Protein AF-0000000079917034 (afdb_homodimer)

Sequence (550 aa):
MQPIRSLGRAATSGIEEVGQVTVFVVKTVALLPKTVRHYRKQTMITMNNMAWGNGSLVVDGGVVSLMFFLGLAVGAVVAIQAFMAFDLLGFGALTGIIGSFGNVRVIAPIITGIGFAAQAGCRMTAEIGSMRISEEIDATESMGLQAIPFVVGTRLIGSMLIVIPGYLMALVVSFITGGLIIKTFHRQPSGTYDHYFSQFLSVPDLVASLLKAVVFCAVVTMIHCYYGYFAGGGPAGVGAASGRAIRASLVAIVVLNFLMTVAIWGLSPELVFKGMQPIRSLGRAATSGIEEVGQVTVFVVKTVALLPKTVRHYRKQTMITMNNMAWGNGSLVVDGGVVSLMFFLGLAVGAVVAIQAFMAFDLLGFGALTGIIGSFGNVRVIAPIITGIGFAAQAGCRMTAEIGSMRISEEIDATESMGLQAIPFVVGTRLIGSMLIVIPGYLMALVVSFITGGLIIKTFHRQPSGTYDHYFSQFLSVPDLVASLLKAVVFCAVVTMIHCYYGYFAGGGPAGVGAASGRAIRASLVAIVVLNFLMTVAIWGLSPELVFKG

Organism: NCBI:txid1990687

Radius of gyration: 23.5 Å; Cα contacts (8 Å, |Δi|>4): 892; chains: 2; bounding box: 60×64×69 Å

InterPro domains:
  IPR030802 ABC transporter permease MalE [PF02405] (62-262)
  IPR030802 ABC transporter permease MalE [PTHR30188] (3-267)

Secondary structure (DSSP, 8-state):
-HHHHHHHHHHHHHHHHHHHHHHHHHHHHHTHHHHHHH-HHHHHHHHHHHHHBSS-SSSSB-HHHHHHHHHHHHHHHHHHHHHHHHHTTT-GGGHHHIIIIIIIIIIHHHHHHHHHIIIIIHHHHHHHHHHHHTTHHHHHHHTT--HIIIIIIHHHHHHHHHHHHHHHHHHHHHHHHHHHIIIIIS---HHHHHHHHHHT--HHHHHHHHHHHHHHHHHHHHHHHHHHHT--SHHHHHHHHHHHHHHHHHHHHHHHHHHHHHHHH-SS-------/-HHHHHHHHHHHHHHHHHHHHHHHHHHHHHTHHHHHHH-HHHHHHHHHHHHHBSS-SSSSB-HHHHHHHHHHHHHHHHHHHHHHHHHTTT-GGGHHHIIIIIIIIIIHHHHHHHHHIIIIIHHHHHHHHHHHHTTHHHHHHHTT--HIIIIIIHHHHHHHHHHHHHHHHHHHHHHHHHHHIIIIIS---HHHHHHHHHHT--HHHHHHHHHHHHHHHHHHHHHHHHHHHT--SHHHHHHHHHHHHHHHHHHHHHHHHHHHHHHHH-SS-------

Structure (mmCIF, N/CA/C/O backbone):
data_AF-0000000079917034-model_v1
#
loop_
_entity.id
_entity.type
_entity.pdbx_description
1 polymer 'ABC transporter permease'
#
loop_
_atom_site.group_PDB
_atom_site.id
_atom_site.type_symbol
_atom_site.label_atom_id
_atom_site.label_alt_id
_atom_site.label_comp_id
_atom_site.label_asym_id
_atom_site.label_entity_id
_atom_site.label_seq_id
_atom_site.pdbx_PDB_ins_code
_atom_site.Cartn_x
_atom_site.Cartn_y
_atom_site.Cartn_z
_atom_site.occupancy
_atom_site.B_iso_or_equiv
_atom_site.auth_seq_id
_atom_site.auth_comp_id
_atom_site.auth_asym_id
_atom_site.auth_atom_id
_atom_site.pdbx_PDB_model_num
ATOM 1 N N . MET A 1 1 ? -1.869 4.371 -40.781 1 38.31 1 MET A N 1
ATOM 2 C CA . MET A 1 1 ? -3.139 3.703 -40.531 1 38.31 1 MET A CA 1
ATOM 3 C C . MET A 1 1 ? -3 2.738 -39.344 1 38.31 1 MET A C 1
ATOM 5 O O . MET A 1 1 ? -3.963 2.064 -38.969 1 38.31 1 MET A O 1
ATOM 9 N N . GLN A 1 2 ? -1.681 2.328 -39.031 1 46.84 2 GLN A N 1
ATOM 10 C CA . GLN A 1 2 ? -1.303 1.325 -38.031 1 46.84 2 GLN A CA 1
ATOM 11 C C . GLN A 1 2 ? -1.406 1.885 -36.625 1 46.84 2 GLN A C 1
ATOM 13 O O . GLN A 1 2 ? -1.811 1.178 -35.688 1 46.84 2 GLN A O 1
ATOM 18 N N . PRO A 1 3 ? -1.049 3.117 -36.531 1 51.06 3 PRO A N 1
ATOM 19 C CA . PRO A 1 3 ? -1.168 3.629 -35.156 1 51.06 3 PRO A CA 1
ATOM 20 C C . PRO A 1 3 ? -2.619 3.768 -34.719 1 51.06 3 PRO A C 1
ATOM 22 O O . PRO A 1 3 ? -2.914 3.623 -33.531 1 51.06 3 PRO A O 1
ATOM 25 N N . ILE A 1 4 ? -3.496 4.078 -35.688 1 46.16 4 ILE A N 1
ATOM 26 C CA . ILE A 1 4 ? -4.914 4.223 -35.375 1 46.16 4 ILE A CA 1
ATOM 27 C C . ILE A 1 4 ? -5.5 2.863 -35 1 46.16 4 ILE A C 1
ATOM 29 O O . ILE A 1 4 ? -6.41 2.777 -34.156 1 46.16 4 ILE A O 1
ATOM 33 N N . ARG A 1 5 ? -5.047 1.803 -35.594 1 48.5 5 ARG A N 1
ATOM 34 C CA . ARG A 1 5 ? -5.57 0.471 -35.281 1 48.5 5 ARG A CA 1
ATOM 35 C C . ARG A 1 5 ? -5.102 -0.018 -33.938 1 48.5 5 ARG A C 1
ATOM 37 O O . ARG A 1 5 ? -5.82 -0.749 -33.25 1 48.5 5 ARG A O 1
ATOM 44 N N . SER A 1 6 ? -3.842 0.526 -33.562 1 53.16 6 SER A N 1
ATOM 45 C CA . SER A 1 6 ? -3.334 0.13 -32.25 1 53.16 6 SER A CA 1
ATOM 46 C C . SER A 1 6 ? -4.066 0.857 -31.141 1 53.16 6 SER A C 1
ATOM 48 O O . SER A 1 6 ? -4.398 0.257 -30.109 1 53.16 6 SER A O 1
ATOM 50 N N . LEU A 1 7 ? -4.402 2.1 -31.422 1 52.06 7 LEU A N 1
ATOM 51 C CA . LEU A 1 7 ? -5.215 2.848 -30.469 1 52.06 7 LEU A CA 1
ATOM 52 C C . LEU A 1 7 ? -6.629 2.285 -30.391 1 52.06 7 LEU A C 1
ATOM 54 O O . LEU A 1 7 ? -7.23 2.238 -29.328 1 52.06 7 LEU A O 1
ATOM 58 N N . GLY A 1 8 ? -7.109 1.938 -31.547 1 43.53 8 GLY A N 1
ATOM 59 C CA . GLY A 1 8 ? -8.414 1.306 -31.594 1 43.53 8 GLY A CA 1
ATOM 60 C C . GLY A 1 8 ? -8.469 -0.021 -30.859 1 43.53 8 GLY A C 1
ATOM 61 O O . GLY A 1 8 ? -9.43 -0.298 -30.141 1 43.53 8 GLY A O 1
ATOM 62 N N . ARG A 1 9 ? -7.566 -0.879 -31.141 1 51.44 9 ARG A N 1
ATOM 63 C CA . ARG A 1 9 ? -7.508 -2.17 -30.453 1 51.44 9 ARG A CA 1
ATOM 64 C C . ARG A 1 9 ? -7.293 -1.989 -28.953 1 51.44 9 ARG A C 1
ATOM 66 O O . ARG A 1 9 ? -7.891 -2.705 -28.156 1 51.44 9 ARG A O 1
ATOM 73 N N . ALA A 1 10 ? -6.414 -1.035 -28.672 1 53.19 10 ALA A N 1
ATOM 74 C CA . ALA A 1 10 ? -6.211 -0.721 -27.266 1 53.19 10 ALA A CA 1
ATOM 75 C C . ALA A 1 10 ? -7.5 -0.209 -26.625 1 53.19 10 ALA A C 1
ATOM 77 O O . ALA A 1 10 ? -7.824 -0.565 -25.484 1 53.19 10 ALA A O 1
ATOM 78 N N . ALA A 1 11 ? -8.219 0.664 -27.391 1 50.84 11 ALA A N 1
ATOM 79 C CA . ALA A 1 11 ? -9.5 1.181 -26.906 1 50.84 11 ALA A CA 1
ATOM 80 C C . ALA A 1 11 ? -10.539 0.067 -26.812 1 50.84 11 ALA A C 1
ATOM 82 O O . ALA A 1 11 ? -11.297 0.004 -25.844 1 50.84 11 ALA A O 1
ATOM 83 N N . THR A 1 12 ? -10.508 -0.812 -27.828 1 47.78 12 THR A N 1
ATOM 84 C CA . THR A 1 12 ? -11.469 -1.908 -27.812 1 47.78 12 THR A CA 1
ATOM 85 C C . THR A 1 12 ? -11.117 -2.916 -26.719 1 47.78 12 THR A C 1
ATOM 87 O O . THR A 1 12 ? -12.008 -3.471 -26.062 1 47.78 12 THR A O 1
ATOM 90 N N . SER A 1 13 ? -9.844 -3.148 -26.594 1 57.06 13 SER A N 1
ATOM 91 C CA . SER A 1 13 ? -9.414 -4.035 -25.531 1 57.06 13 SER A CA 1
ATOM 92 C C . SER A 1 13 ? -9.703 -3.422 -24.156 1 57.06 13 SER A C 1
ATOM 94 O O . SER A 1 13 ? -10.141 -4.121 -23.234 1 57.06 13 SER A O 1
ATOM 96 N N . GLY A 1 14 ? -9.547 -2.127 -24.172 1 60.34 14 GLY A N 1
ATOM 97 C CA . GLY A 1 14 ? -9.914 -1.416 -22.969 1 60.34 14 GLY A CA 1
ATOM 98 C C . GLY A 1 14 ? -11.406 -1.458 -22.672 1 60.34 14 GLY A C 1
ATOM 99 O O . GLY A 1 14 ? -11.812 -1.68 -21.531 1 60.34 14 GLY A O 1
ATOM 100 N N . ILE A 1 15 ? -12.172 -1.327 -23.688 1 57.34 15 ILE A N 1
ATOM 101 C CA . ILE A 1 15 ? -13.625 -1.36 -23.547 1 57.34 15 ILE A CA 1
ATOM 102 C C . ILE A 1 15 ? -14.078 -2.775 -23.188 1 57.34 15 ILE A C 1
ATOM 104 O O . ILE A 1 15 ? -14.961 -2.957 -22.359 1 57.34 15 ILE A O 1
ATOM 108 N N . GLU A 1 16 ? -13.516 -3.727 -23.844 1 60.69 16 GLU A N 1
ATOM 109 C CA . GLU A 1 16 ? -13.844 -5.117 -23.547 1 60.69 16 GLU A CA 1
ATOM 110 C C . GLU A 1 16 ? -13.469 -5.477 -22.109 1 60.69 16 GLU A C 1
ATOM 112 O O . GLU A 1 16 ? -14.203 -6.203 -21.438 1 60.69 16 GLU A O 1
ATOM 117 N N . GLU A 1 17 ? -12.438 -4.941 -21.781 1 72.06 17 GLU A N 1
ATOM 118 C CA . GLU A 1 17 ? -12.008 -5.203 -20.406 1 72.06 17 GLU A CA 1
ATOM 119 C C . GLU A 1 17 ? -12.945 -4.535 -19.406 1 72.06 17 GLU A C 1
ATOM 121 O O . GLU A 1 17 ? -13.312 -5.141 -18.391 1 72.06 17 GLU A O 1
ATOM 126 N N . VAL A 1 18 ? -13.344 -3.381 -19.828 1 73.69 18 VAL A N 1
ATOM 127 C CA . VAL A 1 18 ? -14.273 -2.664 -18.953 1 73.69 18 VAL A CA 1
ATOM 128 C C . VAL A 1 18 ? -15.617 -3.379 -18.938 1 73.69 18 VAL A C 1
ATOM 130 O O . VAL A 1 18 ? -16.266 -3.467 -17.875 1 73.69 18 VAL A O 1
ATOM 133 N N . GLY A 1 19 ? -15.992 -3.818 -20.062 1 73.62 19 GLY A N 1
ATOM 134 C CA . GLY A 1 19 ? -17.234 -4.566 -20.141 1 73.62 19 GLY A CA 1
ATOM 135 C C . GLY A 1 19 ? -17.219 -5.836 -19.297 1 73.62 19 GLY A C 1
ATOM 136 O O . GLY A 1 19 ? -18.172 -6.121 -18.578 1 73.62 19 GLY A O 1
ATOM 137 N N . GLN A 1 20 ? -16.172 -6.551 -19.375 1 81.94 20 GLN A N 1
ATOM 138 C CA . GLN A 1 20 ? -16.047 -7.797 -18.625 1 81.94 20 GLN A CA 1
ATOM 139 C C . GLN A 1 20 ? -16.047 -7.535 -17.125 1 81.94 20 GLN A C 1
ATOM 141 O O . GLN A 1 20 ? -16.656 -8.281 -16.359 1 81.94 20 GLN A O 1
ATOM 146 N N . VAL A 1 21 ? -15.398 -6.512 -16.797 1 82.94 21 VAL A N 1
ATOM 147 C CA . VAL A 1 21 ? -15.336 -6.152 -15.383 1 82.94 21 VAL A CA 1
ATOM 148 C C . VAL A 1 21 ? -16.734 -5.773 -14.875 1 82.94 21 VAL A C 1
ATOM 150 O O . VAL A 1 21 ? -17.141 -6.188 -13.789 1 82.94 21 VAL A O 1
ATOM 153 N N . THR A 1 22 ? -17.406 -5.039 -15.695 1 81.62 22 THR A N 1
ATOM 154 C CA . THR A 1 22 ? -18.75 -4.586 -15.312 1 81.62 22 THR A CA 1
ATOM 155 C C . THR A 1 22 ? -19.703 -5.77 -15.156 1 81.62 22 THR A C 1
ATOM 157 O O . THR A 1 22 ? -20.453 -5.836 -14.188 1 81.62 22 THR A O 1
ATOM 160 N N . VAL A 1 23 ? -19.625 -6.668 -16.062 1 81.75 23 VAL A N 1
ATOM 161 C CA . VAL A 1 23 ? -20.484 -7.84 -16 1 81.75 23 VAL A CA 1
ATOM 162 C C . VAL A 1 23 ? -20.156 -8.664 -14.758 1 81.75 23 VAL A C 1
ATOM 164 O O . VAL A 1 23 ? -21.047 -9.148 -14.062 1 81.75 23 VAL A O 1
ATOM 167 N N . PHE A 1 24 ? -18.953 -8.789 -14.586 1 86.94 24 PHE A N 1
ATOM 168 C CA . PHE A 1 24 ? -18.5 -9.547 -13.43 1 86.94 24 PHE A CA 1
ATOM 169 C C . PHE A 1 24 ? -19 -8.93 -12.133 1 86.94 24 PHE A C 1
ATOM 171 O O . PHE A 1 24 ? -19.516 -9.633 -11.266 1 86.94 24 PHE A O 1
ATOM 178 N N . VAL A 1 25 ? -18.906 -7.676 -12.047 1 86.19 25 VAL A N 1
ATOM 179 C CA . VAL A 1 25 ? -19.297 -6.953 -10.836 1 86.19 25 VAL A CA 1
ATOM 180 C C . VAL A 1 25 ? -20.812 -7.012 -10.672 1 86.19 25 VAL A C 1
ATOM 182 O O . VAL A 1 25 ? -21.312 -7.305 -9.586 1 86.19 25 VAL A O 1
ATOM 185 N N . VAL A 1 26 ? -21.516 -6.789 -11.719 1 84.75 26 VAL A N 1
ATOM 186 C CA . VAL A 1 26 ? -22.969 -6.766 -11.672 1 84.75 26 VAL A CA 1
ATOM 187 C C . VAL A 1 26 ? -23.5 -8.148 -11.305 1 84.75 26 VAL A C 1
ATOM 189 O O . VAL A 1 26 ? -24.422 -8.273 -10.484 1 84.75 26 VAL A O 1
ATOM 192 N N . LYS A 1 27 ? -22.938 -9.148 -11.883 1 84.56 27 LYS A N 1
ATOM 193 C CA . LYS A 1 27 ? -23.359 -10.508 -11.586 1 84.56 27 LYS A CA 1
ATOM 194 C C . LYS A 1 27 ? -23.094 -10.859 -10.125 1 84.56 27 LYS A C 1
ATOM 196 O O . LYS A 1 27 ? -23.922 -11.516 -9.477 1 84.56 27 LYS A O 1
ATOM 201 N N . THR A 1 28 ? -21.984 -10.43 -9.68 1 86.38 28 THR A N 1
ATOM 202 C CA . THR A 1 28 ? -21.625 -10.719 -8.289 1 86.38 28 THR A CA 1
ATOM 203 C C . THR A 1 28 ? -22.594 -10.031 -7.328 1 86.38 28 THR A C 1
ATOM 205 O O . THR A 1 28 ? -23.109 -10.656 -6.398 1 86.38 28 THR A O 1
ATOM 208 N N . VAL A 1 29 ? -22.875 -8.797 -7.621 1 86.75 29 VAL A N 1
ATOM 209 C CA . VAL A 1 29 ? -23.75 -8.023 -6.742 1 86.75 29 VAL A CA 1
ATOM 210 C C . VAL A 1 29 ? -25.172 -8.539 -6.844 1 86.75 29 VAL A C 1
ATOM 212 O O . VAL A 1 29 ? -25.875 -8.641 -5.836 1 86.75 29 VAL A O 1
ATOM 215 N N . ALA A 1 30 ? -25.594 -8.883 -8.016 1 84.88 30 ALA A N 1
ATOM 216 C CA . ALA A 1 30 ? -26.953 -9.367 -8.25 1 84.88 30 ALA A CA 1
ATOM 217 C C . ALA A 1 30 ? -27.188 -10.711 -7.566 1 84.88 30 ALA A C 1
ATOM 219 O O . ALA A 1 30 ? -28.312 -11.023 -7.164 1 84.88 30 ALA A O 1
ATOM 220 N N . LEU A 1 31 ? -26.188 -11.438 -7.363 1 85.31 31 LEU A N 1
ATOM 221 C CA . LEU A 1 31 ? -26.344 -12.781 -6.832 1 85.31 31 LEU A CA 1
ATOM 222 C C . LEU A 1 31 ? -26 -12.828 -5.348 1 85.31 31 LEU A C 1
ATOM 224 O O . LEU A 1 31 ? -26 -13.898 -4.738 1 85.31 31 LEU A O 1
ATOM 228 N N . LEU A 1 32 ? -25.781 -11.695 -4.824 1 85.94 32 LEU A N 1
ATOM 229 C CA . LEU A 1 32 ? -25.406 -11.609 -3.416 1 85.94 32 LEU A CA 1
ATOM 230 C C . LEU A 1 32 ? -26.5 -12.188 -2.523 1 85.94 32 LEU A C 1
ATOM 232 O O . LEU A 1 32 ? -26.203 -12.875 -1.539 1 85.94 32 LEU A O 1
ATOM 236 N N . PRO A 1 33 ? -27.797 -11.891 -2.863 1 84.69 33 PRO A N 1
ATOM 237 C CA . PRO A 1 33 ? -28.828 -12.477 -2.016 1 84.69 33 PRO A CA 1
ATOM 238 C C . PRO A 1 33 ? -28.781 -14.008 -2.008 1 84.69 33 PRO A C 1
ATOM 240 O O . PRO A 1 33 ? -29.078 -14.633 -0.983 1 84.69 33 PRO A O 1
ATOM 243 N N . LYS A 1 34 ? -28.469 -14.586 -3.055 1 83.19 34 LYS A N 1
ATOM 244 C CA . LYS A 1 34 ? -28.312 -16.031 -3.115 1 83.19 34 LYS A CA 1
ATOM 245 C C . LYS A 1 34 ? -27.156 -16.5 -2.23 1 83.19 34 LYS A C 1
ATOM 247 O O . LYS A 1 34 ? -27.25 -17.531 -1.563 1 83.19 34 LYS A O 1
ATOM 252 N N . THR A 1 35 ? -26.109 -15.766 -2.254 1 83.88 35 THR A N 1
ATOM 253 C CA . THR A 1 35 ? -24.938 -16.078 -1.435 1 83.88 35 THR A CA 1
ATOM 254 C C . THR A 1 35 ? -25.297 -16.062 0.048 1 83.88 35 THR A C 1
ATOM 256 O O . THR A 1 35 ? -24.938 -16.969 0.793 1 83.88 35 THR A O 1
ATOM 259 N N . VAL A 1 36 ? -26.047 -15.102 0.44 1 85.44 36 VAL A N 1
ATOM 260 C CA . VAL A 1 36 ? -26.391 -14.93 1.847 1 85.44 36 VAL A CA 1
ATOM 261 C C . VAL A 1 36 ? -27.328 -16.047 2.291 1 85.44 36 VAL A C 1
ATOM 263 O O . VAL A 1 36 ? -27.203 -16.562 3.404 1 85.44 36 VAL A O 1
ATOM 266 N N . ARG A 1 37 ? -28.172 -16.422 1.37 1 84.12 37 ARG A N 1
ATOM 267 C CA . ARG A 1 37 ? -29.219 -17.391 1.734 1 84.12 37 ARG A CA 1
ATOM 268 C C . ARG A 1 37 ? -28.688 -18.812 1.658 1 84.12 37 ARG A C 1
ATOM 270 O O . ARG A 1 37 ? -29.016 -19.656 2.502 1 84.12 37 ARG A O 1
ATOM 277 N N . HIS A 1 38 ? -27.828 -19.062 0.771 1 83.44 38 HIS A N 1
ATOM 278 C CA . HIS A 1 38 ? -27.531 -20.469 0.484 1 83.44 38 HIS A CA 1
ATOM 279 C C . HIS A 1 38 ? -26.109 -20.828 0.924 1 83.44 38 HIS A C 1
ATOM 281 O O . HIS A 1 38 ? -25.797 -22.016 1.09 1 83.44 38 HIS A O 1
ATOM 287 N N . TYR A 1 39 ? -25.266 -19.859 1.155 1 86 39 TYR A N 1
ATOM 288 C CA . TYR A 1 39 ? -23.875 -20.219 1.416 1 86 39 TYR A CA 1
ATOM 289 C C . TYR A 1 39 ? -23.375 -19.562 2.695 1 86 39 TYR A C 1
ATOM 291 O O . TYR A 1 39 ? -22.25 -19.047 2.736 1 86 39 TYR A O 1
ATOM 299 N N . ARG A 1 40 ? -24.141 -19.531 3.686 1 84.69 40 ARG A N 1
ATOM 300 C CA . ARG A 1 40 ? -23.812 -18.875 4.949 1 84.69 40 ARG A CA 1
ATOM 301 C C . ARG A 1 40 ? -22.656 -19.578 5.641 1 84.69 40 ARG A C 1
ATOM 303 O O . ARG A 1 40 ? -21.766 -18.922 6.199 1 84.69 40 ARG A O 1
ATOM 310 N N . LYS A 1 41 ? -22.672 -20.859 5.59 1 83.56 41 LYS A N 1
ATOM 311 C CA . LYS A 1 41 ? -21.609 -21.609 6.238 1 83.56 41 LYS A CA 1
ATOM 312 C C . LYS A 1 41 ? -20.266 -21.344 5.574 1 83.56 41 LYS A C 1
ATOM 314 O O . LYS A 1 41 ? -19.25 -21.125 6.254 1 83.56 41 LYS A O 1
ATOM 319 N N . GLN A 1 42 ? -20.266 -21.359 4.34 1 79.25 42 GLN A N 1
ATOM 320 C CA . GLN A 1 42 ? -19.031 -21.109 3.592 1 79.25 42 GLN A CA 1
ATOM 321 C C . GLN A 1 42 ? -18.531 -19.688 3.824 1 79.25 42 GLN A C 1
ATOM 323 O O . GLN A 1 42 ? -17.328 -19.469 3.908 1 79.25 42 GLN A O 1
ATOM 328 N N . THR A 1 43 ? -19.453 -18.859 3.955 1 82.62 43 THR A N 1
ATOM 329 C CA . THR A 1 43 ? -19.109 -17.469 4.227 1 82.62 43 THR A CA 1
ATOM 330 C C . THR A 1 43 ? -18.406 -17.344 5.57 1 82.62 43 THR A C 1
ATOM 332 O O . THR A 1 43 ? -17.391 -16.641 5.68 1 82.62 43 THR A O 1
ATOM 335 N N . MET A 1 44 ? -18.828 -18.031 6.492 1 83 44 MET A N 1
ATOM 336 C CA . MET A 1 44 ? -18.25 -17.969 7.828 1 83 44 MET A CA 1
ATOM 337 C C . MET A 1 44 ? -16.859 -18.578 7.84 1 83 44 MET A C 1
ATOM 339 O O . MET A 1 44 ? -15.961 -18.094 8.531 1 83 44 MET A O 1
ATOM 343 N N . ILE A 1 45 ? -16.703 -19.547 7.137 1 79.31 45 ILE A N 1
ATOM 344 C CA . ILE A 1 45 ? -15.406 -20.219 7.066 1 79.31 45 ILE A CA 1
ATOM 345 C C . ILE A 1 45 ? -14.391 -19.312 6.383 1 79.31 45 ILE A C 1
ATOM 347 O O . ILE A 1 45 ? -13.273 -19.141 6.875 1 79.31 45 ILE A O 1
ATOM 351 N N . THR A 1 46 ? -14.898 -18.734 5.336 1 76.62 46 THR A N 1
ATOM 352 C CA . THR A 1 46 ? -14.031 -17.828 4.586 1 76.62 46 THR A CA 1
ATOM 353 C C . THR A 1 46 ? -13.656 -16.609 5.434 1 76.62 46 THR A C 1
ATOM 355 O O . THR A 1 46 ? -12.492 -16.203 5.441 1 76.62 46 THR A O 1
ATOM 358 N N . MET A 1 47 ? -14.594 -16.172 6.148 1 77.25 47 MET A N 1
ATOM 359 C CA . MET A 1 47 ? -14.383 -15.023 7.016 1 77.25 47 MET A CA 1
ATOM 360 C C . MET A 1 47 ? -13.359 -15.336 8.102 1 77.25 47 MET A C 1
ATOM 362 O O . MET A 1 47 ? -12.438 -14.555 8.336 1 77.25 47 MET A O 1
ATOM 366 N N . ASN A 1 48 ? -13.492 -16.391 8.727 1 77.06 48 ASN A N 1
ATOM 367 C CA . ASN A 1 48 ? -12.609 -16.766 9.82 1 77.06 48 ASN A CA 1
ATOM 368 C C . ASN A 1 48 ? -11.18 -17 9.336 1 77.06 48 ASN A C 1
ATOM 370 O O . ASN A 1 48 ? -10.219 -16.625 10.023 1 77.06 48 ASN A O 1
ATOM 374 N N . ASN A 1 49 ? -11.109 -17.531 8.242 1 76.56 49 ASN A N 1
ATOM 375 C CA . ASN A 1 49 ? -9.789 -17.766 7.668 1 76.56 49 ASN A CA 1
ATOM 376 C C . ASN A 1 49 ? -9.094 -16.453 7.32 1 76.56 49 ASN A C 1
ATOM 378 O O . ASN A 1 49 ? -7.883 -16.312 7.508 1 76.56 49 ASN A O 1
ATOM 382 N N . MET A 1 50 ? -9.828 -15.562 6.844 1 78.88 50 MET A N 1
ATOM 383 C CA . MET A 1 50 ? -9.273 -14.266 6.465 1 78.88 50 MET A CA 1
ATOM 384 C C . MET A 1 50 ? -8.93 -13.438 7.695 1 78.88 50 MET A C 1
ATOM 386 O O . MET A 1 50 ? -7.934 -12.711 7.695 1 78.88 50 MET A O 1
ATOM 390 N N . ALA A 1 51 ? -9.703 -13.547 8.703 1 76.62 51 ALA A N 1
ATOM 391 C CA . ALA A 1 51 ? -9.547 -12.742 9.906 1 76.62 51 ALA A CA 1
ATOM 392 C C . ALA A 1 51 ? -8.328 -13.18 10.711 1 76.62 51 ALA A C 1
ATOM 394 O O . ALA A 1 51 ? -7.562 -12.344 11.195 1 76.62 51 ALA A O 1
ATOM 395 N N . TRP A 1 52 ? -8.062 -14.461 10.82 1 76.5 52 TRP A N 1
ATOM 396 C CA . TRP A 1 52 ? -7.062 -14.945 11.766 1 76.5 52 TRP A CA 1
ATOM 397 C C . TRP A 1 52 ? -5.887 -15.586 11.031 1 76.5 52 TRP A C 1
ATOM 399 O O . TRP A 1 52 ? -4.801 -15.727 11.602 1 76.5 52 TRP A O 1
ATOM 409 N N . GLY A 1 53 ? -6.02 -15.852 9.906 1 68.06 53 GLY A N 1
ATOM 410 C CA . GLY A 1 53 ? -4.93 -16.453 9.156 1 68.06 53 GLY A CA 1
ATOM 411 C C . GLY A 1 53 ? -4.508 -17.812 9.711 1 68.06 53 GLY A C 1
ATOM 412 O O . GLY A 1 53 ? -5.207 -18.391 10.539 1 68.06 53 GLY A O 1
ATOM 413 N N . ASN A 1 54 ? -3.494 -18.531 9.188 1 60.38 54 ASN A N 1
ATOM 414 C CA . ASN A 1 54 ? -3.084 -19.891 9.547 1 60.38 54 ASN A CA 1
ATOM 415 C C . ASN A 1 54 ? -1.793 -19.875 10.359 1 60.38 54 ASN A C 1
ATOM 417 O O . ASN A 1 54 ? -1.224 -20.938 10.633 1 60.38 54 ASN A O 1
ATOM 421 N N . GLY A 1 55 ? -1.388 -18.781 10.898 1 52.53 55 GLY A N 1
ATOM 422 C CA . GLY A 1 55 ? -0.114 -19 11.57 1 52.53 55 GLY A CA 1
ATOM 423 C C . GLY A 1 55 ? 0.452 -17.734 12.195 1 52.53 55 GLY A C 1
ATOM 424 O O . GLY A 1 55 ? -0.237 -17.062 12.953 1 52.53 55 GLY A O 1
ATOM 425 N N . SER A 1 56 ? 1.714 -17.297 11.648 1 56.19 56 SER A N 1
ATOM 426 C CA . SER A 1 56 ? 2.535 -16.219 12.203 1 56.19 56 SER A CA 1
ATOM 427 C C . SER A 1 56 ? 1.758 -14.914 12.281 1 56.19 56 SER A C 1
ATOM 429 O O . SER A 1 56 ? 0.865 -14.664 11.469 1 56.19 56 SER A O 1
ATOM 431 N N . LEU A 1 57 ? 1.951 -14.234 13.375 1 55.12 57 LEU A N 1
ATOM 432 C CA . LEU A 1 57 ? 1.184 -13.062 13.797 1 55.12 57 LEU A CA 1
ATOM 433 C C . LEU A 1 57 ? 1.079 -12.047 12.664 1 55.12 57 LEU A C 1
ATOM 435 O O . LEU A 1 57 ? 0.009 -11.484 12.43 1 55.12 57 LEU A O 1
ATOM 439 N N . VAL A 1 58 ? 2.184 -11.75 11.945 1 59.22 58 VAL A N 1
ATOM 440 C CA . VAL A 1 58 ? 2.135 -10.641 10.992 1 59.22 58 VAL A CA 1
ATOM 441 C C . VAL A 1 58 ? 1.984 -11.188 9.57 1 59.22 58 VAL A C 1
ATOM 443 O O . VAL A 1 58 ? 0.972 -10.945 8.914 1 59.22 58 VAL A O 1
ATOM 446 N N . VAL A 1 59 ? 2.844 -12.055 9.109 1 62.22 59 VAL A N 1
ATOM 447 C CA . VAL A 1 59 ? 2.877 -12.492 7.723 1 62.22 59 VAL A CA 1
ATOM 448 C C . VAL A 1 59 ? 1.869 -13.625 7.516 1 62.22 59 VAL A C 1
ATOM 450 O O . VAL A 1 59 ? 1.2 -13.688 6.48 1 62.22 59 VAL A O 1
ATOM 453 N N . ASP A 1 60 ? 1.703 -14.297 8.453 1 64 60 ASP A N 1
ATOM 454 C CA . ASP A 1 60 ? 0.77 -15.406 8.289 1 64 60 ASP A CA 1
ATOM 455 C C . ASP A 1 60 ? -0.481 -15.203 9.141 1 64 60 ASP A C 1
ATOM 457 O O . ASP A 1 60 ? -1.298 -16.125 9.281 1 64 60 ASP A O 1
ATOM 461 N N . GLY A 1 61 ? -0.502 -14.078 9.68 1 72 61 GLY A N 1
ATOM 462 C CA . GLY A 1 61 ? -1.702 -13.75 10.438 1 72 61 GLY A CA 1
ATOM 463 C C . GLY A 1 61 ? -2.846 -13.273 9.562 1 72 61 GLY A C 1
ATOM 464 O O . GLY A 1 61 ? -2.771 -13.352 8.336 1 72 61 GLY A O 1
ATOM 465 N N . GLY A 1 62 ? -3.943 -12.961 10.211 1 80.69 62 GLY A N 1
ATOM 466 C CA . GLY A 1 62 ? -5.125 -12.508 9.492 1 80.69 62 GLY A CA 1
ATOM 467 C C . GLY A 1 62 ? -5.188 -11 9.344 1 80.69 62 GLY A C 1
ATOM 468 O O . GLY A 1 62 ? -4.203 -10.305 9.602 1 80.69 62 GLY A O 1
ATOM 469 N N . VAL A 1 63 ? -6.191 -10.547 8.766 1 85.06 63 VAL A N 1
ATOM 470 C CA . VAL A 1 63 ? -6.43 -9.133 8.5 1 85.06 63 VAL A CA 1
ATOM 471 C C . VAL A 1 63 ? -6.375 -8.344 9.805 1 85.06 63 VAL A C 1
ATOM 473 O O . VAL A 1 63 ? -5.797 -7.258 9.859 1 85.06 63 VAL A O 1
ATOM 476 N N . VAL A 1 64 ? -6.773 -8.93 10.875 1 85.31 64 VAL A N 1
ATOM 477 C CA . VAL A 1 64 ? -6.863 -8.227 12.148 1 85.31 64 VAL A CA 1
ATOM 478 C C . VAL A 1 64 ? -5.461 -7.98 12.703 1 85.31 64 VAL A C 1
ATOM 480 O O . VAL A 1 64 ? -5.164 -6.891 13.203 1 85.31 64 VAL A O 1
ATOM 483 N N . SER A 1 65 ? -4.664 -8.922 12.664 1 86.56 65 SER A N 1
ATOM 484 C CA . SER A 1 65 ? -3.295 -8.781 13.148 1 86.56 65 SER A CA 1
ATOM 485 C C . SER A 1 65 ? -2.525 -7.738 12.352 1 86.56 65 SER A C 1
ATOM 487 O O . SER A 1 65 ? -1.826 -6.902 12.922 1 86.56 65 SER A O 1
ATOM 489 N N . LEU A 1 66 ? -2.65 -7.766 11.07 1 87.94 66 LEU A N 1
ATOM 490 C CA . LEU A 1 66 ? -1.946 -6.809 10.227 1 87.94 66 LEU A CA 1
ATOM 491 C C . LEU A 1 66 ? -2.443 -5.391 10.484 1 87.94 66 LEU A C 1
ATOM 493 O O . LEU A 1 66 ? -1.652 -4.441 10.5 1 87.94 66 LEU A O 1
ATOM 497 N N . MET A 1 67 ? -3.719 -5.293 10.703 1 90.88 67 MET A N 1
ATOM 498 C CA . MET A 1 67 ? -4.297 -3.975 10.945 1 90.88 67 MET A CA 1
ATOM 499 C C . MET A 1 67 ? -3.799 -3.402 12.273 1 90.88 67 MET A C 1
ATOM 501 O O . MET A 1 67 ? -3.645 -2.188 12.406 1 90.88 67 MET A O 1
ATOM 505 N N . PHE A 1 68 ? -3.596 -4.277 13.219 1 90.69 68 PHE A N 1
ATOM 506 C CA . PHE A 1 68 ? -3.053 -3.846 14.5 1 90.69 68 PHE A CA 1
ATOM 507 C C . PHE A 1 68 ? -1.659 -3.252 14.328 1 90.69 68 PHE A C 1
ATOM 509 O O . PHE A 1 68 ? -1.383 -2.15 14.805 1 90.69 68 PHE A O 1
ATOM 516 N N . PHE A 1 69 ? -0.833 -3.861 13.609 1 88.19 69 PHE A N 1
ATOM 517 C CA . PHE A 1 69 ? 0.546 -3.416 13.445 1 88.19 69 PHE A CA 1
ATOM 518 C C . PHE A 1 69 ? 0.616 -2.189 12.547 1 88.19 69 PHE A C 1
ATOM 520 O O . PHE A 1 69 ? 1.431 -1.293 12.773 1 88.19 69 PHE A O 1
ATOM 527 N N . LEU A 1 70 ? -0.218 -2.197 11.555 1 89 70 LEU A N 1
ATOM 528 C CA . LEU A 1 70 ? -0.262 -1.024 10.688 1 89 70 LEU A CA 1
ATOM 529 C C . LEU A 1 70 ? -0.787 0.191 11.445 1 89 70 LEU A C 1
ATOM 531 O O . LEU A 1 70 ? -0.304 1.309 11.242 1 89 70 LEU A O 1
ATOM 535 N N . GLY A 1 71 ? -1.782 -0.09 12.312 1 91.06 71 GLY A N 1
ATOM 536 C CA . GLY A 1 71 ? -2.291 0.992 13.133 1 91.06 71 GLY A CA 1
ATOM 537 C C . GLY A 1 71 ? -1.239 1.585 14.055 1 91.06 71 GLY A C 1
ATOM 538 O O . GLY A 1 71 ? -1.185 2.803 14.242 1 91.06 71 GLY A O 1
ATOM 539 N N . LEU A 1 72 ? -0.445 0.745 14.586 1 91.75 72 LEU A N 1
ATOM 540 C CA . LEU A 1 72 ? 0.624 1.181 15.477 1 91.75 72 LEU A CA 1
ATOM 541 C C . LEU A 1 72 ? 1.648 2.025 14.727 1 91.75 72 LEU A C 1
ATOM 543 O O . LEU A 1 72 ? 1.998 3.121 15.172 1 91.75 72 LEU A O 1
ATOM 547 N N . ALA A 1 73 ? 2.047 1.518 13.625 1 87.56 73 ALA A N 1
ATOM 548 C CA . ALA A 1 73 ? 3.109 2.172 12.867 1 87.56 73 ALA A CA 1
ATOM 549 C C . ALA A 1 73 ? 2.613 3.475 12.242 1 87.56 73 ALA A C 1
ATOM 551 O O . ALA A 1 73 ? 3.311 4.492 12.281 1 87.56 73 ALA A O 1
ATOM 552 N N . VAL A 1 74 ? 1.471 3.43 11.719 1 86.75 74 VAL A N 1
ATOM 553 C CA . VAL A 1 74 ? 0.916 4.605 11.055 1 86.75 74 VAL A CA 1
ATOM 554 C C . VAL A 1 74 ? 0.565 5.668 12.094 1 86.75 74 VAL A C 1
ATOM 556 O O . VAL A 1 74 ? 0.785 6.859 11.875 1 86.75 74 VAL A O 1
ATOM 559 N N . GLY A 1 75 ? 0.009 5.215 13.219 1 87.75 75 GLY A N 1
ATOM 560 C CA . GLY A 1 75 ? -0.251 6.152 14.297 1 87.75 75 GLY A CA 1
ATOM 561 C C . GLY A 1 75 ? 0.991 6.895 14.758 1 87.75 75 GLY A C 1
ATOM 562 O O . GLY A 1 75 ? 0.945 8.102 15 1 87.75 75 GLY A O 1
ATOM 563 N N . ALA A 1 76 ? 2.031 6.207 14.828 1 87.88 76 ALA A N 1
ATOM 564 C CA . ALA A 1 76 ? 3.293 6.801 15.258 1 87.88 76 ALA A CA 1
ATOM 565 C C . ALA A 1 76 ? 3.809 7.801 14.227 1 87.88 76 ALA A C 1
ATOM 567 O O . ALA A 1 76 ? 4.195 8.922 14.578 1 87.88 76 ALA A O 1
ATOM 568 N N . VAL A 1 77 ? 3.75 7.375 13.008 1 82.94 77 VAL A N 1
ATOM 569 C CA . VAL A 1 77 ? 4.293 8.195 11.93 1 82.94 77 VAL A CA 1
ATOM 570 C C . VAL A 1 77 ? 3.453 9.469 11.773 1 82.94 77 VAL A C 1
ATOM 572 O O . VAL A 1 77 ? 3.996 10.555 11.602 1 82.94 77 VAL A O 1
ATOM 575 N N . VAL A 1 78 ? 2.207 9.328 11.82 1 83.88 78 VAL A N 1
ATOM 576 C CA . VAL A 1 78 ? 1.31 10.469 11.656 1 83.88 78 VAL A CA 1
ATOM 577 C C . VAL A 1 78 ? 1.494 11.445 12.812 1 83.88 78 VAL A C 1
ATOM 579 O O . VAL A 1 78 ? 1.519 12.664 12.609 1 83.88 78 VAL A O 1
ATOM 582 N N . ALA A 1 79 ? 1.58 10.898 14 1 85.81 79 ALA A N 1
ATOM 583 C CA . ALA A 1 79 ? 1.756 11.742 15.18 1 85.81 79 ALA A CA 1
ATOM 584 C C . ALA A 1 79 ? 3.064 12.523 15.102 1 85.81 79 ALA A C 1
ATOM 586 O O . ALA A 1 79 ? 3.088 13.734 15.352 1 85.81 79 ALA A O 1
ATOM 587 N N . ILE A 1 80 ? 4.059 11.922 14.758 1 80.44 80 ILE A N 1
ATOM 588 C CA . ILE A 1 80 ? 5.379 12.547 14.719 1 80.44 80 ILE A CA 1
ATOM 589 C C . ILE A 1 80 ? 5.414 13.602 13.609 1 80.44 80 ILE A C 1
ATOM 591 O O . ILE A 1 80 ? 5.902 14.719 13.82 1 80.44 80 ILE A O 1
ATOM 595 N N . GLN A 1 81 ? 4.871 13.289 12.508 1 77.06 81 GLN A N 1
ATOM 596 C CA . GLN A 1 81 ? 4.863 14.219 11.383 1 77.06 81 GLN A CA 1
ATOM 597 C C . GLN A 1 81 ? 3.986 15.43 11.68 1 77.06 81 GLN A C 1
ATOM 599 O O . GLN A 1 81 ? 4.344 16.562 11.336 1 77.06 81 GLN A O 1
ATOM 604 N N . ALA A 1 82 ? 2.887 15.117 12.164 1 78.88 82 ALA A N 1
ATOM 605 C CA . ALA A 1 82 ? 1.983 16.219 12.508 1 78.88 82 ALA A CA 1
ATOM 606 C C . ALA A 1 82 ? 2.607 17.125 13.555 1 78.88 82 ALA A C 1
ATOM 608 O O . ALA A 1 82 ? 2.473 18.359 13.477 1 78.88 82 ALA A O 1
ATOM 609 N N . PHE A 1 83 ? 3.232 16.516 14.492 1 81.5 83 PHE A N 1
ATOM 610 C CA . PHE A 1 83 ? 3.873 17.312 15.531 1 81.5 83 PHE A CA 1
ATOM 611 C C . PHE A 1 83 ? 4.984 18.172 14.945 1 81.5 83 PHE A C 1
ATOM 613 O O . PHE A 1 83 ? 5.125 19.344 15.312 1 81.5 83 PHE A O 1
ATOM 620 N N . MET A 1 84 ? 5.719 17.641 14.133 1 74.31 84 MET A N 1
ATOM 621 C CA . MET A 1 84 ? 6.809 18.391 13.516 1 74.31 84 MET A CA 1
ATOM 622 C C . MET A 1 84 ? 6.273 19.578 12.734 1 74.31 84 MET A C 1
ATOM 624 O O . MET A 1 84 ? 6.863 20.656 12.766 1 74.31 84 MET A O 1
ATOM 628 N N . ALA A 1 85 ? 5.223 19.375 12.07 1 71.94 85 ALA A N 1
ATOM 629 C CA . ALA A 1 85 ? 4.625 20.453 11.273 1 71.94 85 ALA A CA 1
ATOM 630 C C . ALA A 1 85 ? 4.043 21.531 12.172 1 71.94 85 ALA A C 1
ATOM 632 O O . ALA A 1 85 ? 4.262 22.719 11.938 1 71.94 85 ALA A O 1
ATOM 633 N N . PHE A 1 86 ? 3.367 21.156 13.211 1 76.38 86 PHE A N 1
ATOM 634 C CA . PHE A 1 86 ? 2.686 22.125 14.078 1 76.38 86 PHE A CA 1
ATOM 635 C C . PHE A 1 86 ? 3.672 22.781 15.031 1 76.38 86 PHE A C 1
ATOM 637 O O . PHE A 1 86 ? 3.504 23.953 15.391 1 76.38 86 PHE A O 1
ATOM 644 N N . ASP A 1 87 ? 4.562 22.016 15.406 1 77.44 87 ASP A N 1
ATOM 645 C CA . ASP A 1 87 ? 5.535 22.562 16.344 1 77.44 87 ASP A CA 1
ATOM 646 C C . ASP A 1 87 ? 6.383 23.656 15.703 1 77.44 87 ASP A C 1
ATOM 648 O O . ASP A 1 87 ? 6.91 24.531 16.406 1 77.44 87 ASP A O 1
ATOM 652 N N . LEU A 1 88 ? 6.48 23.578 14.414 1 69.5 88 LEU A N 1
ATOM 653 C CA . LEU A 1 88 ? 7.16 24.641 13.68 1 69.5 88 LEU A CA 1
ATOM 654 C C . LEU A 1 88 ? 6.465 25.984 13.898 1 69.5 88 LEU A C 1
ATOM 656 O O . LEU A 1 88 ? 7.109 27.031 13.875 1 69.5 88 LEU A O 1
ATOM 660 N N . LEU A 1 89 ? 5.188 25.906 14.164 1 70.56 89 LEU A N 1
ATOM 661 C CA . LEU A 1 89 ? 4.387 27.109 14.352 1 70.56 89 LEU A CA 1
ATOM 662 C C . LEU A 1 89 ? 4.129 27.359 15.836 1 70.56 89 LEU A C 1
ATOM 664 O O . LEU A 1 89 ? 3.41 28.297 16.203 1 70.56 89 LEU A O 1
ATOM 668 N N . GLY A 1 90 ? 4.691 26.516 16.625 1 72.25 90 GLY A N 1
ATOM 669 C CA . GLY A 1 90 ? 4.523 26.672 18.062 1 72.25 90 GLY A CA 1
ATOM 670 C C . GLY A 1 90 ? 3.225 26.078 18.578 1 72.25 90 GLY A C 1
ATOM 671 O O . GLY A 1 90 ? 2.807 26.359 19.688 1 72.25 90 GLY A O 1
ATOM 672 N N . PHE A 1 91 ? 2.625 25.297 17.672 1 76.62 91 PHE A N 1
ATOM 673 C CA . PHE A 1 91 ? 1.325 24.75 18.031 1 76.62 91 PHE A CA 1
ATOM 674 C C . PHE A 1 91 ? 1.402 23.234 18.172 1 76.62 91 PHE A C 1
ATOM 676 O O . PHE A 1 91 ? 0.535 22.516 17.672 1 76.62 91 PHE A O 1
ATOM 683 N N . GLY A 1 92 ? 2.398 22.781 18.812 1 75.31 92 GLY A N 1
ATOM 684 C CA . GLY A 1 92 ? 2.594 21.344 18.969 1 75.31 92 GLY A CA 1
ATOM 685 C C . GLY A 1 92 ? 1.395 20.641 19.562 1 75.31 92 GLY A C 1
ATOM 686 O O . GLY A 1 92 ? 1.062 19.516 19.156 1 75.31 92 GLY A O 1
ATOM 687 N N . ALA A 1 93 ? 0.672 21.375 20.375 1 74.88 93 ALA A N 1
ATOM 688 C CA . ALA A 1 93 ? -0.458 20.75 21.078 1 74.88 93 ALA A CA 1
ATOM 689 C C . ALA A 1 93 ? -1.648 20.594 20.125 1 74.88 93 ALA A C 1
ATOM 691 O O . ALA A 1 93 ? -2.561 19.812 20.406 1 74.88 93 ALA A O 1
ATOM 692 N N . LEU A 1 94 ? -1.6 21.281 19.047 1 76.75 94 LEU A N 1
ATOM 693 C CA . LEU A 1 94 ? -2.703 21.203 18.094 1 76.75 94 LEU A CA 1
ATOM 694 C C . LEU A 1 94 ? -2.553 19.984 17.188 1 76.75 94 LEU A C 1
ATOM 696 O O . LEU A 1 94 ? -3.41 19.719 16.344 1 76.75 94 LEU A O 1
ATOM 700 N N . THR A 1 95 ? -1.55 19.172 17.516 1 80 95 THR A N 1
ATOM 701 C CA . THR A 1 95 ? -1.303 17.953 16.75 1 80 95 THR A CA 1
ATOM 702 C C . THR A 1 95 ? -2.484 17 16.875 1 80 95 THR A C 1
ATOM 704 O O . THR A 1 95 ? -2.713 16.172 15.992 1 80 95 THR A O 1
ATOM 707 N N . GLY A 1 96 ? -3.215 17.141 17.859 1 77.12 96 GLY A N 1
ATOM 708 C CA . GLY A 1 96 ? -4.398 16.328 18.047 1 77.12 96 GLY A CA 1
ATOM 709 C C . GLY A 1 96 ? -5.414 16.484 16.922 1 77.12 96 GLY A C 1
ATOM 710 O O . GLY A 1 96 ? -6.195 15.57 16.656 1 77.12 96 GLY A O 1
ATOM 711 N N . ILE A 1 97 ? -5.336 17.578 16.25 1 75.81 97 ILE A N 1
ATOM 712 C CA . ILE A 1 97 ? -6.258 17.859 15.148 1 75.81 97 ILE A CA 1
ATOM 713 C C . ILE A 1 97 ? -5.98 16.891 13.992 1 75.81 97 ILE A C 1
ATOM 715 O O . ILE A 1 97 ? -6.906 16.266 13.461 1 75.81 97 ILE A O 1
ATOM 719 N N . ILE A 1 98 ? -4.758 16.75 13.68 1 74.88 98 ILE A N 1
ATOM 720 C CA . ILE A 1 98 ? -4.391 15.859 12.586 1 74.88 98 ILE A CA 1
ATOM 721 C C . ILE A 1 98 ? -4.562 14.406 13.016 1 74.88 98 ILE A C 1
ATOM 723 O O . ILE A 1 98 ? -4.957 13.555 12.219 1 74.88 98 ILE A O 1
ATOM 727 N N . GLY A 1 99 ? -4.324 14.164 14.227 1 77.12 99 GLY A N 1
ATOM 728 C CA . GLY A 1 99 ? -4.48 12.828 14.773 1 77.12 99 GLY A CA 1
ATOM 729 C C . GLY A 1 99 ? -5.914 12.328 14.727 1 77.12 99 GLY A C 1
ATOM 730 O O . GLY A 1 99 ? -6.152 11.117 14.633 1 77.12 99 GLY A O 1
ATOM 731 N N . SER A 1 100 ? -6.77 13.203 14.797 1 81.75 100 SER A N 1
ATOM 732 C CA . SER A 1 100 ? -8.172 12.797 14.75 1 81.75 100 SER A CA 1
ATOM 733 C C . SER A 1 100 ? -8.758 12.992 13.359 1 81.75 100 SER A C 1
ATOM 735 O O . SER A 1 100 ? -8.875 12.031 12.594 1 81.75 100 SER A O 1
ATOM 737 N N . PHE A 1 101 ? -8.75 14.148 12.953 1 80.38 101 PHE A N 1
ATOM 738 C CA . PHE A 1 101 ? -9.398 14.516 11.703 1 80.38 101 PHE A CA 1
ATOM 739 C C . PHE A 1 101 ? -8.672 13.906 10.508 1 80.38 101 PHE A C 1
ATOM 741 O O . PHE A 1 101 ? -9.289 13.25 9.664 1 80.38 101 PHE A O 1
ATOM 748 N N . GLY A 1 102 ? -7.426 14.102 10.398 1 80.25 102 GLY A N 1
ATOM 749 C CA . GLY A 1 102 ? -6.637 13.594 9.289 1 80.25 102 GLY A CA 1
ATOM 750 C C . GLY A 1 102 ? -6.602 12.078 9.234 1 80.25 102 GLY A C 1
ATOM 751 O O . GLY A 1 102 ? -6.711 11.484 8.156 1 80.25 102 GLY A O 1
ATOM 752 N N . ASN A 1 103 ? -6.516 11.523 10.312 1 86.75 103 ASN A N 1
ATOM 753 C CA . ASN A 1 103 ? -6.48 10.07 10.398 1 86.75 103 ASN A CA 1
ATOM 754 C C . ASN A 1 103 ? -7.82 9.453 10.008 1 86.75 103 ASN A C 1
ATOM 756 O O . ASN A 1 103 ? -7.863 8.508 9.211 1 86.75 103 ASN A O 1
ATOM 760 N N . VAL A 1 104 ? -8.867 10.016 10.5 1 89.31 104 VAL A N 1
ATOM 761 C CA . VAL A 1 104 ? -10.195 9.445 10.297 1 89.31 104 VAL A CA 1
ATOM 762 C C . VAL A 1 104 ? -10.633 9.656 8.844 1 89.31 104 VAL A C 1
ATOM 764 O O . VAL A 1 104 ? -11.164 8.742 8.211 1 89.31 104 VAL A O 1
ATOM 767 N N . ARG A 1 105 ? -10.305 10.727 8.281 1 87 105 ARG A N 1
ATOM 768 C CA . ARG A 1 105 ? -10.883 11.062 6.984 1 87 105 ARG A CA 1
ATOM 769 C C . ARG A 1 105 ? -10.062 10.469 5.844 1 87 105 ARG A C 1
ATOM 771 O O . ARG A 1 105 ? -10.594 10.188 4.77 1 87 105 ARG A O 1
ATOM 778 N N . VAL A 1 106 ? -8.789 10.219 6.113 1 86.62 106 VAL A N 1
ATOM 779 C CA . VAL A 1 106 ? -7.973 9.891 4.953 1 86.62 106 VAL A CA 1
ATOM 780 C C . VAL A 1 106 ? -7.094 8.68 5.262 1 86.62 106 VAL A C 1
ATOM 782 O O . VAL A 1 106 ? -7.227 7.633 4.629 1 86.62 106 VAL A O 1
ATOM 785 N N . ILE A 1 107 ? -6.34 8.734 6.328 1 88.25 107 ILE A N 1
ATOM 786 C CA . ILE A 1 107 ? -5.227 7.812 6.543 1 88.25 107 ILE A CA 1
ATOM 787 C C . ILE A 1 107 ? -5.766 6.438 6.938 1 88.25 107 ILE A C 1
ATOM 789 O O . ILE A 1 107 ? -5.363 5.422 6.371 1 88.25 107 ILE A O 1
ATOM 793 N N . ALA A 1 108 ? -6.676 6.434 7.855 1 92.44 108 ALA A N 1
ATOM 794 C CA . ALA A 1 108 ? -7.176 5.164 8.375 1 92.44 108 ALA A CA 1
ATOM 795 C C . ALA A 1 108 ? -7.859 4.352 7.281 1 92.44 108 ALA A C 1
ATOM 797 O O . ALA A 1 108 ? -7.617 3.15 7.148 1 92.44 108 ALA A O 1
ATOM 798 N N . PRO A 1 109 ? -8.703 4.992 6.492 1 93.56 109 PRO A N 1
ATOM 799 C CA . PRO A 1 109 ? -9.32 4.211 5.418 1 93.56 109 PRO A CA 1
ATOM 800 C C . PRO A 1 109 ? -8.305 3.699 4.398 1 93.56 109 PRO A C 1
ATOM 802 O O . PRO A 1 109 ? -8.422 2.566 3.926 1 93.56 109 PRO A O 1
ATOM 805 N N . ILE A 1 110 ? -7.332 4.48 4.066 1 92.19 110 ILE A N 1
ATOM 806 C CA . ILE A 1 110 ? -6.34 4.102 3.068 1 92.19 110 ILE A CA 1
ATOM 807 C C . ILE A 1 110 ? -5.531 2.906 3.574 1 92.19 110 ILE A C 1
ATOM 809 O O . ILE A 1 110 ? -5.344 1.927 2.85 1 92.19 110 ILE A O 1
ATOM 813 N N . ILE A 1 111 ? -5.113 2.988 4.797 1 91.69 111 ILE A N 1
ATOM 814 C CA . ILE A 1 111 ? -4.277 1.917 5.324 1 91.69 111 ILE A CA 1
ATOM 815 C C . ILE A 1 111 ? -5.098 0.637 5.453 1 91.69 111 ILE A C 1
ATOM 817 O O . ILE A 1 111 ? -4.578 -0.465 5.27 1 91.69 111 ILE A O 1
ATOM 821 N N . THR A 1 112 ? -6.328 0.805 5.777 1 94.12 112 THR A N 1
ATOM 822 C CA . THR A 1 112 ? -7.203 -0.359 5.867 1 94.12 112 THR A CA 1
ATOM 823 C C . THR A 1 112 ? -7.375 -1.013 4.5 1 94.12 112 THR A C 1
ATOM 825 O O . THR A 1 112 ? -7.297 -2.236 4.375 1 94.12 112 THR A O 1
ATOM 828 N N . GLY A 1 113 ? -7.645 -0.219 3.529 1 95.06 113 GLY A N 1
ATOM 829 C CA . GLY A 1 113 ? -7.789 -0.748 2.182 1 95.06 113 GLY A CA 1
ATOM 830 C C . GLY A 1 113 ? -6.543 -1.451 1.68 1 95.06 113 GLY A C 1
ATOM 831 O O . GLY A 1 113 ? -6.621 -2.559 1.146 1 95.06 113 GLY A O 1
ATOM 832 N N . ILE A 1 114 ? -5.418 -0.774 1.9 1 93.12 114 ILE A N 1
ATOM 833 C CA . ILE A 1 114 ? -4.152 -1.318 1.418 1 93.12 114 ILE A CA 1
ATOM 834 C C . ILE A 1 114 ? -3.807 -2.584 2.197 1 93.12 114 ILE A C 1
ATOM 836 O O . ILE A 1 114 ? -3.402 -3.59 1.611 1 93.12 114 ILE A O 1
ATOM 840 N N . GLY A 1 115 ? -3.955 -2.492 3.49 1 92.19 115 GLY A N 1
ATOM 841 C CA . GLY A 1 115 ? -3.711 -3.666 4.309 1 92.19 115 GLY A CA 1
ATOM 842 C C . GLY A 1 115 ? -4.605 -4.84 3.955 1 92.19 115 GLY A C 1
ATOM 843 O O . GLY A 1 115 ? -4.141 -5.98 3.875 1 92.19 115 GLY A O 1
ATOM 844 N N . PHE A 1 116 ? -5.828 -4.574 3.744 1 93.75 116 PHE A N 1
ATOM 845 C CA . PHE A 1 116 ? -6.777 -5.613 3.361 1 93.75 116 PHE A CA 1
ATOM 846 C C . PHE A 1 116 ? -6.398 -6.223 2.016 1 93.75 116 PHE A C 1
ATOM 848 O O . PHE A 1 116 ? -6.5 -7.438 1.829 1 93.75 116 PHE A O 1
ATOM 855 N N . ALA A 1 117 ? -6.043 -5.387 1.094 1 93.88 117 ALA A N 1
ATOM 856 C CA . ALA A 1 117 ? -5.641 -5.859 -0.227 1 93.88 117 ALA A CA 1
ATOM 857 C C . ALA A 1 117 ? -4.441 -6.797 -0.131 1 93.88 117 ALA A C 1
ATOM 859 O O . ALA A 1 117 ? -4.391 -7.824 -0.81 1 93.88 117 ALA A O 1
ATOM 860 N N . ALA A 1 118 ? -3.58 -6.414 0.711 1 89.88 118 ALA A N 1
ATOM 861 C CA . ALA A 1 118 ? -2.355 -7.199 0.855 1 89.88 118 ALA A CA 1
ATOM 862 C C . ALA A 1 118 ? -2.619 -8.492 1.626 1 89.88 118 ALA A C 1
ATOM 864 O O . ALA A 1 118 ? -2.033 -9.531 1.322 1 89.88 118 ALA A O 1
ATOM 865 N N . GLN A 1 119 ? -3.432 -8.406 2.605 1 88.88 119 GLN A N 1
ATOM 866 C CA . GLN A 1 119 ? -3.613 -9.539 3.506 1 88.88 119 GLN A CA 1
ATOM 867 C C . GLN A 1 119 ? -4.637 -10.523 2.949 1 88.88 119 GLN A C 1
ATOM 869 O O . GLN A 1 119 ? -4.352 -11.719 2.824 1 88.88 119 GLN A O 1
ATOM 874 N N . ALA A 1 120 ? -5.781 -10.055 2.625 1 89.94 120 ALA A N 1
ATOM 875 C CA . ALA A 1 120 ? -6.871 -10.93 2.193 1 89.94 120 ALA A CA 1
ATOM 876 C C . ALA A 1 120 ? -6.988 -10.945 0.672 1 89.94 120 ALA A C 1
ATOM 878 O O . ALA A 1 120 ? -7.273 -11.992 0.078 1 89.94 120 ALA A O 1
ATOM 879 N N . GLY A 1 121 ? -6.773 -9.859 0.059 1 92 121 GLY A N 1
ATOM 880 C CA . GLY A 1 121 ? -6.922 -9.773 -1.386 1 92 121 GLY A CA 1
ATOM 881 C C . GLY A 1 121 ? -5.996 -10.719 -2.131 1 92 121 GLY A C 1
ATOM 882 O O . GLY A 1 121 ? -6.449 -11.516 -2.961 1 92 121 GLY A O 1
ATOM 883 N N . CYS A 1 122 ? -4.727 -10.695 -1.841 1 89.38 122 CYS A N 1
ATOM 884 C CA . CYS A 1 122 ? -3.762 -11.531 -2.543 1 89.38 122 CYS A CA 1
ATOM 885 C C . CYS A 1 122 ? -4.031 -13.008 -2.285 1 89.38 122 CYS A C 1
ATOM 887 O O . CYS A 1 122 ? -3.82 -13.844 -3.164 1 89.38 122 CYS A O 1
ATOM 889 N N . ARG A 1 123 ? -4.473 -13.312 -1.134 1 87.56 123 ARG A N 1
ATOM 890 C CA . ARG A 1 123 ? -4.844 -14.688 -0.833 1 87.56 123 ARG A CA 1
ATOM 891 C C . ARG A 1 123 ? -6.016 -15.141 -1.698 1 87.56 123 ARG A C 1
ATOM 893 O O . ARG A 1 123 ? -6.023 -16.266 -2.211 1 87.56 123 ARG A O 1
ATOM 900 N N . MET A 1 124 ? -6.941 -14.289 -1.793 1 91.19 124 MET A N 1
ATOM 901 C CA . MET A 1 124 ? -8.117 -14.609 -2.596 1 91.19 124 MET A CA 1
ATOM 902 C C . MET A 1 124 ? -7.746 -14.797 -4.062 1 91.19 124 MET A C 1
ATOM 904 O O . MET A 1 124 ? -8.219 -15.734 -4.715 1 91.19 124 MET A O 1
ATOM 908 N N . THR A 1 125 ? -6.891 -13.938 -4.535 1 92.88 125 THR A N 1
ATOM 909 C CA . THR A 1 125 ? -6.461 -14.055 -5.926 1 92.88 125 THR A CA 1
ATOM 910 C C . THR A 1 125 ? -5.734 -15.375 -6.16 1 92.88 125 THR A C 1
ATOM 912 O O . THR A 1 125 ? -5.957 -16.031 -7.172 1 92.88 125 THR A O 1
ATOM 915 N N . ALA A 1 126 ? -4.859 -15.727 -5.242 1 90 126 ALA A N 1
ATOM 916 C CA . ALA A 1 126 ? -4.082 -16.953 -5.359 1 90 126 ALA A CA 1
ATOM 917 C C . ALA A 1 126 ? -4.988 -1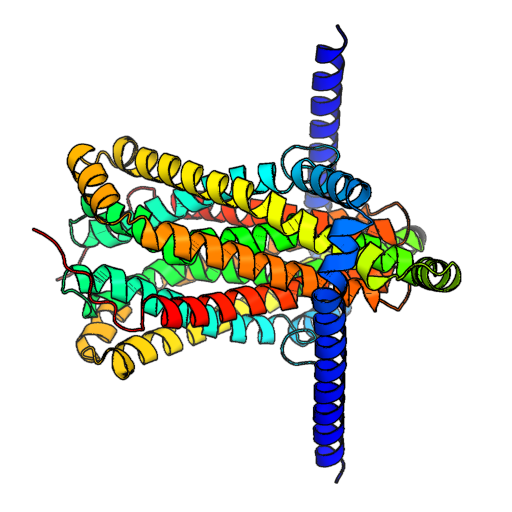8.188 -5.332 1 90 126 ALA A C 1
ATOM 919 O O . ALA A 1 126 ? -4.812 -19.109 -6.121 1 90 126 ALA A O 1
ATOM 920 N N . GLU A 1 127 ? -5.926 -18.219 -4.402 1 88.81 127 GLU A N 1
ATOM 921 C CA . GLU A 1 127 ? -6.832 -19.344 -4.25 1 88.81 127 GLU A CA 1
ATOM 922 C C . GLU A 1 127 ? -7.73 -19.5 -5.477 1 88.81 127 GLU A C 1
ATOM 924 O O . GLU A 1 127 ? -7.867 -20.594 -6.02 1 88.81 127 GLU A O 1
ATOM 929 N N . ILE A 1 128 ? -8.328 -18.438 -5.891 1 91.38 128 ILE A N 1
ATOM 930 C CA . ILE A 1 128 ? -9.25 -18.469 -7.023 1 91.38 128 ILE A CA 1
ATOM 931 C C . ILE A 1 128 ? -8.477 -18.766 -8.305 1 91.38 128 ILE A C 1
ATOM 933 O O . ILE A 1 128 ? -8.938 -19.516 -9.164 1 91.38 128 ILE A O 1
ATOM 937 N N . GLY A 1 129 ? -7.316 -18.125 -8.414 1 91.38 129 GLY A N 1
ATOM 938 C CA . GLY A 1 129 ? -6.473 -18.406 -9.562 1 91.38 129 GLY A CA 1
ATOM 939 C C . GLY A 1 129 ? -6.07 -19.859 -9.672 1 91.38 129 GLY A C 1
ATOM 940 O O . GLY A 1 129 ? -6.055 -20.422 -10.766 1 91.38 129 GLY A O 1
ATOM 941 N N . SER A 1 130 ? -5.711 -20.453 -8.562 1 89 130 SER A N 1
ATOM 942 C CA . SER A 1 130 ? -5.367 -21.875 -8.531 1 89 130 SER A CA 1
ATOM 943 C C . SER A 1 130 ? -6.551 -22.734 -8.953 1 89 130 SER A C 1
ATOM 945 O O . SER A 1 130 ? -6.379 -23.734 -9.672 1 89 130 SER A O 1
ATOM 947 N N . MET A 1 131 ? -7.715 -22.375 -8.461 1 88.62 131 MET A N 1
ATOM 948 C CA . MET A 1 131 ? -8.93 -23.094 -8.836 1 88.62 131 MET A CA 1
ATOM 949 C C . MET A 1 131 ? -9.188 -22.969 -10.336 1 88.62 131 MET A C 1
ATOM 951 O O . MET A 1 131 ? -9.703 -23.906 -10.953 1 88.62 131 MET A O 1
ATOM 955 N N . ARG A 1 132 ? -8.812 -21.859 -10.859 1 89.62 132 ARG A N 1
ATOM 956 C CA . ARG A 1 132 ? -9.031 -21.625 -12.281 1 89.62 132 ARG A CA 1
ATOM 957 C C . ARG A 1 132 ? -8.094 -22.469 -13.133 1 89.62 132 ARG A C 1
ATOM 959 O O . ARG A 1 132 ? -8.523 -23.094 -14.094 1 89.62 132 ARG A O 1
ATOM 966 N N . ILE A 1 133 ? -6.852 -22.5 -12.797 1 86.12 133 ILE A N 1
ATOM 967 C CA . ILE A 1 133 ? -5.859 -23.188 -13.609 1 86.12 133 ILE A CA 1
ATOM 968 C C . ILE A 1 133 ? -6.043 -24.703 -13.461 1 86.12 133 ILE A C 1
ATOM 970 O O . ILE A 1 133 ? -5.715 -25.469 -14.375 1 86.12 133 ILE A O 1
ATOM 974 N N . SER A 1 134 ? -6.602 -25.141 -12.328 1 86.5 134 SER A N 1
ATOM 975 C CA . SER A 1 134 ? -6.883 -26.562 -12.125 1 86.5 134 SER A CA 1
ATOM 976 C C . SER A 1 134 ? -8.258 -26.938 -12.672 1 86.5 134 SER A C 1
ATOM 978 O O . SER A 1 134 ? -8.711 -28.078 -12.492 1 86.5 134 SER A O 1
ATOM 980 N N . GLU A 1 135 ? -9.047 -25.969 -13.141 1 85.62 135 GLU A N 1
ATOM 981 C CA . GLU A 1 135 ? -10.352 -26.141 -13.773 1 85.62 135 GLU A CA 1
ATOM 982 C C . GLU A 1 135 ? -11.43 -26.469 -12.75 1 85.62 135 GLU A C 1
ATOM 984 O O . GLU A 1 135 ? -12.469 -27.031 -13.086 1 85.62 135 GLU A O 1
ATOM 989 N N . GLU A 1 136 ? -11.133 -26.156 -11.609 1 82.94 136 GLU A N 1
ATOM 990 C CA . GLU A 1 136 ? -12.109 -26.375 -10.547 1 82.94 136 GLU A CA 1
ATOM 991 C C . GLU A 1 136 ? -13.305 -25.438 -10.703 1 82.94 136 GLU A C 1
ATOM 993 O O . GLU A 1 136 ? -14.43 -25.797 -10.352 1 82.94 136 GLU A O 1
ATOM 998 N N . ILE A 1 137 ? -13.031 -24.281 -11.172 1 83.19 137 ILE A N 1
ATOM 999 C CA . ILE A 1 137 ? -14.109 -23.312 -11.383 1 83.19 137 ILE A CA 1
ATOM 1000 C C . ILE A 1 137 ? -15.062 -23.828 -12.461 1 83.19 137 ILE A C 1
ATOM 1002 O O . ILE A 1 137 ? -16.281 -23.766 -12.297 1 83.19 137 ILE A O 1
ATOM 1006 N N . ASP A 1 138 ? -14.57 -24.406 -13.477 1 80 138 ASP A N 1
ATOM 1007 C CA . ASP A 1 138 ? -15.383 -24.984 -14.539 1 80 138 ASP A CA 1
ATOM 1008 C C . ASP A 1 138 ? -16.172 -26.188 -14.039 1 80 138 ASP A C 1
ATOM 1010 O O . ASP A 1 138 ? -17.312 -26.391 -14.438 1 80 138 ASP A O 1
ATOM 1014 N N . ALA A 1 139 ? -15.523 -26.875 -13.148 1 78.06 139 ALA A N 1
ATOM 1015 C CA . ALA A 1 139 ? -16.172 -28.031 -12.562 1 78.06 139 ALA A CA 1
ATOM 1016 C C . ALA A 1 139 ? -17.375 -27.625 -11.711 1 78.06 139 ALA A C 1
ATOM 1018 O O . ALA A 1 139 ? -18.391 -28.312 -11.703 1 78.06 139 ALA A O 1
ATOM 1019 N N . THR A 1 140 ? -17.234 -26.5 -11.031 1 71.31 140 THR A N 1
ATOM 1020 C CA . THR A 1 140 ? -18.312 -25.984 -10.195 1 71.31 140 THR A CA 1
ATOM 1021 C C . THR A 1 140 ? -19.5 -25.547 -11.055 1 71.31 140 THR A C 1
ATOM 1023 O O . THR A 1 140 ? -20.656 -25.734 -10.664 1 71.31 140 THR A O 1
ATOM 1026 N N . GLU A 1 141 ? -19.156 -25 -12.133 1 75.19 141 GLU A N 1
ATOM 1027 C CA . GLU A 1 141 ? -20.219 -24.594 -13.055 1 75.19 141 GLU A CA 1
ATOM 1028 C C . GLU A 1 141 ? -20.938 -25.812 -13.641 1 75.19 141 GLU A C 1
ATOM 1030 O O . GLU A 1 141 ? -22.156 -25.781 -13.812 1 75.19 141 GLU A O 1
ATOM 1035 N N . SER A 1 142 ? -20.281 -26.828 -13.805 1 76 142 SER A N 1
ATOM 1036 C CA . SER A 1 142 ? -20.844 -28.047 -14.391 1 76 142 SER A CA 1
ATOM 1037 C C . SER A 1 142 ? -21.719 -28.781 -13.383 1 76 142 SER A C 1
ATOM 1039 O O . SER A 1 142 ? -22.656 -29.484 -13.766 1 76 142 SER A O 1
ATOM 1041 N N . MET A 1 143 ? -21.391 -28.594 -12.148 1 71.88 143 MET A N 1
ATOM 1042 C CA . MET A 1 143 ? -22.141 -29.25 -11.086 1 71.88 143 MET A CA 1
ATOM 1043 C C . MET A 1 143 ? -23.422 -28.484 -10.766 1 71.88 143 MET A C 1
ATOM 1045 O O . MET A 1 143 ? -24.188 -28.891 -9.898 1 71.88 143 MET A O 1
ATOM 1049 N N . GLY A 1 144 ? -23.562 -27.469 -11.492 1 64.06 144 GLY A N 1
ATOM 1050 C CA . GLY A 1 144 ? -24.781 -26.703 -11.289 1 64.06 144 GLY A CA 1
ATOM 1051 C C . GLY A 1 144 ? -24.656 -25.641 -10.219 1 64.06 144 GLY A C 1
ATOM 1052 O O . GLY A 1 144 ? -25.641 -24.969 -9.883 1 64.06 144 GLY A O 1
ATOM 1053 N N . LEU A 1 145 ? -23.484 -25.609 -9.664 1 65.25 145 LEU A N 1
ATOM 1054 C CA . LEU A 1 145 ? -23.266 -24.5 -8.734 1 65.25 145 LEU A CA 1
ATOM 1055 C C . LEU A 1 145 ? -22.906 -23.219 -9.484 1 65.25 145 LEU A C 1
ATOM 1057 O O . LEU A 1 145 ? -22.375 -23.281 -10.594 1 65.25 145 LEU A O 1
ATOM 1061 N N . GLN A 1 146 ? -23.406 -22.234 -8.953 1 75.69 146 GLN A N 1
ATOM 1062 C CA . GLN A 1 146 ? -22.984 -20.984 -9.562 1 75.69 146 GLN A CA 1
ATOM 1063 C C . GLN A 1 146 ? -21.641 -20.516 -9.008 1 75.69 146 GLN A C 1
ATOM 1065 O O . GLN A 1 146 ? -21.516 -20.219 -7.82 1 75.69 146 GLN A O 1
ATOM 1070 N N . ALA A 1 147 ? -20.656 -20.531 -9.805 1 80.56 147 ALA A N 1
ATOM 1071 C CA . ALA A 1 147 ? -19.281 -20.234 -9.422 1 80.56 147 ALA A CA 1
ATOM 1072 C C . ALA A 1 147 ? -19.156 -18.844 -8.828 1 80.56 147 ALA A C 1
ATOM 1074 O O . ALA A 1 147 ? -18.484 -18.641 -7.809 1 80.56 147 ALA A O 1
ATOM 1075 N N . ILE A 1 148 ? -19.875 -17.984 -9.352 1 83.06 148 ILE A N 1
ATOM 1076 C CA . ILE A 1 148 ? -19.703 -16.594 -8.945 1 83.06 148 ILE A CA 1
ATOM 1077 C C . ILE A 1 148 ? -20.25 -16.406 -7.527 1 83.06 148 ILE A C 1
ATOM 1079 O O . ILE A 1 148 ? -19.516 -15.953 -6.637 1 83.06 148 ILE A O 1
ATOM 1083 N N . PRO A 1 149 ? -21.438 -16.859 -7.207 1 76.31 149 PRO A N 1
ATOM 1084 C CA . PRO A 1 149 ? -21.922 -16.672 -5.84 1 76.31 149 PRO A CA 1
ATOM 1085 C C . PRO A 1 149 ? -21.125 -17.5 -4.82 1 76.31 149 PRO A C 1
ATOM 1087 O O . PRO A 1 149 ? -20.922 -17.047 -3.689 1 76.31 149 PRO A O 1
ATOM 1090 N N . PHE A 1 150 ? -20.703 -18.578 -5.266 1 79.38 150 PHE A N 1
ATOM 1091 C CA . PHE A 1 150 ? -20 -19.469 -4.344 1 79.38 150 PHE A CA 1
ATOM 1092 C C . PHE A 1 150 ? -18.578 -19 -4.121 1 79.38 150 PHE A C 1
ATOM 1094 O O . PHE A 1 150 ? -18.094 -18.953 -2.986 1 79.38 150 PHE A O 1
ATOM 1101 N N . VAL A 1 151 ? -17.938 -18.656 -5.137 1 84.25 151 VAL A N 1
ATOM 1102 C CA . VAL A 1 151 ? -16.5 -18.359 -5.047 1 84.25 151 VAL A CA 1
ATOM 1103 C C . VAL A 1 151 ? -16.297 -16.891 -4.738 1 84.25 151 VAL A C 1
ATOM 1105 O O . VAL A 1 151 ? -15.516 -16.531 -3.848 1 84.25 151 VAL A O 1
ATOM 1108 N N . VAL A 1 152 ? -17.031 -16 -5.352 1 88.81 152 VAL A N 1
ATOM 1109 C CA . VAL A 1 152 ? -16.812 -14.555 -5.25 1 88.81 152 VAL A CA 1
ATOM 1110 C C . VAL A 1 152 ? -17.75 -13.969 -4.195 1 88.81 152 VAL A C 1
ATOM 1112 O O . VAL A 1 152 ? -17.344 -13.133 -3.389 1 88.81 152 VAL A O 1
ATOM 1115 N N . GLY A 1 153 ? -18.953 -14.438 -4.164 1 89.56 153 GLY A N 1
ATOM 1116 C CA . GLY A 1 153 ? -19.938 -13.891 -3.246 1 89.56 153 GLY A CA 1
ATOM 1117 C C . GLY A 1 153 ? -19.594 -14.109 -1.787 1 89.56 153 GLY A C 1
ATOM 1118 O O . GLY A 1 153 ? -19.703 -13.195 -0.97 1 89.56 153 GLY A O 1
ATOM 1119 N N . THR A 1 154 ? -19.156 -15.273 -1.445 1 88.06 154 THR A N 1
ATOM 1120 C CA . THR A 1 154 ? -18.812 -15.602 -0.067 1 88.06 154 THR A CA 1
ATOM 1121 C C . THR A 1 154 ? -17.625 -14.766 0.404 1 88.06 154 THR A C 1
ATOM 1123 O O . THR A 1 154 ? -17.578 -14.336 1.558 1 88.06 154 THR A O 1
ATOM 1126 N N . ARG A 1 155 ? -16.766 -14.539 -0.479 1 90.06 155 ARG A N 1
ATOM 1127 C CA . ARG A 1 155 ? -15.594 -13.742 -0.145 1 90.06 155 ARG A CA 1
ATOM 1128 C C . ARG A 1 155 ? -15.953 -12.273 0.018 1 90.06 155 ARG A C 1
ATOM 1130 O O . ARG A 1 155 ? -15.398 -11.586 0.883 1 90.06 155 ARG A O 1
ATOM 1137 N N . LEU A 1 156 ? -16.844 -11.805 -0.758 1 91.81 156 LEU A N 1
ATOM 1138 C CA . LEU A 1 156 ? -17.281 -10.414 -0.662 1 91.81 156 LEU A CA 1
ATOM 1139 C C . LEU A 1 156 ? -17.984 -10.156 0.665 1 91.81 156 LEU A C 1
ATOM 1141 O O . LEU A 1 156 ? -17.672 -9.195 1.369 1 91.81 156 LEU A O 1
ATOM 1145 N N . ILE A 1 157 ? -18.844 -11.008 1.041 1 90.56 157 ILE A N 1
ATOM 1146 C CA . ILE A 1 157 ? -19.578 -10.852 2.289 1 90.56 157 ILE A CA 1
ATOM 1147 C C . ILE A 1 157 ? -18.641 -11.062 3.475 1 90.56 157 ILE A C 1
ATOM 1149 O O . ILE A 1 157 ? -18.688 -10.312 4.453 1 90.56 157 ILE A O 1
ATOM 1153 N N . GLY A 1 158 ? -17.906 -12.109 3.375 1 89.25 158 GLY A N 1
ATOM 1154 C CA . GLY A 1 158 ? -16.922 -12.359 4.426 1 89.25 158 GLY A CA 1
ATOM 1155 C C . GLY A 1 158 ? -15.992 -11.18 4.66 1 89.25 158 GLY A C 1
ATOM 1156 O O . GLY A 1 158 ? -15.688 -10.852 5.805 1 89.25 158 GLY A O 1
ATOM 1157 N N . SER A 1 159 ? -15.547 -10.547 3.586 1 90.62 159 SER A N 1
ATOM 1158 C CA . SER A 1 159 ? -14.633 -9.406 3.654 1 90.62 159 SER A CA 1
ATOM 1159 C C . SER A 1 159 ? -15.289 -8.219 4.348 1 90.62 159 SER A C 1
ATOM 1161 O O . SER A 1 159 ? -14.625 -7.488 5.098 1 90.62 159 SER A O 1
ATOM 1163 N N . MET A 1 160 ? -16.547 -7.977 4.133 1 89.19 160 MET A N 1
ATOM 1164 C CA . MET A 1 160 ? -17.25 -6.859 4.754 1 89.19 160 MET A CA 1
ATOM 1165 C C . MET A 1 160 ? -17.344 -7.043 6.266 1 89.19 160 MET A C 1
ATOM 1167 O O . MET A 1 160 ? -17.25 -6.074 7.02 1 89.19 160 MET A O 1
ATOM 1171 N N . LEU A 1 161 ? -17.406 -8.227 6.652 1 88.19 161 LEU A N 1
ATOM 1172 C CA . LEU A 1 161 ? -17.547 -8.508 8.078 1 88.19 161 LEU A CA 1
ATOM 1173 C C . LEU A 1 161 ? -16.219 -8.391 8.789 1 88.19 161 LEU A C 1
ATOM 1175 O O . LEU A 1 161 ? -16.156 -8.023 9.969 1 88.19 161 LEU A O 1
ATOM 1179 N N . ILE A 1 162 ? -15.211 -8.625 8.102 1 90 162 ILE A N 1
ATOM 1180 C CA . ILE A 1 162 ? -13.898 -8.633 8.734 1 90 162 ILE A CA 1
ATOM 1181 C C . ILE A 1 162 ? -13.312 -7.223 8.719 1 90 162 ILE A C 1
ATOM 1183 O O . ILE A 1 162 ? -12.539 -6.855 9.602 1 90 162 ILE A O 1
ATOM 1187 N N . VAL A 1 163 ? -13.688 -6.469 7.75 1 90.81 163 VAL A N 1
ATOM 1188 C CA . VAL A 1 163 ? -13.078 -5.156 7.566 1 90.81 163 VAL A CA 1
ATOM 1189 C C . VAL A 1 163 ? -13.539 -4.211 8.672 1 90.81 163 VAL A C 1
ATOM 1191 O O . VAL A 1 163 ? -12.781 -3.338 9.109 1 90.81 163 VAL A O 1
ATOM 1194 N N . ILE A 1 164 ? -14.742 -4.387 9.18 1 93.06 164 ILE A N 1
ATOM 1195 C CA . ILE A 1 164 ? -15.312 -3.469 10.156 1 93.06 164 ILE A CA 1
ATOM 1196 C C . ILE A 1 164 ? -14.516 -3.547 11.461 1 93.06 164 ILE A C 1
ATOM 1198 O O . ILE A 1 164 ? -13.961 -2.543 11.922 1 93.06 164 ILE A O 1
ATOM 1202 N N . PRO A 1 165 ? -14.383 -4.68 12.031 1 91.56 165 PRO A N 1
ATOM 1203 C CA . PRO A 1 165 ? -13.562 -4.73 13.242 1 91.56 165 PRO A CA 1
ATOM 1204 C C . PRO A 1 165 ? -12.094 -4.406 12.984 1 91.56 165 PRO A C 1
ATOM 1206 O O . PRO A 1 165 ? -11.43 -3.828 13.844 1 91.56 165 PRO A O 1
ATOM 1209 N N . GLY A 1 166 ? -11.609 -4.797 11.852 1 92.56 166 GLY A N 1
ATOM 1210 C CA . GLY A 1 166 ? -10.234 -4.469 11.516 1 92.56 166 GLY A CA 1
ATOM 1211 C C . GLY A 1 166 ? -9.977 -2.977 11.445 1 92.56 166 GLY A C 1
ATOM 1212 O O . GLY A 1 166 ? -8.984 -2.486 11.992 1 92.56 166 GLY A O 1
ATOM 1213 N N . TYR A 1 167 ? -10.859 -2.307 10.797 1 95.62 167 TYR A N 1
ATOM 1214 C CA . TYR A 1 167 ? -10.758 -0.857 10.68 1 95.62 167 TYR A CA 1
ATOM 1215 C C . TYR A 1 167 ? -10.812 -0.192 12.047 1 95.62 167 TYR A C 1
ATOM 1217 O O . TYR A 1 167 ? -10.008 0.693 12.352 1 95.62 167 TYR A O 1
ATOM 1225 N N . LEU A 1 168 ? -11.75 -0.584 12.812 1 94.75 168 LEU A N 1
ATOM 1226 C CA . LEU A 1 168 ? -11.914 0.006 14.141 1 94.75 168 LEU A CA 1
ATOM 1227 C C . LEU A 1 168 ? -10.688 -0.245 15.008 1 94.75 168 LEU A C 1
ATOM 1229 O O . LEU A 1 168 ? -10.258 0.636 15.758 1 94.75 168 LEU A O 1
ATOM 1233 N N . MET A 1 169 ? -10.211 -1.383 14.859 1 93.5 169 MET A N 1
ATOM 1234 C CA . MET A 1 169 ? -9 -1.721 15.594 1 93.5 169 MET A CA 1
ATOM 1235 C C . MET A 1 169 ? -7.84 -0.825 15.172 1 93.5 169 MET A C 1
ATOM 1237 O O . MET A 1 169 ? -7.141 -0.262 16.016 1 93.5 169 MET A O 1
ATOM 1241 N N . ALA A 1 170 ? -7.621 -0.712 13.891 1 93.38 170 ALA A N 1
ATOM 1242 C CA . ALA A 1 170 ? -6.531 0.117 13.375 1 93.38 170 ALA A CA 1
ATOM 1243 C C . ALA A 1 170 ? -6.688 1.566 13.828 1 93.38 170 ALA A C 1
ATOM 1245 O O . ALA A 1 170 ? -5.703 2.23 14.156 1 93.38 170 ALA A O 1
ATOM 1246 N N . LEU A 1 171 ? -7.914 2.008 13.828 1 94.06 171 LEU A N 1
ATOM 1247 C CA . LEU A 1 171 ? -8.211 3.387 14.195 1 94.06 171 LEU A CA 1
ATOM 1248 C C . LEU A 1 171 ? -7.918 3.629 15.672 1 94.06 171 LEU A C 1
ATOM 1250 O O . LEU A 1 171 ? -7.242 4.602 16.031 1 94.06 171 LEU A O 1
ATOM 1254 N N . VAL A 1 172 ? -8.375 2.797 16.5 1 94.06 172 VAL A N 1
ATOM 1255 C CA . VAL A 1 172 ? -8.211 2.949 17.938 1 94.06 172 VAL A CA 1
ATOM 1256 C C . VAL A 1 172 ? -6.727 2.852 18.312 1 94.06 172 VAL A C 1
ATOM 1258 O O . VAL A 1 172 ? -6.223 3.646 19.109 1 94.06 172 VAL A O 1
ATOM 1261 N N . VAL A 1 173 ? -6.062 1.894 17.781 1 94.62 173 VAL A N 1
ATOM 1262 C CA . VAL A 1 173 ? -4.645 1.711 18.062 1 94.62 173 VAL A CA 1
ATOM 1263 C C . VAL A 1 173 ? -3.861 2.936 17.578 1 94.62 173 VAL A C 1
ATOM 1265 O O . VAL A 1 173 ? -2.932 3.383 18.25 1 94.62 173 VAL A O 1
ATOM 1268 N N . SER A 1 174 ? -4.219 3.418 16.406 1 93.5 174 SER A N 1
ATOM 1269 C CA . SER A 1 174 ? -3.561 4.613 15.891 1 93.5 174 SER A CA 1
ATOM 1270 C C . SER A 1 174 ? -3.773 5.809 16.812 1 93.5 174 SER A C 1
ATOM 1272 O O . SER A 1 174 ? -2.852 6.594 17.047 1 93.5 174 SER A O 1
ATOM 1274 N N . PHE A 1 175 ? -5.023 5.957 17.375 1 93.56 175 PHE A N 1
ATOM 1275 C CA . PHE A 1 175 ? -5.332 7.043 18.297 1 93.56 175 PHE A CA 1
ATOM 1276 C C . PHE A 1 175 ? -4.484 6.941 19.562 1 93.56 175 PHE A C 1
ATOM 1278 O O . PHE A 1 175 ? -3.904 7.934 20.016 1 93.56 175 PHE A O 1
ATOM 1285 N N . ILE A 1 176 ? -4.438 5.785 20.047 1 94.31 176 ILE A N 1
ATOM 1286 C CA . ILE A 1 176 ? -3.717 5.559 21.297 1 94.31 176 ILE A CA 1
ATOM 1287 C C . ILE A 1 176 ? -2.225 5.801 21.094 1 94.31 176 ILE A C 1
ATOM 1289 O O . ILE A 1 176 ? -1.578 6.477 21.891 1 94.31 176 ILE A O 1
ATOM 1293 N N . THR A 1 177 ? -1.705 5.258 20.094 1 92.56 177 THR A N 1
ATOM 1294 C CA . THR A 1 177 ? -0.285 5.402 19.797 1 92.56 177 THR A CA 1
ATOM 1295 C C . THR A 1 177 ? 0.076 6.867 19.562 1 92.56 177 THR A C 1
ATOM 1297 O O . THR A 1 177 ? 1.076 7.355 20.094 1 92.56 177 THR A O 1
ATOM 1300 N N . GLY A 1 178 ? -0.72 7.555 18.781 1 90.88 178 GLY A N 1
ATOM 1301 C CA . GLY A 1 178 ? -0.477 8.969 18.531 1 90.88 178 GLY A CA 1
ATOM 1302 C C . GLY A 1 178 ? -0.527 9.812 19.797 1 90.88 178 GLY A C 1
ATOM 1303 O O . GLY A 1 178 ? 0.34 10.656 20.016 1 90.88 178 GLY A O 1
ATOM 1304 N N . GLY A 1 179 ? -1.552 9.57 20.594 1 90.81 179 GLY A N 1
ATOM 1305 C CA . GLY A 1 179 ? -1.667 10.289 21.844 1 90.81 179 GLY A CA 1
ATOM 1306 C C . GLY A 1 179 ? -0.494 10.055 22.781 1 90.81 179 GLY A C 1
ATOM 1307 O O . GLY A 1 179 ? -0.008 10.992 23.422 1 90.81 179 GLY A O 1
ATOM 1308 N N . LEU A 1 180 ? -0.072 8.867 22.844 1 91.31 180 LEU A N 1
ATOM 1309 C CA . LEU A 1 180 ? 1.045 8.508 23.703 1 91.31 180 LEU A CA 1
ATOM 1310 C C . LEU A 1 180 ? 2.326 9.203 23.25 1 91.31 180 LEU A C 1
ATOM 1312 O O . LEU A 1 180 ? 3.096 9.695 24.094 1 91.31 180 LEU A O 1
ATOM 1316 N N . ILE A 1 181 ? 2.568 9.258 22.078 1 87.69 181 ILE A N 1
ATOM 1317 C CA . ILE A 1 181 ? 3.787 9.852 21.531 1 87.69 181 ILE A CA 1
ATOM 1318 C C . ILE A 1 181 ? 3.793 11.352 21.812 1 87.69 181 ILE A C 1
ATOM 1320 O O . ILE A 1 181 ? 4.801 11.906 22.25 1 87.69 181 ILE A O 1
ATOM 1324 N N . ILE A 1 182 ? 2.672 11.969 21.594 1 88 182 ILE A N 1
ATOM 1325 C CA . ILE A 1 182 ? 2.602 13.414 21.734 1 88 182 ILE A CA 1
ATOM 1326 C C . ILE A 1 182 ? 2.645 13.797 23.219 1 88 182 ILE A C 1
ATOM 1328 O O . ILE A 1 182 ? 3.357 14.727 23.594 1 88 182 ILE A O 1
ATOM 1332 N N . LYS A 1 183 ? 1.944 13.086 24.047 1 89.56 183 LYS A N 1
ATOM 1333 C CA . LYS A 1 183 ? 1.83 13.43 25.453 1 89.56 183 LYS A CA 1
ATOM 1334 C C . LYS A 1 183 ? 3.084 13.023 26.234 1 89.56 183 LYS A C 1
ATOM 1336 O O . LYS A 1 183 ? 3.537 13.742 27.109 1 89.56 183 LYS A O 1
ATOM 1341 N N . THR A 1 184 ? 3.629 11.938 25.891 1 87.38 184 THR A N 1
ATOM 1342 C CA . THR A 1 184 ? 4.727 11.398 26.688 1 87.38 184 THR A CA 1
ATOM 1343 C C . THR A 1 184 ? 6.074 11.734 26.047 1 87.38 184 THR A C 1
ATOM 1345 O O . THR A 1 184 ? 6.965 12.266 26.719 1 87.38 184 THR A O 1
ATOM 1348 N N . PHE A 1 185 ? 6.215 11.516 24.797 1 81.94 185 PHE A N 1
ATOM 1349 C CA . PHE A 1 185 ? 7.523 11.695 24.172 1 81.94 185 PHE A CA 1
ATOM 1350 C C . PHE A 1 185 ? 7.77 13.164 23.844 1 81.94 185 PHE A C 1
ATOM 1352 O O . PHE A 1 185 ? 8.906 13.641 23.938 1 81.94 185 PHE A O 1
ATOM 1359 N N . HIS A 1 186 ? 6.727 13.875 23.484 1 82.88 186 HIS A N 1
ATOM 1360 C CA . HIS A 1 186 ? 6.898 15.281 23.156 1 82.88 186 HIS A CA 1
ATOM 1361 C C . HIS A 1 186 ? 6.445 16.188 24.297 1 82.88 186 HIS A C 1
ATOM 1363 O O . HIS A 1 186 ? 6.414 17.406 24.156 1 82.88 186 HIS A O 1
ATOM 1369 N N . ARG A 1 187 ? 5.992 15.633 25.344 1 86.5 187 ARG A N 1
ATOM 1370 C CA . ARG A 1 187 ? 5.688 16.312 26.609 1 86.5 187 ARG A CA 1
ATOM 1371 C C . ARG A 1 187 ? 4.711 17.453 26.391 1 86.5 187 ARG A C 1
ATOM 1373 O O . ARG A 1 187 ? 4.906 18.547 26.922 1 86.5 187 ARG A O 1
ATOM 1380 N N . GLN A 1 188 ? 3.785 17.188 25.5 1 85.69 188 GLN A N 1
ATOM 1381 C CA . GLN A 1 188 ? 2.725 18.172 25.312 1 85.69 188 GLN A CA 1
ATOM 1382 C C . GLN A 1 188 ? 1.642 18.031 26.391 1 85.69 188 GLN A C 1
ATOM 1384 O O . GLN A 1 188 ? 1.398 16.922 26.875 1 85.69 188 GLN A O 1
ATOM 1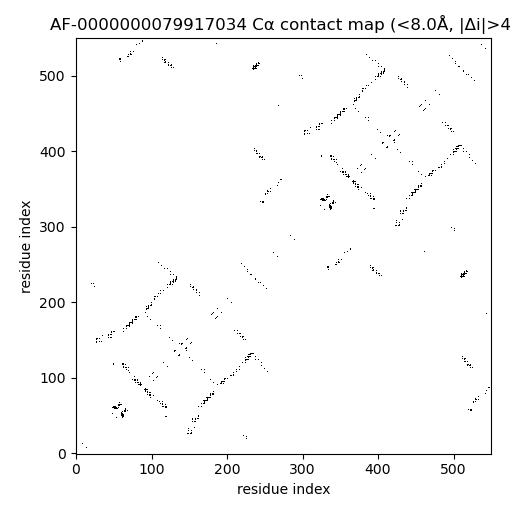389 N N . PRO A 1 189 ? 1.081 19.1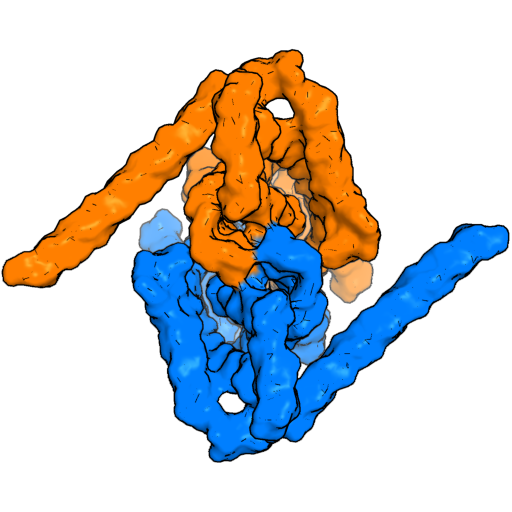88 26.812 1 86.44 189 PRO A N 1
ATOM 1390 C CA . PRO A 1 189 ? 0.013 19.094 27.812 1 86.44 189 PRO A CA 1
ATOM 1391 C C . PRO A 1 189 ? -1.124 18.172 27.375 1 86.44 189 PRO A C 1
ATOM 1393 O O . PRO A 1 189 ? -1.75 18.406 26.344 1 86.44 189 PRO A O 1
ATOM 1396 N N . SER A 1 190 ? -1.406 17.234 28.094 1 88.06 190 SER A N 1
ATOM 1397 C CA . SER A 1 190 ? -2.4 16.203 27.781 1 88.06 190 SER A CA 1
ATOM 1398 C C . SER A 1 190 ? -3.787 16.812 27.625 1 88.06 190 SER A C 1
ATOM 1400 O O . SER A 1 190 ? -4.559 16.391 26.75 1 88.06 190 SER A O 1
ATOM 1402 N N . GLY A 1 191 ? -4.137 17.734 28.516 1 87.31 191 GLY A N 1
ATOM 1403 C CA . GLY A 1 191 ? -5.441 18.359 28.438 1 87.31 191 GLY A CA 1
ATOM 1404 C C . GLY A 1 191 ? -5.699 19.062 27.125 1 87.31 191 GLY A C 1
ATOM 1405 O O . GLY A 1 191 ? -6.781 18.938 26.547 1 87.31 191 GLY A O 1
ATOM 1406 N N . THR A 1 192 ? -4.691 19.797 26.703 1 84.25 192 THR A N 1
ATOM 1407 C CA . THR A 1 192 ? -4.832 20.531 25.453 1 84.25 192 THR A CA 1
ATOM 1408 C C . THR A 1 192 ? -4.926 19.578 24.281 1 84.25 192 THR A C 1
ATOM 1410 O O . THR A 1 192 ? -5.766 19.75 23.391 1 84.25 192 THR A O 1
ATOM 1413 N N . TYR A 1 193 ? -4.098 18.578 24.266 1 87.25 193 TYR A N 1
ATOM 1414 C CA . TYR A 1 193 ? -4.137 17.578 23.20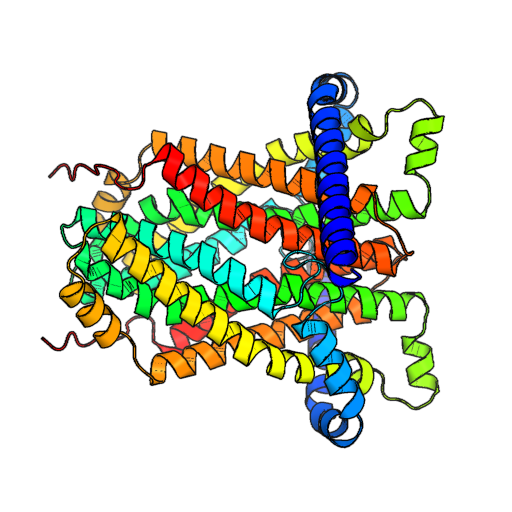3 1 87.25 193 TYR A CA 1
ATOM 1415 C C . TYR A 1 193 ? -5.496 16.891 23.141 1 87.25 193 TYR A C 1
ATOM 1417 O O . TYR A 1 193 ? -6.098 16.766 22.078 1 87.25 193 TYR A O 1
ATOM 1425 N N . ASP A 1 194 ? -5.961 16.422 24.312 1 88.94 194 ASP A N 1
ATOM 1426 C CA . ASP A 1 194 ? -7.223 15.688 24.375 1 88.94 194 ASP A CA 1
ATOM 1427 C C . ASP A 1 194 ? -8.398 16.578 23.969 1 88.94 194 ASP A C 1
ATOM 1429 O O . ASP A 1 194 ? -9.367 16.094 23.359 1 88.94 194 ASP A O 1
ATOM 1433 N N . HIS A 1 195 ? -8.32 17.828 24.312 1 85.81 195 HIS A N 1
ATOM 1434 C CA . HIS A 1 195 ? -9.375 18.781 23.969 1 85.81 195 HIS A CA 1
ATOM 1435 C C . HIS A 1 195 ? -9.516 18.906 22.453 1 85.81 195 HIS A C 1
ATOM 1437 O O . HIS A 1 195 ? -10.609 18.75 21.906 1 85.81 195 HIS A O 1
ATOM 1443 N N . TYR A 1 196 ? -8.406 19.109 21.812 1 80.62 196 TYR A N 1
ATOM 1444 C CA . TYR A 1 196 ? -8.453 19.297 20.375 1 80.62 196 TYR A CA 1
ATOM 1445 C C . TYR A 1 196 ? -8.742 17.984 19.656 1 80.62 196 TYR A C 1
ATOM 1447 O O . TYR A 1 196 ? -9.43 17.969 18.641 1 80.62 196 TYR A O 1
ATOM 1455 N N . PHE A 1 197 ? -8.242 16.938 20.172 1 86.12 197 PHE A N 1
ATOM 1456 C CA . PHE A 1 197 ? -8.531 15.625 19.625 1 86.12 197 PHE A CA 1
ATOM 1457 C C . PHE A 1 197 ? -10.023 15.336 19.656 1 86.12 197 PHE A C 1
ATOM 1459 O O . PHE A 1 197 ? -10.609 14.922 18.656 1 86.12 197 PHE A O 1
ATOM 1466 N N . SER A 1 198 ? -10.578 15.539 20.797 1 85.12 198 SER A N 1
ATOM 1467 C CA . SER A 1 198 ? -11.992 15.242 20.984 1 85.12 198 SER A CA 1
ATOM 1468 C C . SER A 1 198 ? -12.867 16.219 20.203 1 85.12 198 SER A C 1
ATOM 1470 O O . SER A 1 198 ? -13.938 15.836 19.719 1 85.12 198 SER A O 1
ATOM 1472 N N . GLN A 1 199 ? -12.445 17.422 20.141 1 80.12 199 GLN A N 1
ATOM 1473 C CA . GLN A 1 199 ? -13.219 18.469 19.469 1 80.12 199 GLN A CA 1
ATOM 1474 C C . GLN A 1 199 ? -13.352 18.156 17.984 1 80.12 199 GLN A C 1
ATOM 1476 O O . GLN A 1 199 ? -14.383 18.453 17.375 1 80.12 199 GLN A O 1
ATOM 1481 N N . PHE A 1 200 ? -12.359 17.531 17.453 1 80.44 200 PHE A N 1
ATOM 1482 C CA . PHE A 1 200 ? -12.367 17.344 16 1 80.44 200 PHE A CA 1
ATOM 1483 C C . PHE A 1 200 ? -12.703 15.891 15.648 1 80.44 200 PHE A C 1
ATOM 1485 O O . PHE A 1 200 ? -12.594 15.492 14.484 1 80.44 200 PHE A O 1
ATOM 1492 N N . LEU A 1 201 ? -13.008 15.141 16.641 1 83.56 201 LEU A N 1
ATOM 1493 C CA . LEU A 1 201 ? -13.516 13.797 16.406 1 83.56 201 LEU A CA 1
ATOM 1494 C C . LEU A 1 201 ? -15.039 13.789 16.344 1 83.56 201 LEU A C 1
ATOM 1496 O O . LEU A 1 201 ? -15.703 14.008 17.359 1 83.56 201 LEU A O 1
ATOM 1500 N N . SER A 1 202 ? -15.633 13.688 15.211 1 86.31 202 SER A N 1
ATOM 1501 C CA . SER A 1 202 ? -17.078 13.719 15.031 1 86.31 202 SER A CA 1
ATOM 1502 C C . SER A 1 202 ? -17.625 12.352 14.648 1 86.31 202 SER A C 1
ATOM 1504 O O . SER A 1 202 ? -17.031 11.648 13.828 1 86.31 202 SER A O 1
ATOM 1506 N N . VAL A 1 203 ? -18.688 11.992 15.188 1 89.44 203 VAL A N 1
ATOM 1507 C CA . VAL A 1 203 ? -19.328 10.695 14.945 1 89.44 203 VAL A CA 1
ATOM 1508 C C . VAL A 1 203 ? -19.703 10.578 13.477 1 89.44 203 VAL A C 1
ATOM 1510 O O . VAL A 1 203 ? -19.469 9.547 12.844 1 89.44 203 VAL A O 1
ATOM 1513 N N . PRO A 1 204 ? -20.25 11.664 12.93 1 90.69 204 PRO A N 1
ATOM 1514 C CA . PRO A 1 204 ? -20.531 11.562 11.5 1 90.69 204 PRO A CA 1
ATOM 1515 C C . PRO A 1 204 ? -19.281 11.297 10.664 1 90.69 204 PRO A C 1
ATOM 1517 O O . PRO A 1 204 ? -19.344 10.562 9.672 1 90.69 204 PRO A O 1
ATOM 1520 N N . ASP A 1 205 ? -18.203 11.867 11.078 1 89.56 205 ASP A N 1
ATOM 1521 C CA . ASP A 1 205 ? -16.953 11.641 10.367 1 89.56 205 ASP A CA 1
ATOM 1522 C C . ASP A 1 205 ? -16.5 10.188 10.508 1 89.56 205 ASP A C 1
ATOM 1524 O O . ASP A 1 205 ? -15.953 9.609 9.57 1 89.56 205 ASP A O 1
ATOM 1528 N N . LEU A 1 206 ? -16.719 9.688 11.672 1 92.94 206 LEU A N 1
ATOM 1529 C CA . LEU A 1 206 ? -16.328 8.305 11.93 1 92.94 206 LEU A CA 1
ATOM 1530 C C . LEU A 1 206 ? -17.172 7.344 11.078 1 92.94 206 LEU A C 1
ATOM 1532 O O . LEU A 1 206 ? -16.641 6.371 10.539 1 92.94 206 LEU A O 1
ATOM 1536 N N . VAL A 1 207 ? -18.391 7.613 10.992 1 94.75 207 VAL A N 1
ATOM 1537 C CA . VAL A 1 207 ? -19.281 6.77 10.211 1 94.75 207 VAL A CA 1
ATOM 1538 C C . VAL A 1 207 ? -18.938 6.867 8.734 1 94.75 207 VAL A C 1
ATOM 1540 O O . VAL A 1 207 ? -18.906 5.855 8.023 1 94.75 207 VAL A O 1
ATOM 1543 N N . ALA A 1 208 ? -18.719 8.062 8.32 1 94.12 208 ALA A N 1
ATOM 1544 C CA . ALA A 1 208 ? -18.328 8.266 6.93 1 94.12 208 ALA A CA 1
ATOM 1545 C C . ALA A 1 208 ? -17 7.562 6.621 1 94.12 208 ALA A C 1
ATOM 1547 O O . ALA A 1 208 ? -16.828 7.012 5.531 1 94.12 208 ALA A O 1
ATOM 1548 N N . SER A 1 209 ? -16.141 7.664 7.539 1 94.56 209 SER A N 1
ATOM 1549 C CA . SER A 1 209 ? -14.836 7.012 7.387 1 94.56 209 SER A CA 1
ATOM 1550 C C . SER A 1 209 ? -14.992 5.496 7.301 1 94.56 209 SER A C 1
ATOM 1552 O O . SER A 1 209 ? -14.32 4.844 6.5 1 94.56 209 SER A O 1
ATOM 1554 N N . LEU A 1 210 ? -15.812 4.973 8.141 1 95.38 210 LEU A N 1
ATOM 1555 C CA . LEU A 1 210 ? -16.094 3.539 8.117 1 95.38 210 LEU A CA 1
ATOM 1556 C C . LEU A 1 210 ? -16.703 3.125 6.781 1 95.38 210 LEU A C 1
ATOM 1558 O O . LEU A 1 210 ? -16.359 2.074 6.234 1 95.38 210 LEU A O 1
ATOM 1562 N N . LEU A 1 211 ? -17.578 3.898 6.34 1 95.25 211 LEU A N 1
ATOM 1563 C CA . LEU A 1 211 ? -18.203 3.629 5.043 1 95.25 211 LEU A CA 1
ATOM 1564 C C . LEU A 1 211 ? -17.156 3.633 3.934 1 95.25 211 LEU A C 1
ATOM 1566 O O . LEU A 1 211 ? -17.188 2.785 3.039 1 95.25 211 LEU A O 1
ATOM 1570 N N . LYS A 1 212 ? -16.281 4.551 3.969 1 95.5 212 LYS A N 1
ATOM 1571 C CA . LYS A 1 212 ? -15.18 4.586 3.006 1 95.5 212 LYS A CA 1
ATOM 1572 C C . LYS A 1 212 ? -14.375 3.289 3.041 1 95.5 212 LYS A C 1
ATOM 1574 O O . LYS A 1 212 ? -14.062 2.715 1.995 1 95.5 212 LYS A O 1
ATOM 1579 N N . ALA A 1 213 ? -14.016 2.92 4.254 1 95.94 213 ALA A N 1
ATOM 1580 C CA . ALA A 1 213 ? -13.227 1.702 4.41 1 95.94 213 ALA A CA 1
ATOM 1581 C C . ALA A 1 213 ? -13.961 0.492 3.844 1 95.94 213 ALA A C 1
ATOM 1583 O O . ALA A 1 213 ? -13.352 -0.372 3.207 1 95.94 213 ALA A O 1
ATOM 1584 N N . VAL A 1 214 ? -15.25 0.43 4.051 1 95.94 214 VAL A N 1
ATOM 1585 C CA . VAL A 1 214 ? -16.078 -0.676 3.574 1 95.94 214 VAL A CA 1
ATOM 1586 C C . VAL A 1 214 ? -16.125 -0.661 2.049 1 95.94 214 VAL A C 1
ATOM 1588 O O . VAL A 1 214 ? -16.016 -1.708 1.406 1 95.94 214 VAL A O 1
ATOM 1591 N N . VAL A 1 215 ? -16.312 0.45 1.501 1 96.56 215 VAL A N 1
ATOM 1592 C CA . VAL A 1 215 ? -16.359 0.588 0.049 1 96.56 215 VAL A CA 1
ATOM 1593 C C . VAL A 1 215 ? -15.023 0.19 -0.559 1 96.56 215 VAL A C 1
ATOM 1595 O O . VAL A 1 215 ? -14.977 -0.525 -1.562 1 96.56 215 VAL A O 1
ATOM 1598 N N . PHE A 1 216 ? -13.922 0.683 0.037 1 97.25 216 PHE A N 1
ATOM 1599 C CA . PHE A 1 216 ? -12.586 0.325 -0.443 1 97.25 216 PHE A CA 1
ATOM 1600 C C . PHE A 1 216 ? -12.398 -1.188 -0.441 1 97.25 216 PHE A C 1
ATOM 1602 O O . PHE A 1 216 ? -11.922 -1.76 -1.422 1 97.25 216 PHE A O 1
ATOM 1609 N N . CYS A 1 217 ? -12.812 -1.801 0.597 1 95.38 217 CYS A N 1
ATOM 1610 C CA . CYS A 1 217 ? -12.617 -3.24 0.734 1 95.38 217 CYS A CA 1
ATOM 1611 C C . CYS A 1 217 ? -13.5 -4.008 -0.245 1 95.38 217 CYS A C 1
ATOM 1613 O O . CYS A 1 217 ? -13.102 -5.059 -0.749 1 95.38 217 CYS A O 1
ATOM 1615 N N . ALA A 1 218 ? -14.68 -3.512 -0.431 1 95.44 218 ALA A N 1
ATOM 1616 C CA . ALA A 1 218 ? -15.555 -4.141 -1.416 1 95.44 218 ALA A CA 1
ATOM 1617 C C . ALA A 1 218 ? -14.938 -4.09 -2.811 1 95.44 218 ALA A C 1
ATOM 1619 O O . ALA A 1 218 ? -14.93 -5.094 -3.529 1 95.44 218 ALA A O 1
ATOM 1620 N N . VAL A 1 219 ? -14.445 -2.98 -3.168 1 95.94 219 VAL A N 1
ATOM 1621 C CA . VAL A 1 219 ? -13.836 -2.793 -4.48 1 95.94 219 VAL A CA 1
ATOM 1622 C C . VAL A 1 219 ? -12.578 -3.648 -4.598 1 95.94 219 VAL A C 1
ATOM 1624 O O . VAL A 1 219 ? -12.352 -4.289 -5.625 1 95.94 219 VAL A O 1
ATOM 1627 N N . VAL A 1 220 ? -11.789 -3.643 -3.562 1 96.19 220 VAL A N 1
ATOM 1628 C CA . VAL A 1 220 ? -10.57 -4.445 -3.529 1 96.19 220 VAL A CA 1
ATOM 1629 C C . VAL A 1 220 ? -10.922 -5.922 -3.703 1 96.19 220 VAL A C 1
ATOM 1631 O O . VAL A 1 220 ? -10.266 -6.637 -4.465 1 96.19 220 VAL A O 1
ATOM 1634 N N . THR A 1 221 ? -11.93 -6.363 -2.973 1 95.38 221 THR A N 1
ATOM 1635 C CA . THR A 1 221 ? -12.359 -7.754 -3.072 1 95.38 221 THR A CA 1
ATOM 1636 C C . THR A 1 221 ? -12.773 -8.094 -4.5 1 95.38 221 THR A C 1
ATOM 1638 O O . THR A 1 221 ? -12.383 -9.133 -5.035 1 95.38 221 THR A O 1
ATOM 1641 N N . MET A 1 222 ? -13.492 -7.227 -5.07 1 94.94 222 MET A N 1
ATOM 1642 C CA . MET A 1 222 ? -13.961 -7.445 -6.438 1 94.94 222 MET A CA 1
ATOM 1643 C C . MET A 1 222 ? -12.789 -7.5 -7.41 1 94.94 222 MET A C 1
ATOM 1645 O O . MET A 1 222 ? -12.766 -8.328 -8.32 1 94.94 222 MET A O 1
ATOM 1649 N N . ILE A 1 223 ? -11.844 -6.672 -7.25 1 94.75 223 ILE A N 1
ATOM 1650 C CA . ILE A 1 223 ? -10.672 -6.621 -8.117 1 94.75 223 ILE A CA 1
ATOM 1651 C C . ILE A 1 223 ? -9.883 -7.926 -7.996 1 94.75 223 ILE A C 1
ATOM 1653 O O . ILE A 1 223 ? -9.547 -8.547 -9 1 94.75 223 ILE A O 1
ATOM 1657 N N . HIS A 1 224 ? -9.633 -8.305 -6.816 1 94.56 224 HIS A N 1
ATOM 1658 C CA . HIS A 1 224 ? -8.828 -9.492 -6.582 1 94.56 224 HIS A CA 1
ATOM 1659 C C . HIS A 1 224 ? -9.547 -10.75 -7.066 1 94.56 224 HIS A C 1
ATOM 1661 O O . HIS A 1 224 ? -8.922 -11.648 -7.637 1 94.56 224 HIS A O 1
ATOM 1667 N N . CYS A 1 225 ? -10.828 -10.867 -6.812 1 93.69 225 CYS A N 1
ATOM 1668 C CA . CYS A 1 225 ? -11.586 -12.016 -7.301 1 93.69 225 CYS A CA 1
ATOM 1669 C C . CYS A 1 225 ? -11.633 -12.031 -8.82 1 93.69 225 CYS A C 1
ATOM 1671 O O . CYS A 1 225 ? -11.586 -13.102 -9.438 1 93.69 225 CYS A O 1
ATOM 1673 N N . TYR A 1 226 ? -11.742 -10.891 -9.391 1 92.81 226 TYR A N 1
ATOM 1674 C CA . TYR A 1 226 ? -11.766 -10.789 -10.844 1 92.81 226 TYR A CA 1
ATOM 1675 C C . TYR A 1 226 ? -10.469 -11.305 -11.453 1 92.81 226 TYR A C 1
ATOM 1677 O O . TYR A 1 226 ? -10.492 -12.141 -12.359 1 92.81 226 TYR A O 1
ATOM 1685 N N . TYR A 1 227 ? -9.383 -10.82 -10.984 1 92.62 227 TYR A N 1
ATOM 1686 C CA . TYR A 1 227 ? -8.094 -11.219 -11.531 1 92.62 227 TYR A CA 1
ATOM 1687 C C . TYR A 1 227 ? -7.801 -12.688 -11.242 1 92.62 227 TYR A C 1
ATOM 1689 O O . TYR A 1 227 ? -7.16 -13.367 -12.047 1 92.62 227 TYR A O 1
ATOM 1697 N N . GLY A 1 228 ? -8.273 -13.133 -10.125 1 91.69 228 GLY A N 1
ATOM 1698 C CA . GLY A 1 228 ? -8.156 -14.562 -9.859 1 91.69 228 GLY A CA 1
ATOM 1699 C C . GLY A 1 228 ? -9.023 -15.414 -10.766 1 91.69 228 GLY A C 1
ATOM 1700 O O . GLY A 1 228 ? -8.555 -16.406 -11.32 1 91.69 228 GLY A O 1
ATOM 1701 N N . TYR A 1 229 ? -10.227 -14.992 -10.914 1 90.38 229 TYR A N 1
ATOM 1702 C CA . TYR A 1 229 ? -11.211 -15.742 -11.695 1 90.38 229 TYR A CA 1
ATOM 1703 C C . TYR A 1 229 ? -10.781 -15.859 -13.148 1 90.38 229 TYR A C 1
ATOM 1705 O O . TYR A 1 229 ? -11.047 -16.875 -13.805 1 90.38 229 TYR A O 1
ATOM 1713 N N . PHE A 1 230 ? -10.062 -14.914 -13.633 1 90.25 230 PHE A N 1
ATOM 1714 C CA . PHE A 1 230 ? -9.688 -14.914 -15.047 1 90.25 230 PHE A CA 1
ATOM 1715 C C . PHE A 1 230 ? -8.188 -15.117 -15.211 1 90.25 230 PHE A C 1
ATOM 1717 O O . PHE A 1 230 ? -7.617 -14.773 -16.25 1 90.25 230 PHE A O 1
ATOM 1724 N N . ALA A 1 231 ? -7.613 -15.602 -14.164 1 88.19 231 ALA A N 1
ATOM 1725 C CA . ALA A 1 231 ? -6.18 -15.867 -14.234 1 88.19 231 ALA A CA 1
ATOM 1726 C C . ALA A 1 231 ? -5.875 -16.938 -15.281 1 88.19 231 ALA A C 1
ATOM 1728 O O . ALA A 1 231 ? -6.68 -17.844 -15.508 1 88.19 231 ALA A O 1
ATOM 1729 N N . GLY A 1 232 ? -4.707 -16.734 -15.938 1 86 232 GLY A N 1
ATOM 1730 C CA . GLY A 1 232 ? -4.23 -17.688 -16.922 1 86 232 GLY A CA 1
ATOM 1731 C C . GLY A 1 232 ? -2.717 -17.781 -16.969 1 86 232 GLY A C 1
ATOM 1732 O O . GLY A 1 232 ? -2.018 -17.078 -16.25 1 86 232 GLY A O 1
ATOM 1733 N N . GLY A 1 233 ? -2.148 -18.797 -17.688 1 83.12 233 GLY A N 1
ATOM 1734 C CA . GLY A 1 233 ? -0.712 -18.891 -17.891 1 83.12 233 GLY A CA 1
ATOM 1735 C C . GLY A 1 233 ? -0.015 -19.766 -16.875 1 83.12 233 GLY A C 1
ATOM 1736 O O . GLY A 1 233 ? 1.146 -19.531 -16.531 1 83.12 233 GLY A O 1
ATOM 1737 N N . GLY A 1 234 ? -0.738 -20.625 -16.344 1 83.06 234 GLY A N 1
ATOM 1738 C CA . GLY A 1 234 ? -0.12 -21.578 -15.422 1 83.06 234 GLY A CA 1
ATOM 1739 C C . GLY A 1 234 ? 0.221 -20.969 -14.078 1 83.06 234 GLY A C 1
ATOM 1740 O O . GLY A 1 234 ? -0.422 -20 -13.641 1 83.06 234 GLY A O 1
ATOM 1741 N N . PRO A 1 235 ? 1.149 -21.578 -13.438 1 78.94 235 PRO A N 1
ATOM 1742 C CA . PRO A 1 235 ? 1.513 -21.109 -12.094 1 78.94 235 PRO A CA 1
ATOM 1743 C C . PRO A 1 235 ? 2.033 -19.688 -12.094 1 78.94 235 PRO A C 1
ATOM 1745 O O . PRO A 1 235 ? 1.662 -18.891 -11.219 1 78.94 235 PRO A O 1
ATOM 1748 N N . ALA A 1 236 ? 2.852 -19.312 -13.047 1 82.5 236 ALA A N 1
ATOM 1749 C CA . ALA A 1 236 ? 3.35 -17.953 -13.156 1 82.5 236 ALA A CA 1
ATOM 1750 C C . ALA A 1 236 ? 2.203 -16.969 -13.359 1 82.5 236 ALA A C 1
ATOM 1752 O O . ALA A 1 236 ? 2.262 -15.82 -12.898 1 82.5 236 ALA A O 1
ATOM 1753 N N . GLY A 1 237 ? 1.229 -17.438 -13.992 1 86.31 237 GLY A N 1
ATOM 1754 C CA . GLY A 1 237 ? 0.071 -16.609 -14.266 1 86.31 237 GLY A CA 1
ATOM 1755 C C . GLY A 1 237 ? -0.702 -16.234 -13.016 1 86.31 237 GLY A C 1
ATOM 1756 O O . GLY A 1 237 ? -1.206 -15.117 -12.898 1 86.31 237 GLY A O 1
ATOM 1757 N N . VAL A 1 238 ? -0.788 -17.234 -12.086 1 86.88 238 VAL A N 1
ATOM 1758 C CA . VAL A 1 238 ? -1.483 -16.969 -10.828 1 86.88 238 VAL A CA 1
ATOM 1759 C C . VAL A 1 238 ? -0.737 -15.898 -10.039 1 86.88 238 VAL A C 1
ATOM 1761 O O . VAL A 1 238 ? -1.354 -15 -9.469 1 86.88 238 VAL A O 1
ATOM 1764 N N . GLY A 1 239 ? 0.545 -15.977 -9.977 1 85.25 239 GLY A N 1
ATOM 1765 C CA . GLY A 1 239 ? 1.345 -14.945 -9.336 1 85.25 239 GLY A CA 1
ATOM 1766 C C . GLY A 1 239 ? 1.224 -13.586 -10 1 85.25 239 GLY A C 1
ATOM 1767 O O . GLY A 1 239 ? 1.106 -12.562 -9.32 1 85.25 239 GLY A O 1
ATOM 1768 N N . ALA A 1 240 ? 1.211 -13.648 -11.258 1 86.75 240 ALA A N 1
ATOM 1769 C CA . ALA A 1 240 ? 1.074 -12.398 -12.008 1 86.75 240 ALA A CA 1
ATOM 1770 C C . ALA A 1 240 ? -0.29 -11.766 -11.766 1 86.75 240 ALA A C 1
ATOM 1772 O O . ALA A 1 240 ? -0.408 -10.539 -11.727 1 86.75 240 ALA A O 1
ATOM 1773 N N . ALA A 1 241 ? -1.278 -12.602 -11.664 1 90.69 241 ALA A N 1
ATOM 1774 C CA . ALA A 1 241 ? -2.623 -12.102 -11.391 1 90.69 241 ALA A CA 1
ATOM 1775 C C . ALA A 1 241 ? -2.678 -11.391 -10.047 1 90.69 241 ALA A C 1
ATOM 1777 O O . ALA A 1 241 ? -3.355 -10.367 -9.898 1 90.69 241 ALA A O 1
ATOM 1778 N N . SER A 1 242 ? -2.018 -11.953 -9.078 1 88.81 242 SER A N 1
ATOM 1779 C CA . SER A 1 242 ? -1.957 -11.32 -7.766 1 88.81 242 SER A CA 1
ATOM 1780 C C . SER A 1 242 ? -1.292 -9.953 -7.84 1 88.81 242 SER A C 1
ATOM 1782 O O . SER A 1 242 ? -1.738 -9 -7.195 1 88.81 242 SER A O 1
ATOM 1784 N N . GLY A 1 243 ? -0.262 -9.859 -8.594 1 87.56 243 GLY A N 1
ATOM 1785 C CA . GLY A 1 243 ? 0.412 -8.586 -8.789 1 87.56 243 GLY A CA 1
ATOM 1786 C C . GLY A 1 243 ? -0.451 -7.559 -9.5 1 87.56 243 GLY A C 1
ATOM 1787 O O . GLY A 1 243 ? -0.486 -6.391 -9.102 1 87.56 243 GLY A O 1
ATOM 1788 N N . ARG A 1 244 ? -1.14 -7.945 -10.453 1 89.31 244 ARG A N 1
ATOM 1789 C CA . ARG A 1 244 ? -2.037 -7.047 -11.172 1 89.31 244 ARG A CA 1
ATOM 1790 C C . ARG A 1 244 ? -3.176 -6.578 -10.273 1 89.31 244 ARG A C 1
ATOM 1792 O O . ARG A 1 244 ? -3.584 -5.414 -10.328 1 89.31 244 ARG A O 1
ATOM 1799 N N . ALA A 1 245 ? -3.635 -7.543 -9.523 1 92.94 245 ALA A N 1
ATOM 1800 C CA . ALA A 1 245 ? -4.75 -7.234 -8.633 1 92.94 245 ALA A CA 1
ATOM 1801 C C . ALA A 1 245 ? -4.348 -6.195 -7.59 1 92.94 245 ALA A C 1
ATOM 1803 O O . ALA A 1 245 ? -5.105 -5.262 -7.312 1 92.94 245 ALA A O 1
ATOM 1804 N N . ILE A 1 246 ? -3.211 -6.316 -7.031 1 91.81 246 ILE A N 1
ATOM 1805 C CA . ILE A 1 246 ? -2.801 -5.391 -5.98 1 91.81 246 ILE A CA 1
ATOM 1806 C C . ILE A 1 246 ? -2.521 -4.016 -6.586 1 91.81 246 ILE A C 1
ATOM 1808 O O . ILE A 1 246 ? -2.801 -2.99 -5.965 1 91.81 246 ILE A O 1
ATOM 1812 N N . ARG A 1 247 ? -1.961 -3.955 -7.785 1 89.12 247 ARG A N 1
ATOM 1813 C CA . ARG A 1 247 ? -1.733 -2.682 -8.461 1 89.12 247 ARG A CA 1
ATOM 1814 C C . ARG A 1 247 ? -3.049 -1.959 -8.719 1 89.12 247 ARG A C 1
ATOM 1816 O O . ARG A 1 247 ? -3.17 -0.76 -8.461 1 89.12 247 ARG A O 1
ATOM 1823 N N . ALA A 1 248 ? -3.912 -2.695 -9.219 1 90.5 248 ALA A N 1
ATOM 1824 C CA . ALA A 1 248 ? -5.227 -2.123 -9.508 1 90.5 248 ALA A CA 1
ATOM 1825 C C . ALA A 1 248 ? -5.914 -1.657 -8.227 1 90.5 248 ALA A C 1
ATOM 1827 O O . ALA A 1 248 ? -6.598 -0.631 -8.219 1 90.5 248 ALA A O 1
ATOM 1828 N N . SER A 1 249 ? -5.75 -2.424 -7.188 1 93.81 249 SER A N 1
ATOM 1829 C CA . SER A 1 249 ? -6.367 -2.088 -5.906 1 93.81 249 SER A CA 1
ATOM 1830 C C . SER A 1 249 ? -5.781 -0.802 -5.336 1 93.81 249 SER A C 1
ATOM 1832 O O . SER A 1 249 ? -6.512 0.028 -4.789 1 93.81 249 SER A O 1
ATOM 1834 N N . LEU A 1 250 ? -4.465 -0.622 -5.422 1 91.44 250 LEU A N 1
ATOM 1835 C CA . LEU A 1 250 ? -3.814 0.573 -4.895 1 91.44 250 LEU A CA 1
ATOM 1836 C C . LEU A 1 250 ? -4.316 1.824 -5.605 1 91.44 250 LEU A C 1
ATOM 1838 O O . LEU A 1 250 ? -4.637 2.824 -4.961 1 91.44 250 LEU A O 1
ATOM 1842 N N . VAL A 1 251 ? -4.414 1.698 -6.855 1 88.06 251 VAL A N 1
ATOM 1843 C CA . VAL A 1 251 ? -4.883 2.832 -7.648 1 88.06 251 VAL A CA 1
ATOM 1844 C C . VAL A 1 251 ? -6.344 3.129 -7.316 1 88.06 251 VAL A C 1
ATOM 1846 O O . VAL A 1 251 ? -6.723 4.289 -7.137 1 88.06 251 VAL A O 1
ATOM 1849 N N . ALA A 1 252 ? -7.117 2.088 -7.266 1 92.06 252 ALA A N 1
ATOM 1850 C CA . ALA A 1 252 ? -8.539 2.256 -6.965 1 92.06 252 ALA A CA 1
ATOM 1851 C C . ALA A 1 252 ? -8.734 2.902 -5.598 1 92.06 252 ALA A C 1
ATOM 1853 O O . ALA A 1 252 ? -9.586 3.773 -5.43 1 92.06 252 ALA A O 1
ATOM 1854 N N . ILE A 1 253 ? -7.934 2.49 -4.641 1 93.94 253 ILE A N 1
ATOM 1855 C CA . ILE A 1 253 ? -8.047 3.002 -3.279 1 93.94 253 ILE A CA 1
ATOM 1856 C C . ILE A 1 253 ? -7.715 4.492 -3.258 1 93.94 253 ILE A C 1
ATOM 1858 O O . ILE A 1 253 ? -8.438 5.289 -2.65 1 93.94 253 ILE A O 1
ATOM 1862 N N . VAL A 1 254 ? -6.703 4.891 -3.934 1 89.12 254 VAL A N 1
ATOM 1863 C CA . VAL A 1 254 ? -6.258 6.281 -3.918 1 89.12 254 VAL A CA 1
ATOM 1864 C C . VAL A 1 254 ? -7.277 7.16 -4.641 1 89.12 254 VAL A C 1
ATOM 1866 O O . VAL A 1 254 ? -7.602 8.25 -4.172 1 89.12 254 VAL A O 1
ATOM 1869 N N . VAL A 1 255 ? -7.746 6.66 -5.711 1 88.25 255 VAL A N 1
ATOM 1870 C CA . VAL A 1 255 ? -8.711 7.426 -6.492 1 88.25 255 VAL A CA 1
ATOM 1871 C C . VAL A 1 255 ? -10.031 7.527 -5.73 1 88.25 255 VAL A C 1
ATOM 1873 O O . VAL A 1 255 ? -10.625 8.609 -5.641 1 88.25 255 VAL A O 1
ATOM 1876 N N . LEU A 1 256 ? -10.492 6.441 -5.211 1 93.31 256 LEU A N 1
ATOM 1877 C CA . LEU A 1 256 ? -11.75 6.434 -4.473 1 93.31 256 LEU A CA 1
ATOM 1878 C C . LEU A 1 256 ? -11.641 7.281 -3.211 1 93.31 256 LEU A C 1
ATOM 1880 O O . LEU A 1 256 ? -12.617 7.91 -2.793 1 93.31 256 LEU A O 1
ATOM 1884 N N . ASN A 1 257 ? -10.484 7.148 -2.607 1 91.44 257 ASN A N 1
ATOM 1885 C CA . ASN A 1 257 ? -10.289 7.992 -1.433 1 91.44 257 ASN A CA 1
ATOM 1886 C C . ASN A 1 257 ? -10.438 9.469 -1.773 1 91.44 257 ASN A C 1
ATOM 1888 O O . ASN A 1 257 ? -11.062 10.227 -1.023 1 91.44 257 ASN A O 1
ATOM 1892 N N . PHE A 1 258 ? -9.852 9.852 -2.846 1 86.38 258 PHE A N 1
ATOM 1893 C CA . PHE A 1 258 ? -9.953 11.242 -3.273 1 86.38 258 PHE A CA 1
ATOM 1894 C C . PHE A 1 258 ? -11.398 11.609 -3.588 1 86.38 258 PHE A C 1
ATOM 1896 O O . PHE A 1 258 ? -11.906 12.617 -3.086 1 86.38 258 PHE A O 1
ATOM 1903 N N . LEU A 1 259 ? -12.039 10.828 -4.348 1 89.19 259 LEU A N 1
ATOM 1904 C CA . LEU A 1 259 ? -13.398 11.109 -4.801 1 89.19 259 LEU A CA 1
ATOM 1905 C C . LEU A 1 259 ? -14.367 11.141 -3.623 1 89.19 259 LEU A C 1
ATOM 1907 O O . LEU A 1 259 ? -15.219 12.023 -3.535 1 89.19 259 LEU A O 1
ATOM 1911 N N . MET A 1 260 ? -14.234 10.219 -2.758 1 91.44 260 MET A N 1
ATOM 1912 C CA . MET A 1 260 ? -15.164 10.141 -1.63 1 91.44 260 MET A CA 1
ATOM 1913 C C . MET A 1 260 ? -14.883 11.242 -0.615 1 91.44 260 MET A C 1
ATOM 1915 O O . MET A 1 260 ? -15.797 11.734 0.044 1 91.44 260 MET A O 1
ATOM 1919 N N . THR A 1 261 ? -13.594 11.602 -0.483 1 87.44 261 THR A N 1
ATOM 1920 C CA . THR A 1 261 ? -13.266 12.719 0.397 1 87.44 261 THR A CA 1
ATOM 1921 C C . THR A 1 261 ? -13.922 14.008 -0.09 1 87.44 261 THR A C 1
ATOM 1923 O O . THR A 1 261 ? -14.516 14.742 0.7 1 87.44 261 THR A O 1
ATOM 1926 N N . VAL A 1 262 ? -13.844 14.25 -1.357 1 84 262 VAL A N 1
ATOM 1927 C CA . VAL A 1 262 ? -14.438 15.445 -1.938 1 84 262 VAL A CA 1
ATOM 1928 C C . VAL A 1 262 ? -15.961 15.367 -1.855 1 84 262 VAL A C 1
ATOM 1930 O O . VAL A 1 262 ? -16.625 16.359 -1.578 1 84 262 VAL A O 1
ATOM 1933 N N . ALA A 1 263 ? -16.516 14.234 -2.064 1 88.38 263 ALA A N 1
ATOM 1934 C CA . ALA A 1 263 ? -17.953 14.047 -2.078 1 88.38 263 ALA A CA 1
ATOM 1935 C C . ALA A 1 263 ? -18.547 14.211 -0.68 1 88.38 263 ALA A C 1
ATOM 1937 O O . ALA A 1 263 ? -19.641 14.758 -0.518 1 88.38 263 ALA A O 1
ATOM 1938 N N . ILE A 1 264 ? -17.875 13.734 0.31 1 87.31 264 ILE A N 1
ATOM 1939 C CA . ILE A 1 264 ? -18.406 13.719 1.667 1 87.31 264 ILE A CA 1
ATOM 1940 C C . ILE A 1 264 ? -18.125 15.047 2.359 1 87.31 264 ILE A C 1
ATOM 1942 O O . ILE A 1 264 ? -18.984 15.602 3.039 1 87.31 264 ILE A O 1
ATOM 1946 N N . TRP A 1 265 ? -16.891 15.578 2.215 1 81.75 265 TRP A N 1
ATOM 1947 C CA . TRP A 1 265 ? -16.484 16.734 3.008 1 81.75 265 TRP A CA 1
ATOM 1948 C C . TRP A 1 265 ? -16.234 17.953 2.117 1 81.75 265 TRP A C 1
ATOM 1950 O O . TRP A 1 265 ? -15.961 19.047 2.611 1 81.75 265 TRP A O 1
ATOM 1960 N N . GLY A 1 266 ? -16.375 17.828 0.9 1 71.44 266 GLY A N 1
ATOM 1961 C CA . GLY A 1 266 ? -16.156 18.938 -0.005 1 71.44 266 GLY A CA 1
ATOM 1962 C C . GLY A 1 266 ? -14.695 19.297 -0.188 1 71.44 266 GLY A C 1
ATOM 1963 O O . GLY A 1 266 ? -13.828 18.75 0.499 1 71.44 266 GLY A O 1
ATOM 1964 N N . LEU A 1 267 ? -14.484 20 -1.1 1 60.12 267 LEU A N 1
ATOM 1965 C CA . LEU A 1 267 ? -13.141 20.531 -1.316 1 60.12 267 LEU A CA 1
ATOM 1966 C C . LEU A 1 267 ? -12.82 21.625 -0.307 1 60.12 267 LEU A C 1
ATOM 1968 O O . LEU A 1 267 ? -11.648 21.844 0.022 1 60.12 267 LEU A O 1
ATOM 1972 N N . SER A 1 268 ? -13.914 22.203 0.308 1 56.72 268 SER A N 1
ATOM 1973 C CA . SER A 1 268 ? -13.797 23.281 1.287 1 56.72 268 SER A CA 1
ATOM 1974 C C . SER A 1 268 ? -14.703 23.031 2.492 1 56.72 268 SER A C 1
ATOM 1976 O O . SER A 1 268 ? -15.781 23.594 2.594 1 56.72 268 SER A O 1
ATOM 1978 N N . PRO A 1 269 ? -14.297 22.078 3.246 1 51.97 269 PRO A N 1
ATOM 1979 C CA . PRO A 1 269 ? -15.25 21.875 4.34 1 51.97 269 PRO A CA 1
ATOM 1980 C C . PRO A 1 269 ? -15.227 23.016 5.359 1 51.97 269 PRO A C 1
ATOM 1982 O O . PRO A 1 269 ? -14.188 23.641 5.57 1 51.97 269 PRO A O 1
ATOM 1985 N N . GLU A 1 270 ? -16.344 23.594 5.688 1 44.69 270 GLU A N 1
ATOM 1986 C CA . GLU A 1 270 ? -16.5 24.609 6.723 1 44.69 270 GLU A CA 1
ATOM 1987 C C . GLU A 1 270 ? -16.25 24.031 8.109 1 44.69 270 GLU A C 1
ATOM 1989 O O . GLU A 1 270 ? -16.859 23.016 8.484 1 44.69 270 GLU A O 1
ATOM 1994 N N . LEU A 1 271 ? -14.984 23.891 8.539 1 48.66 271 LEU A N 1
ATOM 1995 C CA . LEU A 1 271 ? -14.828 23.422 9.914 1 48.66 271 LEU A CA 1
ATOM 1996 C C . LEU A 1 271 ? -14.977 24.594 10.898 1 48.66 271 LEU A C 1
ATOM 1998 O O . LEU A 1 271 ? -14.328 25.625 10.734 1 48.66 271 L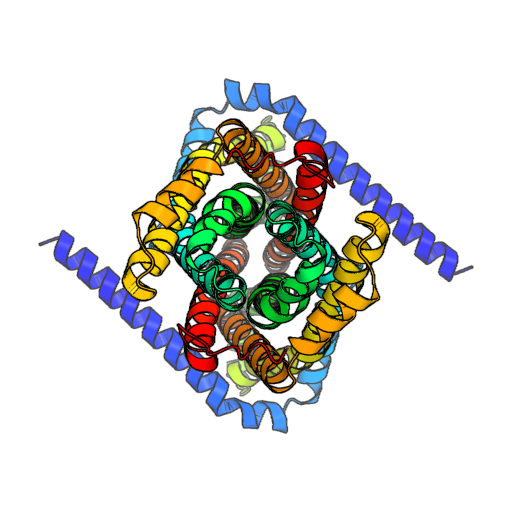EU A O 1
ATOM 2002 N N . VAL A 1 272 ? -16.047 24.641 11.586 1 42.25 272 VAL A N 1
ATOM 2003 C CA . VAL A 1 272 ? -16.359 25.688 12.555 1 42.25 272 VAL A CA 1
ATOM 2004 C C . VAL A 1 272 ? -15.562 25.469 13.836 1 42.25 272 VAL A C 1
ATOM 2006 O O . VAL A 1 272 ? -15.688 24.422 14.477 1 42.25 272 VAL A O 1
ATOM 2009 N N . PHE A 1 273 ? -14.367 26.094 13.992 1 41.09 273 PHE A N 1
ATOM 2010 C CA . PHE A 1 273 ? -13.664 26.172 15.266 1 41.09 273 PHE A CA 1
ATOM 2011 C C . PHE A 1 273 ? -14.594 26.672 16.375 1 41.09 273 PHE A C 1
ATOM 2013 O O . PHE A 1 273 ? -15.219 27.719 16.234 1 41.09 273 PHE A O 1
ATOM 2020 N N . LYS A 1 274 ? -15.266 25.875 17.156 1 37.66 274 LYS A N 1
ATOM 2021 C CA . LYS A 1 274 ? -16.016 26.406 18.297 1 37.66 274 LYS A CA 1
ATOM 2022 C C . LYS A 1 274 ? -15.07 26.828 19.422 1 37.66 274 LYS A C 1
ATOM 2024 O O . LYS A 1 274 ? -14.305 26.016 19.938 1 37.66 274 LYS A O 1
ATOM 2029 N N . GLY A 1 275 ? -14.602 27.906 19.391 1 31.73 275 GLY A N 1
ATOM 2030 C CA . GLY A 1 275 ? -13.969 28.547 20.531 1 31.73 275 GLY A CA 1
ATOM 2031 C C . GLY A 1 275 ? -14.773 28.422 21.812 1 31.73 275 GLY A C 1
ATOM 2032 O O . GLY A 1 275 ? -15.984 28.219 21.781 1 31.73 275 GLY A O 1
ATOM 2033 N N . MET B 1 1 ? 3.277 -28.734 29.484 1 38.16 1 MET B N 1
ATOM 2034 C CA . MET B 1 1 ? 4.578 -28.812 28.828 1 38.16 1 MET B CA 1
ATOM 2035 C C . MET B 1 1 ? 4.461 -28.516 27.344 1 38.16 1 MET B C 1
ATOM 2037 O O . MET B 1 1 ? 5.453 -28.578 26.609 1 38.16 1 MET B O 1
ATOM 2041 N N . GLN B 1 2 ? 3.16 -28.641 26.781 1 45.59 2 GLN B N 1
ATOM 2042 C CA . GLN B 1 2 ? 2.809 -28.531 25.375 1 45.59 2 GLN B CA 1
ATOM 2043 C C . GLN B 1 2 ? 2.811 -27.062 24.938 1 45.59 2 GLN B C 1
ATOM 2045 O O . GLN B 1 2 ? 3.223 -26.75 23.812 1 45.59 2 GLN B O 1
ATOM 2050 N N . PRO B 1 3 ? 2.369 -26.266 25.844 1 50 3 PRO B N 1
ATOM 2051 C CA . PRO B 1 3 ? 2.395 -24.875 25.375 1 50 3 PRO B CA 1
ATOM 2052 C C . PRO B 1 3 ? 3.812 -24.312 25.25 1 50 3 PRO B C 1
ATOM 2054 O O . PRO B 1 3 ? 4.074 -23.469 24.406 1 50 3 PRO B O 1
ATOM 2057 N N . ILE B 1 4 ? 4.68 -24.812 26.109 1 45.72 4 ILE B N 1
ATOM 2058 C CA . ILE B 1 4 ? 6.066 -24.359 26.062 1 45.72 4 ILE B CA 1
ATOM 2059 C C . ILE B 1 4 ? 6.738 -24.891 24.797 1 45.72 4 ILE B C 1
ATOM 2061 O O . ILE B 1 4 ? 7.617 -24.219 24.234 1 45.72 4 ILE B O 1
ATOM 2065 N N . ARG B 1 5 ? 6.391 -26.031 24.344 1 48.62 5 ARG B N 1
ATOM 2066 C CA . ARG B 1 5 ? 6.992 -26.609 23.141 1 48.62 5 ARG B CA 1
ATOM 2067 C C . ARG B 1 5 ? 6.504 -25.891 21.891 1 48.62 5 ARG B C 1
ATOM 2069 O O . ARG B 1 5 ? 7.246 -25.781 20.922 1 48.62 5 ARG B O 1
ATOM 2076 N N . SER B 1 6 ? 5.203 -25.375 22.047 1 53.59 6 SER B N 1
ATOM 2077 C CA . SER B 1 6 ? 4.672 -24.641 20.906 1 53.59 6 SER B CA 1
ATOM 2078 C C . SER B 1 6 ? 5.316 -23.266 20.781 1 53.59 6 SER B C 1
ATOM 2080 O O . SER B 1 6 ? 5.641 -22.828 19.672 1 53.59 6 SER B O 1
ATOM 2082 N N . LEU B 1 7 ? 5.574 -22.688 21.938 1 51.97 7 LEU B N 1
ATOM 2083 C CA . LEU B 1 7 ? 6.293 -21.422 21.922 1 51.97 7 LEU B CA 1
ATOM 2084 C C . LEU B 1 7 ? 7.742 -21.609 21.484 1 51.97 7 LEU B C 1
ATOM 2086 O O . LEU B 1 7 ? 8.305 -20.766 20.781 1 51.97 7 LEU B O 1
ATOM 2090 N N . GLY B 1 8 ? 8.266 -22.688 21.938 1 43.56 8 GLY B N 1
ATOM 2091 C CA . GLY B 1 8 ? 9.609 -23.047 21.516 1 43.56 8 GLY B CA 1
ATOM 2092 C C . GLY B 1 8 ? 9.727 -23.297 20.031 1 43.56 8 GLY B C 1
ATOM 2093 O O . GLY B 1 8 ? 10.672 -22.844 19.375 1 43.56 8 GLY B O 1
ATOM 2094 N N . ARG B 1 9 ? 8.898 -24.125 19.516 1 51.88 9 ARG B N 1
ATOM 2095 C CA . ARG B 1 9 ? 8.906 -24.406 18.078 1 51.88 9 ARG B CA 1
ATOM 2096 C C . ARG B 1 9 ? 8.625 -23.156 17.266 1 51.88 9 ARG B C 1
ATOM 2098 O O . ARG B 1 9 ? 9.242 -22.938 16.219 1 51.88 9 ARG B O 1
ATOM 2105 N N . ALA B 1 10 ? 7.664 -22.391 17.812 1 52.25 10 ALA B N 1
ATOM 2106 C CA . ALA B 1 10 ? 7.398 -21.125 17.156 1 52.25 10 ALA B CA 1
ATOM 2107 C C . ALA B 1 10 ? 8.625 -20.203 17.188 1 52.25 10 ALA B C 1
ATOM 2109 O O . ALA B 1 10 ? 8.938 -19.531 16.203 1 52.25 10 ALA B O 1
ATOM 2110 N N . ALA B 1 11 ? 9.32 -20.219 18.375 1 49.72 11 ALA B N 1
ATOM 2111 C CA . ALA B 1 11 ? 10.539 -19.422 18.516 1 49.72 11 ALA B CA 1
ATOM 2112 C C . ALA B 1 11 ? 11.656 -19.969 17.625 1 49.72 11 ALA B C 1
ATOM 2114 O O . ALA B 1 11 ? 12.391 -19.203 17 1 49.72 11 ALA B O 1
ATOM 2115 N N . THR B 1 12 ? 11.719 -21.297 17.562 1 47.25 12 THR B N 1
ATOM 2116 C CA . THR B 1 12 ? 12.758 -21.906 16.734 1 47.25 12 THR B CA 1
ATOM 2117 C C . THR B 1 12 ? 12.438 -21.719 15.25 1 47.25 12 THR B C 1
ATOM 2119 O O . THR B 1 12 ? 13.336 -21.5 14.438 1 47.25 12 THR B O 1
ATOM 2122 N N . SER B 1 13 ? 11.172 -21.844 14.945 1 56.75 13 SER B N 1
ATOM 2123 C CA . SER B 1 13 ? 10.766 -21.594 13.562 1 56.75 13 SER B CA 1
ATOM 2124 C C . SER B 1 13 ? 10.969 -20.141 13.188 1 56.75 13 SER B C 1
ATOM 2126 O O . SER B 1 13 ? 11.422 -19.828 12.078 1 56.75 13 SER B O 1
ATOM 2128 N N . GLY B 1 14 ? 10.734 -19.359 14.18 1 59.78 14 GLY B N 1
ATOM 2129 C CA . GLY B 1 14 ? 11.016 -17.938 13.977 1 59.78 14 GLY B CA 1
ATOM 2130 C C . GLY B 1 14 ? 12.492 -17.641 13.812 1 59.78 14 GLY B C 1
ATOM 2131 O O . GLY B 1 14 ? 12.883 -16.875 12.93 1 59.78 14 GLY B O 1
ATOM 2132 N N . ILE B 1 15 ? 13.281 -18.297 14.586 1 57.16 15 ILE B N 1
ATOM 2133 C CA . ILE B 1 15 ? 14.727 -18.109 14.523 1 57.16 15 ILE B CA 1
ATOM 2134 C C . ILE B 1 15 ? 15.266 -18.688 13.219 1 57.16 15 ILE B C 1
ATOM 2136 O O . ILE B 1 15 ? 16.125 -18.094 12.578 1 57.16 15 ILE B O 1
ATOM 2140 N N . GLU B 1 16 ? 14.789 -19.828 12.898 1 60.38 16 GLU B N 1
ATOM 2141 C CA . GLU B 1 16 ? 15.211 -20.453 11.648 1 60.38 16 GLU B CA 1
ATOM 2142 C C . GLU B 1 16 ? 14.812 -19.609 10.445 1 60.38 16 GLU B C 1
ATOM 2144 O O . GLU B 1 16 ? 15.57 -19.484 9.477 1 60.38 16 GLU B O 1
ATOM 2149 N N . GLU B 1 17 ? 13.742 -19.078 10.602 1 71.88 17 GLU B N 1
ATOM 2150 C CA . GLU B 1 17 ? 13.289 -18.203 9.508 1 71.88 17 GLU B CA 1
ATOM 2151 C C . GLU B 1 17 ? 14.148 -16.953 9.414 1 71.88 17 GLU B C 1
ATOM 2153 O O . GLU B 1 17 ? 14.516 -16.531 8.32 1 71.88 17 GLU B O 1
ATOM 2158 N N . VAL B 1 18 ? 14.477 -16.516 10.586 1 73.75 18 VAL B N 1
ATOM 2159 C CA . VAL B 1 18 ? 15.32 -15.328 10.617 1 73.75 18 VAL B CA 1
ATOM 2160 C C . VAL B 1 18 ? 16.719 -15.672 10.102 1 73.75 18 VAL B C 1
ATOM 2162 O O . VAL B 1 18 ? 17.328 -14.875 9.391 1 73.75 18 VAL B O 1
ATOM 2165 N N . GLY B 1 19 ? 17.156 -16.797 10.5 1 73.56 19 GLY B N 1
ATOM 2166 C CA . GLY B 1 19 ? 18.453 -17.234 10.016 1 73.56 19 GLY B CA 1
ATOM 2167 C C . GLY B 1 19 ? 18.5 -17.406 8.508 1 73.56 19 GLY B C 1
ATOM 2168 O O . GLY B 1 19 ? 19.453 -16.953 7.855 1 73.56 19 GLY B O 1
ATOM 2169 N N . GLN B 1 20 ? 17.516 -17.984 7.957 1 81.44 20 GLN B N 1
ATOM 2170 C CA . GLN B 1 20 ? 17.453 -18.203 6.516 1 81.44 20 GLN B CA 1
ATOM 2171 C C . GLN B 1 20 ? 17.391 -16.875 5.762 1 81.44 20 GLN B C 1
ATOM 2173 O O . GLN B 1 20 ? 18.031 -16.719 4.719 1 81.44 20 GLN B O 1
ATOM 2178 N N . VAL B 1 21 ? 16.656 -16.031 6.32 1 82.5 21 VAL B N 1
ATOM 2179 C CA . VAL B 1 21 ? 16.531 -14.711 5.699 1 82.5 21 VAL B CA 1
ATOM 2180 C C . VAL B 1 21 ? 17.875 -13.992 5.719 1 82.5 21 VAL B C 1
ATOM 2182 O O . VAL B 1 21 ? 18.266 -13.383 4.727 1 82.5 21 VAL B O 1
ATOM 2185 N N . THR B 1 22 ? 18.531 -14.109 6.824 1 81.12 22 THR B N 1
ATOM 2186 C CA . THR B 1 22 ? 19.812 -13.438 6.977 1 81.12 22 THR B CA 1
ATOM 2187 C C . THR B 1 22 ? 20.844 -13.992 5.992 1 81.12 22 THR B C 1
ATOM 2189 O O . THR B 1 22 ? 21.562 -13.242 5.352 1 81.12 22 THR B O 1
ATOM 2192 N N . VAL B 1 23 ? 20.844 -15.273 5.879 1 81.12 23 VAL B N 1
ATOM 2193 C CA . VAL B 1 23 ? 21.781 -15.906 4.961 1 81.12 23 VAL B CA 1
ATOM 2194 C C . VAL B 1 23 ? 21.469 -15.492 3.527 1 81.12 23 VAL B C 1
ATOM 2196 O O . VAL B 1 23 ? 22.375 -15.203 2.744 1 81.12 23 VAL B O 1
ATOM 2199 N N . PHE B 1 24 ? 20.297 -15.516 3.285 1 86.38 24 PHE B N 1
ATOM 2200 C CA . PHE B 1 24 ? 19.859 -15.141 1.945 1 86.38 24 PHE B CA 1
ATOM 2201 C C . PHE B 1 24 ? 20.266 -13.711 1.619 1 86.38 24 PHE B C 1
ATOM 2203 O O . PHE B 1 24 ? 20.812 -13.445 0.543 1 86.38 24 PHE B O 1
ATOM 2210 N N . VAL B 1 25 ? 20.078 -12.852 2.521 1 85.62 25 VAL B N 1
ATOM 2211 C CA . VAL B 1 25 ? 20.375 -11.438 2.324 1 85.62 25 VAL B CA 1
ATOM 2212 C C . VAL B 1 25 ? 21.891 -11.242 2.227 1 85.62 25 VAL B C 1
ATOM 2214 O O . VAL B 1 25 ? 22.375 -10.555 1.329 1 85.62 25 VAL B O 1
ATOM 2217 N N . VAL B 1 26 ? 22.609 -11.859 3.076 1 84.25 26 VAL B N 1
ATOM 2218 C CA . VAL B 1 26 ? 24.047 -11.711 3.115 1 84.25 26 VAL B CA 1
ATOM 2219 C C . VAL B 1 26 ? 24.672 -12.266 1.83 1 84.25 26 VAL B C 1
ATOM 2221 O O . VAL B 1 26 ? 25.562 -11.648 1.245 1 84.25 26 VAL B O 1
ATOM 2224 N N . LYS B 1 27 ? 24.188 -13.391 1.421 1 83.94 27 LYS B N 1
ATOM 2225 C CA . LYS B 1 27 ? 24.688 -13.992 0.19 1 83.94 27 LYS B CA 1
ATOM 2226 C C . LYS B 1 27 ? 24.406 -13.102 -1.017 1 83.94 27 LYS B C 1
ATOM 2228 O O . LYS B 1 27 ? 25.25 -12.961 -1.904 1 83.94 27 LYS B O 1
ATOM 2233 N N . THR B 1 28 ? 23.25 -12.555 -1.002 1 85.94 28 THR B N 1
ATOM 2234 C CA . THR B 1 28 ? 22.875 -11.695 -2.119 1 85.94 28 THR B CA 1
ATOM 2235 C C . THR B 1 28 ? 23.766 -10.453 -2.166 1 85.94 28 THR B C 1
ATOM 2237 O O . THR B 1 28 ? 24.281 -10.094 -3.223 1 85.94 28 THR B O 1
ATOM 2240 N N . VAL B 1 29 ? 23.969 -9.875 -1.021 1 86.19 29 VAL B N 1
ATOM 2241 C CA . VAL B 1 29 ? 24.75 -8.648 -0.948 1 86.19 29 VAL B CA 1
ATOM 2242 C C . VAL B 1 29 ? 26.219 -8.953 -1.239 1 86.19 29 VAL B C 1
ATOM 2244 O O . VAL B 1 29 ? 26.891 -8.188 -1.938 1 86.19 29 VAL B O 1
ATOM 2247 N N . ALA B 1 30 ? 26.688 -10.047 -0.751 1 84.31 30 ALA B N 1
ATOM 2248 C CA . ALA B 1 30 ? 28.078 -10.438 -0.929 1 84.31 30 ALA B CA 1
ATOM 2249 C C . ALA B 1 30 ? 28.391 -10.742 -2.393 1 84.31 30 ALA B C 1
ATOM 2251 O O . ALA B 1 30 ? 29.516 -10.555 -2.852 1 84.31 30 ALA B O 1
ATOM 2252 N N . LEU B 1 31 ? 27.438 -11.117 -3.117 1 84.94 31 LEU B N 1
ATOM 2253 C CA . LEU B 1 31 ? 27.672 -11.547 -4.492 1 84.94 31 LEU B CA 1
ATOM 2254 C C . LEU B 1 31 ? 27.281 -10.453 -5.477 1 84.94 31 LEU B C 1
ATOM 2256 O O . LEU B 1 31 ? 27.328 -10.664 -6.691 1 84.94 31 LEU B O 1
ATOM 2260 N N . LEU B 1 32 ? 26.969 -9.359 -4.945 1 85.75 32 LEU B N 1
ATOM 2261 C CA . LEU B 1 32 ? 26.547 -8.242 -5.781 1 85.75 32 LEU B CA 1
ATOM 2262 C C . LEU B 1 32 ? 27.641 -7.844 -6.762 1 85.75 32 LEU B C 1
ATOM 2264 O O . LEU B 1 32 ? 27.359 -7.535 -7.922 1 85.75 32 LEU B O 1
ATOM 2268 N N . PRO B 1 33 ? 28.922 -7.82 -6.273 1 84.12 33 PRO B N 1
ATOM 2269 C CA . PRO B 1 33 ? 29.969 -7.473 -7.234 1 84.12 33 PRO B CA 1
ATOM 2270 C C . PRO B 1 33 ? 30.031 -8.43 -8.422 1 84.12 33 PRO B C 1
ATOM 2272 O O . PRO B 1 33 ? 30.328 -8.016 -9.539 1 84.12 33 PRO B O 1
ATOM 2275 N N . LYS B 1 34 ? 29.797 -9.633 -8.211 1 82.75 34 LYS B N 1
ATOM 2276 C CA . LYS B 1 34 ? 29.734 -10.609 -9.297 1 82.75 34 LYS B CA 1
ATOM 2277 C C . LYS B 1 34 ? 28.578 -10.297 -10.25 1 82.75 34 LYS B C 1
ATOM 2279 O O . LYS B 1 34 ? 28.734 -10.43 -11.469 1 82.75 34 LYS B O 1
ATOM 2284 N N . THR B 1 35 ? 27.5 -9.914 -9.719 1 83.62 35 THR B N 1
ATOM 2285 C CA . THR B 1 35 ? 26.328 -9.562 -10.516 1 83.62 35 THR B CA 1
ATOM 2286 C C . THR B 1 35 ? 26.641 -8.383 -11.43 1 83.62 35 THR B C 1
ATOM 2288 O O . THR B 1 35 ? 26.312 -8.406 -12.625 1 83.62 35 THR B O 1
ATOM 2291 N N . VAL B 1 36 ? 27.281 -7.418 -10.922 1 85.12 36 VAL B N 1
ATOM 2292 C CA . VAL B 1 36 ? 27.578 -6.199 -11.664 1 85.12 36 VAL B CA 1
ATOM 2293 C C . VAL B 1 36 ? 28.578 -6.5 -12.781 1 85.12 36 VAL B C 1
ATOM 2295 O O . VAL B 1 36 ? 28.453 -5.973 -13.891 1 85.12 36 VAL B O 1
ATOM 2298 N N . ARG B 1 37 ? 29.469 -7.395 -12.453 1 83.69 37 ARG B N 1
ATOM 2299 C CA . ARG B 1 37 ? 30.562 -7.648 -13.391 1 83.69 37 ARG B CA 1
ATOM 2300 C C . ARG B 1 37 ? 30.141 -8.648 -14.461 1 83.69 37 ARG B C 1
ATOM 2302 O O . ARG B 1 37 ? 30.5 -8.5 -15.633 1 83.69 37 ARG B O 1
ATOM 2309 N N . HIS B 1 38 ? 29.328 -9.555 -14.117 1 82.75 38 HIS B N 1
ATOM 2310 C CA . HIS B 1 38 ? 29.156 -10.68 -15.023 1 82.75 38 HIS B CA 1
ATOM 2311 C C . HIS B 1 38 ? 27.75 -10.68 -15.633 1 82.75 38 HIS B C 1
ATOM 2313 O O . HIS B 1 38 ? 27.516 -11.328 -16.656 1 82.75 38 HIS B O 1
ATOM 2319 N N . TYR B 1 39 ? 26.844 -9.945 -15.062 1 85.69 39 TYR B N 1
ATOM 2320 C CA . TYR B 1 39 ? 25.469 -10.062 -15.547 1 85.69 39 TYR B CA 1
ATOM 2321 C C . TYR B 1 39 ? 24.875 -8.695 -15.867 1 85.69 39 TYR B C 1
ATOM 2323 O O . TYR B 1 39 ? 23.719 -8.414 -15.531 1 85.69 39 TYR B O 1
ATOM 2331 N N . ARG B 1 40 ? 25.609 -7.863 -16.469 1 84.38 40 ARG B N 1
ATOM 2332 C CA . ARG B 1 40 ? 25.188 -6.5 -16.781 1 84.38 40 ARG B CA 1
ATOM 2333 C C . ARG B 1 40 ? 24.047 -6.496 -17.797 1 84.38 40 ARG B C 1
ATOM 2335 O O . ARG B 1 40 ? 23.109 -5.715 -17.672 1 84.38 40 ARG B O 1
ATOM 2342 N N . LYS B 1 41 ? 24.172 -7.336 -18.75 1 83.12 41 LYS B N 1
ATOM 2343 C CA . LYS B 1 41 ? 23.125 -7.391 -19.766 1 83.12 41 LYS B CA 1
ATOM 2344 C C . LYS B 1 41 ? 21.797 -7.832 -19.172 1 83.12 41 LYS B C 1
ATOM 2346 O O . LYS B 1 41 ? 20.75 -7.234 -19.469 1 83.12 41 LYS B O 1
ATOM 2351 N N . GLN B 1 42 ? 21.844 -8.789 -18.406 1 78.81 42 GLN B N 1
ATOM 2352 C CA . GLN B 1 42 ? 20.641 -9.297 -17.766 1 78.81 42 GLN B CA 1
ATOM 2353 C C . GLN B 1 42 ? 20.031 -8.25 -16.844 1 78.81 42 GLN B C 1
ATOM 2355 O O . GLN B 1 42 ? 18.797 -8.133 -16.75 1 78.81 42 GLN B O 1
ATOM 2360 N N . THR B 1 43 ? 20.875 -7.559 -16.266 1 82.19 43 THR B N 1
ATOM 2361 C CA . THR B 1 43 ? 20.438 -6.492 -15.383 1 82.19 43 THR B CA 1
ATOM 2362 C C . THR B 1 43 ? 19.656 -5.426 -16.156 1 82.19 43 THR B C 1
ATOM 2364 O O . THR B 1 43 ? 18.609 -4.965 -15.719 1 82.19 43 THR B O 1
ATOM 2367 N N . MET B 1 44 ? 20.109 -5.117 -17.266 1 82.44 44 MET B N 1
ATOM 2368 C CA . MET B 1 44 ? 19.484 -4.09 -18.078 1 82.44 44 MET B CA 1
ATOM 2369 C C . MET B 1 44 ? 18.125 -4.57 -18.609 1 82.44 44 MET B C 1
ATOM 2371 O O . MET B 1 44 ? 17.172 -3.789 -18.703 1 82.44 44 MET B O 1
ATOM 2375 N N . ILE B 1 45 ? 18.062 -5.734 -18.906 1 78.88 45 ILE B N 1
ATOM 2376 C CA . ILE B 1 45 ? 16.828 -6.305 -19.422 1 78.88 45 ILE B CA 1
ATOM 2377 C C . ILE B 1 45 ? 15.773 -6.328 -18.312 1 78.88 45 ILE B C 1
ATOM 2379 O O . ILE B 1 45 ? 14.625 -5.922 -18.531 1 78.88 45 ILE B O 1
ATOM 2383 N N . THR B 1 46 ? 16.281 -6.734 -17.172 1 76.06 46 THR B N 1
ATOM 2384 C CA . THR B 1 46 ? 15.375 -6.801 -16.031 1 76.06 46 THR B CA 1
ATOM 2385 C C . THR B 1 46 ? 14.883 -5.406 -15.656 1 76.06 46 THR B C 1
ATOM 2387 O O . THR B 1 46 ? 13.695 -5.215 -15.375 1 76.06 46 THR B O 1
ATOM 2390 N N . MET B 1 47 ? 15.758 -4.512 -15.734 1 76.75 47 MET B N 1
ATOM 2391 C CA . MET B 1 47 ? 15.438 -3.127 -15.406 1 76.75 47 MET B CA 1
ATOM 2392 C C . MET B 1 47 ? 14.398 -2.566 -16.375 1 76.75 47 MET B C 1
ATOM 2394 O O . MET B 1 47 ? 13.422 -1.955 -15.953 1 76.75 47 MET B O 1
ATOM 2398 N N . ASN B 1 48 ? 14.594 -2.74 -17.578 1 76.19 48 ASN B N 1
ATOM 2399 C CA . ASN B 1 48 ? 13.695 -2.203 -18.594 1 76.19 48 ASN B CA 1
ATOM 2400 C C . ASN B 1 48 ? 12.305 -2.82 -18.516 1 76.19 48 ASN B C 1
ATOM 2402 O O . ASN B 1 48 ? 11.305 -2.127 -18.688 1 76.19 48 ASN B O 1
ATOM 2406 N N . ASN B 1 49 ? 12.312 -4.004 -18.234 1 76.06 49 ASN B N 1
ATOM 2407 C CA . ASN B 1 49 ? 11.039 -4.691 -1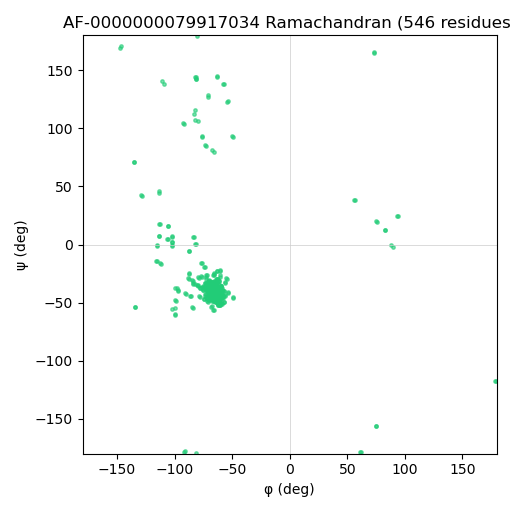8.078 1 76.06 49 ASN B CA 1
ATOM 2408 C C . ASN B 1 49 ? 10.266 -4.176 -16.875 1 76.06 49 ASN B C 1
ATOM 2410 O O . ASN B 1 49 ? 9.039 -4.031 -16.922 1 76.06 49 ASN B O 1
ATOM 2414 N N . MET B 1 50 ? 10.953 -3.928 -15.859 1 78.44 50 MET B N 1
ATOM 2415 C CA . MET B 1 50 ? 10.328 -3.445 -14.633 1 78.44 50 MET B CA 1
ATOM 2416 C C . MET B 1 50 ? 9.875 -1.996 -14.789 1 78.44 50 MET B C 1
ATOM 2418 O O . MET B 1 50 ? 8.836 -1.605 -14.258 1 78.44 50 MET B O 1
ATOM 2422 N N . ALA B 1 51 ? 10.617 -1.23 -15.492 1 76.06 51 ALA B N 1
ATOM 2423 C CA . ALA B 1 51 ? 10.367 0.201 -15.633 1 76.06 51 ALA B CA 1
ATOM 2424 C C . ALA B 1 51 ? 9.156 0.457 -16.531 1 76.06 51 ALA B C 1
ATOM 2426 O O . ALA B 1 51 ? 8.312 1.303 -16.219 1 76.06 51 ALA B O 1
ATOM 2427 N N . TRP B 1 52 ? 8.977 -0.29 -17.578 1 76.19 52 TRP B N 1
ATOM 2428 C CA . TRP B 1 52 ? 7.984 0.065 -18.594 1 76.19 52 TRP B CA 1
ATOM 2429 C C . TRP B 1 52 ? 6.887 -0.992 -18.672 1 76.19 52 TRP B C 1
ATOM 2431 O O . TRP B 1 52 ? 5.793 -0.726 -19.172 1 76.19 52 TRP B O 1
ATOM 2441 N N . GLY B 1 53 ? 7.07 -2.012 -18.156 1 67.44 53 GLY B N 1
ATOM 2442 C CA . GLY B 1 53 ? 6.055 -3.053 -18.188 1 67.44 53 GLY B CA 1
ATOM 2443 C C . GLY B 1 53 ? 5.723 -3.512 -19.594 1 67.44 53 GLY B C 1
ATOM 2444 O O . GLY B 1 53 ? 6.43 -3.18 -20.547 1 67.44 53 GLY B O 1
ATOM 2445 N N . ASN B 1 54 ? 4.781 -4.457 -19.859 1 59.78 54 ASN B N 1
ATOM 2446 C CA . ASN B 1 54 ? 4.461 -5.062 -21.156 1 59.78 54 ASN B CA 1
ATOM 2447 C C . ASN B 1 54 ? 3.148 -4.52 -21.719 1 59.78 54 ASN B C 1
ATOM 2449 O O . ASN B 1 54 ? 2.645 -5.023 -22.719 1 59.78 54 ASN B O 1
ATOM 2453 N N . GLY B 1 55 ? 2.656 -3.439 -21.219 1 51.81 55 GLY B N 1
ATOM 2454 C CA . GLY B 1 55 ? 1.386 -3.148 -21.859 1 51.81 55 GLY B CA 1
ATOM 2455 C C . GLY B 1 55 ? 0.714 -1.901 -21.328 1 51.81 55 GLY B C 1
ATOM 2456 O O . GLY B 1 55 ? 1.331 -0.836 -21.25 1 51.81 55 GLY B O 1
ATOM 2457 N N . SER B 1 56 ? -0.571 -2.129 -20.688 1 54.97 56 SER B N 1
ATOM 2458 C CA . SER B 1 56 ? -1.483 -1.074 -20.25 1 54.97 56 SER B CA 1
ATOM 2459 C C . SER B 1 56 ? -0.814 -0.144 -19.25 1 54.97 56 SER B C 1
ATOM 2461 O O . SER B 1 56 ? 0.063 -0.566 -18.484 1 54.97 56 SER B O 1
ATOM 2463 N N . LEU B 1 57 ? -1.065 1.126 -19.422 1 54.41 57 LEU B N 1
ATOM 2464 C CA . LEU B 1 57 ? -0.388 2.23 -18.75 1 54.41 57 LEU B CA 1
ATOM 2465 C C . LEU B 1 57 ? -0.342 2.006 -17.25 1 54.41 57 LEU B C 1
ATOM 2467 O O . LEU B 1 57 ? 0.689 2.238 -16.609 1 54.41 57 LEU B O 1
ATOM 2471 N N . VAL B 1 58 ? -1.455 1.604 -16.609 1 58.28 58 VAL B N 1
ATOM 2472 C CA . VAL B 1 58 ? -1.472 1.58 -15.141 1 58.28 58 VAL B CA 1
ATOM 2473 C C . VAL B 1 58 ? -1.241 0.154 -14.648 1 58.28 58 VAL B C 1
ATOM 2475 O O . VAL B 1 58 ? -0.243 -0.123 -13.977 1 58.28 58 VAL B O 1
ATOM 2478 N N . VAL B 1 59 ? -2.01 -0.82 -15.062 1 60.69 59 VAL B N 1
ATOM 2479 C CA . VAL B 1 59 ? -1.965 -2.172 -14.516 1 60.69 59 VAL B CA 1
ATOM 2480 C C . VAL B 1 59 ? -0.872 -2.977 -15.219 1 60.69 59 VAL B C 1
ATOM 2482 O O . VAL B 1 59 ? -0.167 -3.764 -14.586 1 60.69 59 VAL B O 1
ATOM 2485 N N . ASP B 1 60 ? -0.693 -2.658 -16.328 1 63.59 60 ASP B N 1
ATOM 2486 C CA . ASP B 1 60 ? 0.323 -3.426 -17.031 1 63.59 60 ASP B CA 1
ATOM 2487 C C . ASP B 1 60 ? 1.533 -2.557 -17.375 1 63.59 60 ASP B C 1
ATOM 2489 O O . ASP B 1 60 ? 2.41 -2.971 -18.141 1 63.59 60 ASP B O 1
ATOM 2493 N N . GLY B 1 61 ? 1.448 -1.432 -16.844 1 71.25 61 GLY B N 1
ATOM 2494 C CA . GLY B 1 61 ? 2.602 -0.563 -17.016 1 71.25 61 GLY B CA 1
ATOM 2495 C C . GLY B 1 61 ? 3.73 -0.859 -16.062 1 71.25 61 GLY B C 1
ATOM 2496 O O . GLY B 1 61 ? 3.697 -1.863 -15.344 1 71.25 61 GLY B O 1
ATOM 2497 N N . GLY B 1 62 ? 4.789 -0.102 -16.203 1 80.5 62 GLY B N 1
ATOM 2498 C CA . GLY B 1 62 ? 5.953 -0.289 -15.352 1 80.5 62 GLY B CA 1
ATOM 2499 C C . GLY B 1 62 ? 5.918 0.558 -14.094 1 80.5 62 GLY B C 1
ATOM 2500 O O . GLY B 1 62 ? 4.883 1.127 -13.75 1 80.5 62 GLY B O 1
ATOM 2501 N N . VAL B 1 63 ? 6.898 0.471 -13.352 1 85 63 VAL B N 1
ATOM 2502 C CA . VAL B 1 63 ? 7.051 1.177 -12.078 1 85 63 VAL B CA 1
ATOM 2503 C C . VAL B 1 63 ? 6.898 2.68 -12.305 1 85 63 VAL B C 1
ATOM 2505 O O . VAL B 1 63 ? 6.246 3.367 -11.516 1 85 63 VAL B O 1
ATOM 2508 N N . VAL B 1 64 ? 7.301 3.17 -13.422 1 85.31 64 VAL B N 1
ATOM 2509 C CA . VAL B 1 64 ? 7.297 4.605 -13.68 1 85.31 64 VAL B CA 1
ATOM 2510 C C . VAL B 1 64 ? 5.863 5.09 -13.898 1 85.31 64 VAL B C 1
ATOM 2512 O O . VAL B 1 64 ? 5.477 6.145 -13.383 1 85.31 64 VAL B O 1
ATOM 2515 N N . SER B 1 65 ? 5.145 4.395 -14.617 1 86.38 65 SER B N 1
ATOM 2516 C CA . SER B 1 65 ? 3.754 4.766 -14.867 1 86.38 65 SER B CA 1
ATOM 2517 C C . SER B 1 65 ? 2.941 4.758 -13.578 1 86.38 65 SER B C 1
ATOM 2519 O O . SER B 1 65 ? 2.166 5.684 -13.32 1 86.38 65 SER B O 1
ATOM 2521 N N . LEU B 1 66 ? 3.1 3.766 -12.781 1 87.88 66 LEU B N 1
ATOM 2522 C CA . LEU B 1 66 ? 2.359 3.672 -11.531 1 87.88 66 LEU B CA 1
ATOM 2523 C C . LEU B 1 66 ? 2.75 4.801 -10.578 1 87.88 66 LEU B C 1
ATOM 2525 O O . LEU B 1 66 ? 1.897 5.355 -9.883 1 87.88 66 LEU B O 1
ATOM 2529 N N . MET B 1 67 ? 4.012 5.121 -10.602 1 90.94 67 MET B N 1
ATOM 2530 C CA . MET B 1 67 ? 4.492 6.188 -9.727 1 90.94 67 MET B CA 1
ATOM 2531 C C . MET B 1 67 ? 3.91 7.535 -10.141 1 90.94 67 MET B C 1
ATOM 2533 O O . MET B 1 67 ? 3.67 8.398 -9.289 1 90.94 67 MET B O 1
ATOM 2537 N N . PHE B 1 68 ? 3.725 7.691 -11.43 1 90.62 68 PHE B N 1
ATOM 2538 C CA . PHE B 1 68 ? 3.109 8.914 -11.922 1 90.62 68 PHE B CA 1
ATOM 2539 C C . PHE B 1 68 ? 1.685 9.062 -11.398 1 90.62 68 PHE B C 1
ATOM 2541 O O . PHE B 1 68 ? 1.316 10.109 -10.867 1 90.62 68 PHE B O 1
ATOM 2548 N N . PHE B 1 69 ? 0.937 8.062 -11.445 1 88.06 69 PHE B N 1
ATOM 2549 C CA . PHE B 1 69 ? -0.462 8.125 -11.039 1 88.06 69 PHE B CA 1
ATOM 2550 C C . PHE B 1 69 ? -0.584 8.195 -9.523 1 88.06 69 PHE B C 1
ATOM 2552 O O . PHE B 1 69 ? -1.464 8.883 -9 1 88.06 69 PHE B O 1
ATOM 2559 N N . LEU B 1 70 ? 0.281 7.484 -8.867 1 89 70 LEU B N 1
ATOM 2560 C CA . LEU B 1 70 ? 0.276 7.562 -7.41 1 89 70 LEU B CA 1
ATOM 2561 C C . LEU B 1 70 ? 0.688 8.953 -6.938 1 89 70 LEU B C 1
ATOM 2563 O O . LEU B 1 70 ? 0.137 9.469 -5.961 1 89 70 LEU B O 1
ATOM 2567 N N . GLY B 1 71 ? 1.668 9.516 -7.672 1 91.12 71 GLY B N 1
ATOM 2568 C CA . GLY B 1 71 ? 2.07 10.875 -7.348 1 91.12 71 GLY B CA 1
ATOM 2569 C C . GLY B 1 71 ? 0.951 11.883 -7.508 1 91.12 71 GLY B C 1
ATOM 2570 O O . GLY B 1 71 ? 0.805 12.789 -6.688 1 91.12 71 GLY B O 1
ATOM 2571 N N . LEU B 1 72 ? 0.199 11.711 -8.523 1 91.69 72 LEU B N 1
ATOM 2572 C CA . LEU B 1 72 ? -0.927 12.594 -8.789 1 91.69 72 LEU B CA 1
ATOM 2573 C C . LEU B 1 72 ? -1.981 12.477 -7.691 1 91.69 72 LEU B C 1
ATOM 2575 O O . LEU B 1 72 ? -2.424 13.484 -7.141 1 91.69 72 LEU B O 1
ATOM 2579 N N . ALA B 1 73 ? -2.309 11.281 -7.398 1 87.5 73 ALA B N 1
ATOM 2580 C CA . ALA B 1 73 ? -3.385 11.031 -6.441 1 87.5 73 ALA B CA 1
ATOM 2581 C C . ALA B 1 73 ? -2.959 11.414 -5.027 1 87.5 73 ALA B C 1
ATOM 2583 O O . ALA B 1 73 ? -3.725 12.039 -4.289 1 87.5 73 ALA B O 1
ATOM 2584 N N . VAL B 1 74 ? -1.802 11.055 -4.688 1 86.62 74 VAL B N 1
ATOM 2585 C CA . VAL B 1 74 ? -1.306 11.336 -3.342 1 86.62 74 VAL B CA 1
ATOM 2586 C C . VAL B 1 74 ? -1.067 12.828 -3.176 1 86.62 74 VAL B C 1
ATOM 2588 O O . VAL B 1 74 ? -1.361 13.398 -2.121 1 86.62 74 VAL B O 1
ATOM 2591 N N . GLY B 1 75 ? -0.519 13.453 -4.227 1 87.88 75 GLY B N 1
ATOM 2592 C CA . GLY B 1 75 ? -0.364 14.898 -4.184 1 87.88 75 GLY B CA 1
ATOM 2593 C C . GLY B 1 75 ? -1.669 15.633 -3.943 1 87.88 75 GLY B C 1
ATOM 2594 O O . GLY B 1 75 ? -1.716 16.594 -3.172 1 87.88 75 GLY B O 1
ATOM 2595 N N . ALA B 1 76 ? -2.66 15.172 -4.551 1 87.88 76 ALA B N 1
ATOM 2596 C CA . ALA B 1 76 ? -3.975 15.789 -4.406 1 87.88 76 ALA B CA 1
ATOM 2597 C C . ALA B 1 76 ? -4.527 15.586 -2.998 1 87.88 76 ALA B C 1
ATOM 2599 O O . ALA B 1 76 ? -5.004 16.531 -2.369 1 87.88 76 ALA B O 1
ATOM 2600 N N . VAL B 1 77 ? -4.395 14.383 -2.545 1 82.88 77 VAL B N 1
ATOM 2601 C CA . VAL B 1 77 ? -4.957 14.039 -1.243 1 82.88 77 VAL B CA 1
ATOM 2602 C C . VAL B 1 77 ? -4.207 14.781 -0.14 1 82.88 77 VAL B C 1
ATOM 2604 O O . VAL B 1 77 ? -4.82 15.297 0.798 1 82.88 77 VAL B O 1
ATOM 2607 N N . VAL B 1 78 ? -2.949 14.812 -0.236 1 83.81 78 VAL B N 1
ATOM 2608 C CA . VAL B 1 78 ? -2.131 15.477 0.777 1 83.81 78 VAL B CA 1
ATOM 2609 C C . VAL B 1 78 ? -2.426 16.969 0.788 1 83.81 78 VAL B C 1
ATOM 2611 O O . VAL B 1 78 ? -2.527 17.578 1.854 1 83.81 78 VAL B O 1
ATOM 2614 N N . ALA B 1 79 ? -2.523 17.531 -0.398 1 85.81 79 ALA B N 1
ATOM 2615 C CA . ALA B 1 79 ? -2.805 18.953 -0.499 1 85.81 79 ALA B CA 1
ATOM 2616 C C . ALA B 1 79 ? -4.16 19.297 0.114 1 85.81 79 ALA B C 1
ATOM 2618 O O . ALA B 1 79 ? -4.277 20.25 0.883 1 85.81 79 ALA B O 1
ATOM 2619 N N . ILE B 1 80 ? -5.094 18.578 -0.164 1 80.44 80 ILE B N 1
ATOM 2620 C CA . ILE B 1 80 ? -6.449 18.844 0.302 1 80.44 80 ILE B CA 1
ATOM 2621 C C . ILE B 1 80 ? -6.523 18.656 1.815 1 80.44 80 ILE B C 1
ATOM 2623 O O . ILE B 1 80 ? -7.094 19.484 2.523 1 80.44 80 ILE B O 1
ATOM 2627 N N . GLN B 1 81 ? -5.914 17.656 2.293 1 76.88 81 GLN B N 1
ATOM 2628 C CA . GLN B 1 81 ? -5.93 17.375 3.725 1 76.88 81 GLN B CA 1
ATOM 2629 C C . GLN B 1 81 ? -5.148 18.422 4.504 1 76.88 81 GLN B C 1
ATOM 2631 O O . GLN B 1 81 ? -5.574 18.844 5.578 1 76.88 81 GLN B O 1
ATOM 2636 N N . ALA B 1 82 ? -4.047 18.688 3.988 1 78.81 82 ALA B N 1
ATOM 2637 C CA . ALA B 1 82 ? -3.234 19.703 4.641 1 78.81 82 ALA B CA 1
ATOM 2638 C C . ALA B 1 82 ? -3.959 21.047 4.664 1 78.81 82 ALA B C 1
ATOM 2640 O O . ALA B 1 82 ? -3.91 21.766 5.664 1 78.81 82 ALA B O 1
ATOM 2641 N N . PHE B 1 83 ? -4.57 21.344 3.58 1 81.69 83 PHE B N 1
ATOM 2642 C CA . PHE B 1 83 ? -5.305 22.609 3.51 1 81.69 83 PHE B CA 1
ATOM 2643 C C . PHE B 1 83 ? -6.453 22.625 4.512 1 81.69 83 PHE B C 1
ATOM 2645 O O . PHE B 1 83 ? -6.691 23.625 5.176 1 81.69 83 PHE B O 1
ATOM 2652 N N . MET B 1 84 ? -7.121 21.594 4.586 1 74.38 84 MET B N 1
ATOM 2653 C CA . MET B 1 84 ? -8.234 21.516 5.523 1 74.38 84 MET B CA 1
ATOM 2654 C C . MET B 1 84 ? -7.758 21.703 6.957 1 74.38 84 MET B C 1
ATOM 2656 O O . MET B 1 84 ? -8.422 22.375 7.754 1 74.38 84 MET B O 1
ATOM 2660 N N . ALA B 1 85 ? -6.668 21.141 7.262 1 71.75 85 ALA B N 1
ATOM 2661 C CA . ALA B 1 85 ? -6.121 21.25 8.617 1 71.75 85 ALA B CA 1
ATOM 2662 C C . ALA B 1 85 ? -5.645 22.672 8.898 1 71.75 85 ALA B C 1
ATOM 2664 O O . ALA B 1 85 ? -5.934 23.219 9.969 1 71.75 85 ALA B O 1
ATOM 2665 N N . PHE B 1 86 ? -4.988 23.297 7.973 1 76.5 86 PHE B N 1
ATOM 2666 C CA . PHE B 1 86 ? -4.406 24.609 8.18 1 76.5 86 PHE B CA 1
ATOM 2667 C C . PHE B 1 86 ? -5.465 25.703 8.055 1 76.5 86 PHE B C 1
ATOM 2669 O O . PHE B 1 86 ? -5.395 26.719 8.734 1 76.5 86 PHE B O 1
ATOM 2676 N N . ASP B 1 87 ? -6.316 25.438 7.195 1 77.12 87 ASP B N 1
ATOM 2677 C CA . ASP B 1 87 ? -7.355 26.438 6.977 1 77.12 87 ASP B CA 1
ATOM 2678 C C . ASP B 1 87 ? -8.25 26.578 8.211 1 77.12 87 ASP B C 1
ATOM 2680 O O . ASP B 1 87 ? -8.844 27.625 8.438 1 77.12 87 ASP B O 1
ATOM 2684 N N . LEU B 1 88 ? -8.297 25.516 8.961 1 69.5 88 LEU B N 1
ATOM 2685 C CA . LEU B 1 88 ? -9.023 25.578 10.219 1 69.5 88 LEU B CA 1
ATOM 2686 C C . LEU B 1 88 ? -8.422 26.625 11.148 1 69.5 88 LEU B C 1
ATOM 2688 O O . LEU B 1 88 ? -9.141 27.234 11.953 1 69.5 88 LEU B O 1
ATOM 2692 N N . LEU B 1 89 ? -7.164 26.875 10.953 1 70.56 89 LEU B N 1
ATOM 2693 C CA . LEU B 1 89 ? -6.449 27.844 11.797 1 70.56 89 LEU B CA 1
ATOM 2694 C C . LEU B 1 89 ? -6.262 29.172 11.062 1 70.56 89 LEU B C 1
ATOM 2696 O O . LEU B 1 89 ? -5.629 30.078 11.594 1 70.56 89 LEU B O 1
ATOM 2700 N N . GLY B 1 90 ? -6.781 29.203 9.914 1 72.31 90 GLY B N 1
ATOM 2701 C CA . GLY B 1 90 ? -6.672 30.422 9.133 1 72.31 90 GLY B CA 1
ATOM 2702 C C . GLY B 1 90 ? -5.355 30.531 8.391 1 72.31 90 GLY B C 1
ATOM 2703 O O . GLY B 1 90 ? -5 31.609 7.91 1 72.31 90 GLY B O 1
ATOM 2704 N N . PHE B 1 91 ? -4.676 29.391 8.391 1 76.44 91 PHE B N 1
ATOM 2705 C CA . PHE B 1 91 ? -3.354 29.422 7.773 1 76.44 91 PHE B CA 1
ATOM 2706 C C . PHE B 1 91 ? -3.332 28.562 6.512 1 76.44 91 PHE B C 1
ATOM 2708 O O . PHE B 1 91 ? -2.398 27.781 6.301 1 76.44 91 PHE B O 1
ATOM 2715 N N . GLY B 1 92 ? -4.309 28.703 5.719 1 75.19 92 GLY B N 1
ATOM 2716 C CA . GLY B 1 92 ? -4.414 27.891 4.512 1 75.19 92 GLY B CA 1
ATOM 2717 C C . GLY B 1 92 ? -3.189 28 3.621 1 75.19 92 GLY B C 1
ATOM 2718 O O . GLY B 1 92 ? -2.768 27 3.02 1 75.19 92 GLY B O 1
ATOM 2719 N N . ALA B 1 93 ? -2.553 29.156 3.699 1 74.56 93 ALA B N 1
ATOM 2720 C CA . ALA B 1 93 ? -1.406 29.375 2.822 1 74.56 93 ALA B CA 1
ATOM 2721 C C . ALA B 1 93 ? -0.175 28.625 3.326 1 74.56 93 ALA B C 1
ATOM 2723 O O . ALA B 1 93 ? 0.78 28.406 2.576 1 74.56 93 ALA B O 1
ATOM 2724 N N . LEU B 1 94 ? -0.237 28.203 4.551 1 76.5 94 LEU B N 1
ATOM 2725 C CA . LEU B 1 94 ? 0.901 27.5 5.129 1 76.5 94 LEU B CA 1
ATOM 2726 C C . LEU B 1 94 ? 0.866 26.016 4.758 1 76.5 94 LEU B C 1
ATOM 2728 O O . LEU B 1 94 ? 1.769 25.266 5.121 1 76.5 94 LEU B O 1
ATOM 2732 N N . THR B 1 95 ? -0.083 25.688 3.896 1 79.69 95 THR B N 1
ATOM 2733 C CA . THR B 1 95 ? -0.219 24.312 3.426 1 79.69 95 THR B CA 1
ATOM 2734 C C . THR B 1 95 ? 1.023 23.891 2.65 1 79.69 95 THR B C 1
ATOM 2736 O O . THR B 1 95 ? 1.337 22.703 2.582 1 79.69 95 THR B O 1
ATOM 2739 N N . GLY B 1 96 ? 1.703 24.797 2.158 1 76.94 96 GLY B N 1
ATOM 2740 C CA . GLY B 1 96 ? 2.936 24.5 1.448 1 76.94 96 GLY B CA 1
ATOM 2741 C C . GLY B 1 96 ? 3.971 23.812 2.312 1 76.94 96 GLY B C 1
ATOM 2742 O O . GLY B 1 96 ? 4.824 23.078 1.802 1 76.94 96 GLY B O 1
ATOM 2743 N N . ILE B 1 97 ? 3.84 23.969 3.592 1 75.69 97 ILE B N 1
ATOM 2744 C CA . ILE B 1 97 ? 4.777 23.359 4.523 1 75.69 97 ILE B CA 1
ATOM 2745 C C . ILE B 1 97 ? 4.605 21.844 4.504 1 75.69 97 ILE B C 1
ATOM 2747 O O . ILE B 1 97 ? 5.582 21.094 4.391 1 75.69 97 ILE B O 1
ATOM 2751 N N . ILE B 1 98 ? 3.404 21.422 4.559 1 74.69 98 ILE B N 1
ATOM 2752 C CA . ILE B 1 98 ? 3.131 20 4.555 1 74.69 98 ILE B CA 1
ATOM 2753 C C . ILE B 1 98 ? 3.385 19.422 3.16 1 74.69 98 ILE B C 1
ATOM 2755 O O . ILE B 1 98 ? 3.861 18.297 3.021 1 74.69 98 ILE B O 1
ATOM 2759 N N . GLY B 1 99 ? 3.107 20.188 2.203 1 76.94 99 GLY B N 1
ATOM 2760 C CA . GLY B 1 99 ? 3.336 19.781 0.826 1 76.94 99 GLY B CA 1
ATOM 2761 C C . GLY B 1 99 ? 4.797 19.531 0.515 1 76.94 99 GLY B C 1
ATOM 2762 O O . GLY B 1 99 ? 5.121 18.719 -0.356 1 76.94 99 GLY B O 1
ATOM 2763 N N . SER B 1 100 ? 5.594 20.203 1.172 1 81.44 100 SER B N 1
ATOM 2764 C CA . SER B 1 100 ? 7.02 20 0.925 1 81.44 100 SER B CA 1
ATOM 2765 C C . SER B 1 100 ? 7.645 19.094 1.973 1 81.44 100 SER B C 1
ATOM 2767 O O . SER B 1 100 ? 7.863 17.906 1.717 1 81.44 100 SER B O 1
ATOM 2769 N N . PHE B 1 101 ? 7.57 19.5 3.131 1 80.38 101 PHE B N 1
ATOM 2770 C CA . PHE B 1 101 ? 8.234 18.812 4.227 1 80.38 101 PHE B CA 1
ATOM 2771 C C . PHE B 1 101 ? 7.59 17.453 4.488 1 80.38 101 PHE B C 1
ATOM 2773 O O . PHE B 1 101 ? 8.273 16.438 4.547 1 80.38 101 PHE B O 1
ATOM 2780 N N . GLY B 1 102 ? 6.344 17.422 4.676 1 80.06 102 GLY B N 1
ATOM 2781 C CA . GLY B 1 102 ? 5.629 16.188 4.953 1 80.06 102 GLY B CA 1
ATOM 2782 C C . GLY B 1 102 ? 5.703 15.18 3.82 1 80.06 102 GLY B C 1
ATOM 2783 O O . GLY B 1 102 ? 5.891 13.984 4.055 1 80.06 102 GLY B O 1
ATOM 2784 N N . ASN B 1 103 ? 5.625 15.656 2.699 1 86.62 103 ASN B N 1
ATOM 2785 C CA . ASN B 1 103 ? 5.695 14.797 1.521 1 86.62 103 ASN B CA 1
ATOM 2786 C C . ASN B 1 103 ? 7.086 14.195 1.347 1 86.62 103 ASN B C 1
ATOM 2788 O O . ASN B 1 103 ? 7.223 12.992 1.131 1 86.62 103 ASN B O 1
ATOM 2792 N N . VAL B 1 104 ? 8.07 15.008 1.497 1 89.25 104 VAL B N 1
ATOM 2793 C CA . VAL B 1 104 ? 9.445 14.586 1.234 1 89.25 104 VAL B CA 1
ATOM 2794 C C . VAL B 1 104 ? 9.914 13.633 2.33 1 89.25 104 VAL B C 1
ATOM 2796 O O . VAL B 1 104 ? 10.531 12.609 2.043 1 89.25 104 VAL B O 1
ATOM 2799 N N . ARG B 1 105 ? 9.531 13.844 3.496 1 86.94 105 ARG B N 1
ATOM 2800 C CA . ARG B 1 105 ? 10.125 13.094 4.602 1 86.94 105 ARG B CA 1
ATOM 2801 C C . ARG B 1 105 ? 9.383 11.781 4.832 1 86.94 105 ARG B C 1
ATOM 2803 O O . ARG B 1 105 ? 9.969 10.805 5.309 1 86.94 105 ARG B O 1
ATOM 2810 N N . VAL B 1 106 ? 8.117 11.742 4.434 1 86.81 106 VAL B N 1
ATOM 2811 C CA . VAL B 1 106 ? 7.367 10.578 4.895 1 86.81 106 VAL B CA 1
ATOM 2812 C C . VAL B 1 106 ? 6.566 9.992 3.734 1 86.81 106 VAL B C 1
ATOM 2814 O O . VAL B 1 106 ? 6.789 8.852 3.336 1 86.81 106 VAL B O 1
ATOM 2817 N N . ILE B 1 107 ? 5.773 10.797 3.072 1 88.25 107 ILE B N 1
ATOM 2818 C CA . ILE B 1 107 ? 4.727 10.305 2.189 1 88.25 107 ILE B CA 1
ATOM 2819 C C . ILE B 1 107 ? 5.344 9.781 0.896 1 88.25 107 ILE B C 1
ATOM 2821 O O . ILE B 1 107 ? 5.031 8.672 0.457 1 88.25 107 ILE B O 1
ATOM 2825 N N . ALA B 1 108 ? 6.227 10.555 0.342 1 92.5 108 ALA B N 1
ATOM 2826 C CA . ALA B 1 108 ? 6.801 10.188 -0.952 1 92.5 108 ALA B CA 1
ATOM 2827 C C . ALA B 1 108 ? 7.574 8.883 -0.859 1 92.5 108 ALA B C 1
ATOM 2829 O O . ALA B 1 108 ? 7.422 8 -1.709 1 92.5 108 ALA B O 1
ATOM 2830 N N . PRO B 1 109 ? 8.391 8.734 0.172 1 93.56 109 PRO B N 1
ATOM 2831 C CA . PRO B 1 109 ? 9.102 7.461 0.27 1 93.56 109 PRO B CA 1
ATOM 2832 C C . PRO B 1 109 ? 8.156 6.277 0.491 1 93.56 109 PRO B C 1
ATOM 2834 O O . PRO B 1 109 ? 8.367 5.203 -0.08 1 93.56 109 PRO B O 1
ATOM 2837 N N . ILE B 1 110 ? 7.148 6.445 1.272 1 92.25 110 ILE B N 1
ATOM 2838 C CA . ILE B 1 110 ? 6.223 5.363 1.582 1 92.25 110 ILE B CA 1
ATOM 2839 C C . ILE B 1 110 ? 5.48 4.941 0.314 1 92.25 110 ILE B C 1
ATOM 2841 O O . ILE B 1 110 ? 5.383 3.748 0.015 1 92.25 110 ILE B O 1
ATOM 2845 N N . ILE B 1 111 ? 5.012 5.902 -0.416 1 91.81 111 ILE B N 1
ATOM 2846 C CA . ILE B 1 111 ? 4.234 5.57 -1.604 1 91.81 111 ILE B CA 1
ATOM 2847 C C . ILE B 1 111 ? 5.137 4.918 -2.648 1 91.81 111 ILE B C 1
ATOM 2849 O O . ILE B 1 111 ? 4.699 4.039 -3.396 1 91.81 111 ILE B O 1
ATOM 2853 N N . THR B 1 112 ? 6.344 5.367 -2.684 1 94.12 112 THR B N 1
ATOM 2854 C CA . THR B 1 112 ? 7.293 4.762 -3.609 1 94.12 112 THR B CA 1
ATOM 2855 C C . THR B 1 112 ? 7.559 3.305 -3.24 1 94.12 112 THR B C 1
ATOM 2857 O O . THR B 1 112 ? 7.574 2.43 -4.109 1 94.12 112 THR B O 1
ATOM 2860 N N . GLY B 1 113 ? 7.801 3.068 -1.999 1 95.06 113 GLY B N 1
ATOM 2861 C CA . GLY B 1 113 ? 8.023 1.705 -1.546 1 95.06 113 GLY B CA 1
ATOM 2862 C C . GLY B 1 113 ? 6.848 0.787 -1.812 1 95.06 113 GLY B C 1
ATOM 2863 O O . GLY B 1 113 ? 7.02 -0.321 -2.324 1 95.06 113 GLY B O 1
ATOM 2864 N N . ILE B 1 114 ? 5.676 1.308 -1.476 1 93.12 114 ILE B N 1
ATOM 2865 C CA . ILE B 1 114 ? 4.469 0.503 -1.632 1 93.12 114 ILE B CA 1
ATOM 2866 C C . ILE B 1 114 ? 4.188 0.277 -3.115 1 93.12 114 ILE B C 1
ATOM 2868 O O . ILE B 1 114 ? 3.879 -0.842 -3.533 1 93.12 114 ILE B O 1
ATOM 2872 N N . GLY B 1 115 ? 4.285 1.345 -3.857 1 92.19 115 GLY B N 1
ATOM 2873 C CA . GLY B 1 115 ? 4.098 1.215 -5.293 1 92.19 115 GLY B CA 1
ATOM 2874 C C . GLY B 1 115 ? 5.086 0.263 -5.941 1 92.19 115 GLY B C 1
ATOM 2875 O O . GLY B 1 115 ? 4.711 -0.55 -6.785 1 92.19 115 GLY B O 1
ATOM 2876 N N . PHE B 1 116 ? 6.293 0.354 -5.559 1 93.88 116 PHE B N 1
ATOM 2877 C CA . PHE B 1 116 ? 7.328 -0.53 -6.078 1 93.88 116 PHE B CA 1
ATOM 2878 C C . PHE B 1 116 ? 7.039 -1.979 -5.711 1 93.88 116 PHE B C 1
ATOM 2880 O O . PHE B 1 116 ? 7.234 -2.885 -6.523 1 93.88 116 PHE B O 1
ATOM 2887 N N . ALA B 1 117 ? 6.652 -2.189 -4.496 1 93.88 117 ALA B N 1
ATOM 2888 C CA . ALA B 1 117 ? 6.328 -3.539 -4.039 1 93.88 117 ALA B CA 1
ATOM 2889 C C . ALA B 1 117 ? 5.195 -4.141 -4.863 1 93.88 117 ALA B C 1
ATOM 2891 O O . ALA B 1 117 ? 5.238 -5.316 -5.227 1 93.88 117 ALA B O 1
ATOM 2892 N N . ALA B 1 118 ? 4.285 -3.311 -5.137 1 89.81 118 ALA B N 1
ATOM 2893 C CA . ALA B 1 118 ? 3.117 -3.781 -5.875 1 89.81 118 ALA B CA 1
ATOM 2894 C C . ALA B 1 118 ? 3.445 -3.986 -7.352 1 89.81 118 ALA B C 1
ATOM 2896 O O . ALA B 1 118 ? 2.943 -4.922 -7.98 1 89.81 118 ALA B O 1
ATOM 2897 N N . GLN B 1 119 ? 4.219 -3.117 -7.883 1 88.81 119 GLN B N 1
ATOM 2898 C CA . GLN B 1 119 ? 4.457 -3.131 -9.32 1 88.81 119 GLN B CA 1
ATOM 2899 C C . GLN B 1 119 ? 5.566 -4.109 -9.688 1 88.81 119 GLN B C 1
ATOM 2901 O O . GLN B 1 119 ? 5.371 -5 -10.516 1 88.81 119 GLN B O 1
ATOM 2906 N N . ALA B 1 120 ? 6.691 -3.961 -9.094 1 89.88 120 ALA B N 1
ATOM 2907 C CA . ALA B 1 120 ? 7.855 -4.77 -9.445 1 89.88 120 ALA B CA 1
ATOM 2908 C C . ALA B 1 120 ? 8.023 -5.945 -8.492 1 89.88 120 ALA B C 1
ATOM 2910 O O . ALA B 1 120 ? 8.398 -7.043 -8.906 1 89.88 120 ALA B O 1
ATOM 2911 N N . GLY B 1 121 ? 7.746 -5.742 -7.262 1 91.94 121 GLY B N 1
ATOM 2912 C CA . GLY B 1 121 ? 7.934 -6.797 -6.277 1 91.94 121 GLY B CA 1
ATOM 2913 C C . GLY B 1 121 ? 7.105 -8.031 -6.562 1 91.94 121 GLY B C 1
ATOM 2914 O O . GLY B 1 121 ? 7.641 -9.141 -6.641 1 91.94 121 GLY B O 1
ATOM 2915 N N . CYS B 1 122 ? 5.824 -7.883 -6.766 1 89.38 122 CYS B N 1
ATOM 2916 C CA . CYS B 1 122 ? 4.945 -9.023 -6.996 1 89.38 122 CYS B CA 1
ATOM 2917 C C . CYS B 1 122 ? 5.312 -9.734 -8.297 1 89.38 122 CYS B C 1
ATOM 2919 O O . CYS B 1 122 ? 5.184 -10.961 -8.391 1 89.38 122 CYS B O 1
ATOM 2921 N N . ARG B 1 123 ? 5.734 -9.008 -9.25 1 87.62 123 ARG B N 1
ATOM 2922 C CA . ARG B 1 123 ? 6.195 -9.617 -10.492 1 87.62 123 ARG B CA 1
ATOM 2923 C C . ARG B 1 123 ? 7.422 -10.492 -10.25 1 87.62 123 ARG B C 1
ATOM 2925 O O . ARG B 1 123 ? 7.52 -11.594 -10.789 1 87.62 123 ARG B O 1
ATOM 2932 N N . MET B 1 124 ? 8.289 -9.969 -9.5 1 91.06 124 MET B N 1
ATOM 2933 C CA . MET B 1 124 ? 9.508 -10.711 -9.195 1 91.06 124 MET B CA 1
ATOM 2934 C C . MET B 1 124 ? 9.195 -11.984 -8.422 1 91.06 124 MET B C 1
ATOM 2936 O O . MET B 1 124 ? 9.758 -13.047 -8.711 1 91.06 124 MET B O 1
ATOM 2940 N N . THR B 1 125 ? 8.297 -11.867 -7.48 1 92.75 125 THR B N 1
ATOM 2941 C CA . THR B 1 125 ? 7.926 -13.039 -6.699 1 92.75 125 THR B CA 1
ATOM 2942 C C . THR B 1 125 ? 7.301 -14.109 -7.594 1 92.75 125 THR B C 1
ATOM 2944 O O . THR B 1 125 ? 7.602 -15.297 -7.457 1 92.75 125 THR B O 1
ATOM 2947 N N . ALA B 1 126 ? 6.422 -13.688 -8.484 1 89.94 126 ALA B N 1
ATOM 2948 C CA . ALA B 1 126 ? 5.738 -14.609 -9.383 1 89.94 126 ALA B CA 1
ATOM 2949 C C . ALA B 1 126 ? 6.73 -15.305 -10.32 1 89.94 126 ALA B C 1
ATOM 2951 O O . ALA B 1 126 ? 6.645 -16.516 -10.539 1 89.94 126 ALA B O 1
ATOM 2952 N N . GLU B 1 127 ? 7.637 -14.531 -10.898 1 88.75 127 GLU B N 1
ATOM 2953 C CA . GLU B 1 127 ? 8.617 -15.07 -11.844 1 88.75 127 GLU B CA 1
ATOM 2954 C C . GLU B 1 127 ? 9.562 -16.047 -11.148 1 88.75 127 GLU B C 1
ATOM 2956 O O . GLU B 1 127 ? 9.797 -17.156 -11.648 1 88.75 127 GLU B O 1
ATOM 2961 N N . ILE B 1 128 ? 10.094 -15.648 -10.047 1 91.25 128 ILE B N 1
ATOM 2962 C CA . ILE B 1 128 ? 11.047 -16.484 -9.328 1 91.25 128 ILE B CA 1
ATOM 2963 C C . ILE B 1 128 ? 10.344 -17.703 -8.758 1 91.25 128 ILE B C 1
ATOM 2965 O O . ILE B 1 128 ? 10.883 -18.812 -8.781 1 91.25 128 ILE B O 1
ATOM 2969 N N . GLY B 1 129 ? 9.148 -17.469 -8.242 1 91.44 129 GLY B N 1
ATOM 2970 C CA . GLY B 1 129 ? 8.367 -18.594 -7.754 1 91.44 129 GLY B CA 1
ATOM 2971 C C . GLY B 1 129 ? 8.07 -19.641 -8.828 1 91.44 129 GLY B C 1
ATOM 2972 O O . GLY B 1 129 ? 8.133 -20.844 -8.57 1 91.44 129 GLY B O 1
ATOM 2973 N N . SER B 1 130 ? 7.719 -19.172 -10 1 88.88 130 SER B N 1
ATOM 2974 C CA . SER B 1 130 ? 7.477 -20.078 -11.125 1 88.88 130 SER B CA 1
ATOM 2975 C C . SER B 1 130 ? 8.734 -20.859 -11.484 1 88.88 130 SER B C 1
ATOM 2977 O O . SER B 1 130 ? 8.656 -22.047 -11.797 1 88.88 130 SER B O 1
ATOM 2979 N N . MET B 1 131 ? 9.852 -20.172 -11.469 1 88.56 131 MET B N 1
ATOM 2980 C CA . MET B 1 131 ? 11.125 -20.828 -11.75 1 88.56 131 MET B CA 1
ATOM 2981 C C . MET B 1 131 ? 11.43 -21.891 -10.703 1 88.56 131 MET B C 1
ATOM 2983 O O . MET B 1 131 ? 12.023 -22.922 -11.016 1 88.56 131 MET B O 1
ATOM 2987 N N . ARG B 1 132 ? 10.992 -21.625 -9.523 1 89.62 132 ARG B N 1
ATOM 2988 C CA . ARG B 1 132 ? 11.242 -22.547 -8.43 1 89.62 132 ARG B CA 1
ATOM 2989 C C . ARG B 1 132 ? 10.391 -23.812 -8.578 1 89.62 132 ARG B C 1
ATOM 2991 O O . ARG B 1 132 ? 10.898 -24.922 -8.438 1 89.62 132 ARG B O 1
ATOM 2998 N N . ILE B 1 133 ? 9.148 -23.656 -8.852 1 86.12 133 ILE B N 1
ATOM 2999 C CA . ILE B 1 133 ? 8.234 -24.797 -8.906 1 86.12 133 ILE B CA 1
ATOM 3000 C C . ILE B 1 133 ? 8.516 -25.625 -10.156 1 86.12 133 ILE B C 1
ATOM 3002 O O . ILE B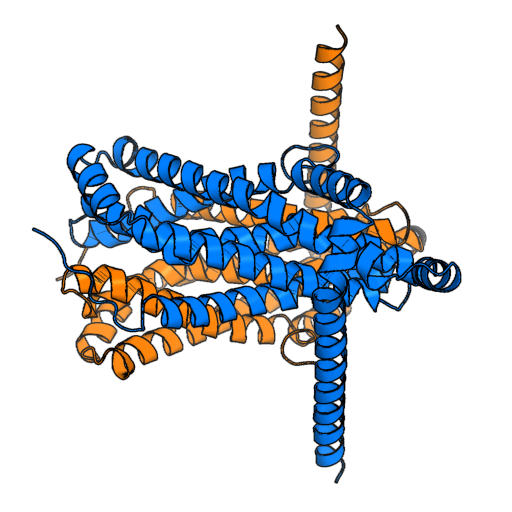 1 133 ? 8.273 -26.828 -10.18 1 86.12 133 ILE B O 1
ATOM 3006 N N . SER B 1 134 ? 9.07 -24.984 -11.203 1 86.56 134 SER B N 1
ATOM 3007 C CA . SER B 1 134 ? 9.438 -25.703 -12.414 1 86.56 134 SER B CA 1
ATOM 3008 C C . SER B 1 134 ? 10.852 -26.266 -12.32 1 86.56 134 SER B C 1
ATOM 3010 O O . SER B 1 134 ? 11.383 -26.797 -13.289 1 86.56 134 SER B O 1
ATOM 3012 N N . GLU B 1 135 ? 11.586 -25.953 -11.242 1 85.69 135 GLU B N 1
ATOM 3013 C CA . GLU B 1 135 ? 12.914 -26.469 -10.93 1 85.69 135 GLU B CA 1
ATOM 3014 C C . GLU B 1 135 ? 13.977 -25.797 -11.805 1 85.69 135 GLU B C 1
ATOM 3016 O O . GLU B 1 135 ? 15.07 -26.344 -11.992 1 85.69 135 GLU B O 1
ATOM 3021 N N . GLU B 1 136 ? 13.625 -24.75 -12.297 1 83.06 136 GLU B N 1
ATOM 3022 C CA . GLU B 1 136 ? 14.586 -24 -13.102 1 83.06 136 GLU B CA 1
ATOM 3023 C C . GLU B 1 136 ? 15.719 -23.438 -12.242 1 83.06 136 GLU B C 1
ATOM 3025 O O . GLU B 1 136 ? 16.859 -23.328 -12.711 1 83.06 136 GLU B O 1
ATOM 3030 N N . ILE B 1 137 ? 15.383 -23.094 -11.062 1 83.19 137 ILE B N 1
ATOM 3031 C CA . ILE B 1 137 ? 16.391 -22.578 -10.148 1 83.19 137 ILE B CA 1
ATOM 3032 C C . ILE B 1 137 ? 17.422 -23.656 -9.836 1 83.19 137 ILE B C 1
ATOM 3034 O O . ILE B 1 137 ? 18.625 -23.406 -9.836 1 83.19 137 ILE B O 1
ATOM 3038 N N . ASP B 1 138 ? 17.016 -24.844 -9.648 1 80.31 138 ASP B N 1
ATOM 3039 C CA . ASP B 1 138 ? 17.906 -25.969 -9.398 1 80.31 138 ASP B CA 1
ATOM 3040 C C . ASP B 1 138 ? 18.75 -26.281 -10.625 1 80.31 138 ASP B C 1
ATOM 3042 O O . ASP B 1 138 ? 19.922 -26.656 -10.508 1 80.31 138 ASP B O 1
ATOM 3046 N N . ALA B 1 139 ? 18.125 -26.078 -11.742 1 78.5 139 ALA B N 1
ATOM 3047 C CA . ALA B 1 139 ? 18.844 -26.328 -13 1 78.5 139 ALA B CA 1
ATOM 3048 C C . ALA B 1 139 ? 19.984 -25.328 -13.18 1 78.5 139 ALA B C 1
ATOM 3050 O O . ALA B 1 139 ? 21.047 -25.672 -13.688 1 78.5 139 ALA B O 1
ATOM 3051 N N . THR B 1 140 ? 19.734 -24.078 -12.727 1 71.69 140 THR B N 1
ATOM 3052 C CA . THR B 1 140 ? 20.75 -23.047 -12.828 1 71.69 140 THR B CA 1
ATOM 3053 C C . THR B 1 140 ? 21.938 -23.359 -11.922 1 71.69 140 THR B C 1
ATOM 3055 O O . THR B 1 140 ? 23.094 -23.094 -12.273 1 71.69 140 THR B O 1
ATOM 3058 N N . GLU B 1 141 ? 21.609 -23.891 -10.828 1 75.25 141 GLU B N 1
ATOM 3059 C CA . GLU B 1 141 ? 22.672 -24.266 -9.906 1 75.25 141 GLU B CA 1
ATOM 3060 C C . GLU B 1 141 ? 23.484 -25.438 -10.453 1 75.25 141 GLU B C 1
ATOM 3062 O O . GLU B 1 141 ? 24.703 -25.469 -10.297 1 75.25 141 GLU B O 1
ATOM 3067 N N . SER B 1 142 ? 22.891 -26.25 -11.164 1 76.5 142 SER B N 1
ATOM 3068 C CA . SER B 1 142 ? 23.562 -27.422 -11.719 1 76.5 142 SER B CA 1
ATOM 3069 C C . SER B 1 142 ? 24.438 -27.047 -12.906 1 76.5 142 SER B C 1
ATOM 3071 O O . SER B 1 142 ? 25.438 -27.719 -13.188 1 76.5 142 SER B O 1
ATOM 3073 N N . MET B 1 143 ? 24.047 -25.984 -13.547 1 72.31 143 MET B N 1
ATOM 3074 C CA . MET B 1 143 ? 24.797 -25.531 -14.711 1 72.31 143 MET B CA 1
ATOM 3075 C C . MET B 1 143 ? 26.016 -24.703 -14.281 1 72.31 143 MET B C 1
ATOM 3077 O O . MET B 1 143 ? 26.781 -24.234 -15.125 1 72.31 143 MET B O 1
ATOM 3081 N N . GLY B 1 144 ? 26.109 -24.609 -13.016 1 64.31 144 GLY B N 1
ATOM 3082 C CA . GLY B 1 144 ? 27.281 -23.891 -12.523 1 64.31 144 GLY B CA 1
ATOM 3083 C C . GLY B 1 144 ? 27.047 -22.406 -12.359 1 64.31 144 GLY B C 1
ATOM 3084 O O . GLY B 1 144 ? 27.953 -21.656 -11.992 1 64.31 144 GLY B O 1
ATOM 3085 N N . LEU B 1 145 ? 25.859 -22.016 -12.727 1 65.69 145 LEU B N 1
ATOM 3086 C CA . LEU B 1 145 ? 25.531 -20.625 -12.453 1 65.69 145 LEU B CA 1
ATOM 3087 C C . LEU B 1 145 ? 25.094 -20.438 -11.008 1 65.69 145 LEU B C 1
ATOM 3089 O O . LEU B 1 145 ? 24.547 -21.375 -10.398 1 65.69 145 LEU B O 1
ATOM 3093 N N . GLN B 1 146 ? 25.5 -19.391 -10.547 1 75.5 146 GLN B N 1
ATOM 3094 C CA . GLN B 1 146 ? 25 -19.109 -9.203 1 75.5 146 GLN B CA 1
ATOM 3095 C C . GLN B 1 146 ? 23.609 -18.5 -9.258 1 75.5 146 GLN B C 1
ATOM 3097 O O . GLN B 1 146 ? 23.422 -17.406 -9.82 1 75.5 146 GLN B O 1
ATOM 3102 N N . ALA B 1 147 ? 22.672 -19.156 -8.758 1 80.81 147 ALA B N 1
ATOM 3103 C CA . ALA B 1 147 ? 21.266 -18.766 -8.828 1 80.81 147 ALA B CA 1
ATOM 3104 C C . ALA B 1 147 ? 21.031 -17.422 -8.133 1 80.81 147 ALA B C 1
ATOM 3106 O O . ALA B 1 147 ? 20.312 -16.578 -8.656 1 80.81 147 ALA B O 1
ATOM 3107 N N . ILE B 1 148 ? 21.703 -17.25 -7.121 1 83 148 ILE B N 1
ATOM 3108 C CA . ILE B 1 148 ? 21.422 -16.062 -6.312 1 83 148 ILE B CA 1
ATOM 3109 C C . ILE B 1 148 ? 21.891 -14.812 -7.051 1 83 148 ILE B C 1
ATOM 3111 O O . ILE B 1 148 ? 21.109 -13.891 -7.285 1 83 148 ILE B O 1
ATOM 3115 N N . PRO B 1 149 ? 23.094 -14.758 -7.562 1 76 149 PRO B N 1
ATOM 3116 C CA . PRO B 1 149 ? 23.516 -13.555 -8.281 1 76 149 PRO B CA 1
ATOM 3117 C C . PRO B 1 149 ? 22.75 -13.344 -9.586 1 76 149 PRO B C 1
ATOM 3119 O O . PRO B 1 149 ? 22.484 -12.203 -9.969 1 76 149 PRO B O 1
ATOM 3122 N N . PHE B 1 150 ? 22.422 -14.406 -10.141 1 79.19 150 PHE B N 1
ATOM 3123 C CA . PHE B 1 150 ? 21.766 -14.312 -11.438 1 79.19 150 PHE B CA 1
ATOM 3124 C C . PHE B 1 150 ? 20.297 -13.945 -11.273 1 79.19 150 PHE B C 1
ATOM 3126 O O . PHE B 1 150 ? 19.781 -13.078 -11.984 1 79.19 150 PHE B O 1
ATOM 3133 N N . VAL B 1 151 ? 19.656 -14.547 -10.367 1 84.06 151 VAL B N 1
ATOM 3134 C CA . VAL B 1 151 ? 18.219 -14.391 -10.258 1 84.06 151 VAL B CA 1
ATOM 3135 C C . VAL B 1 151 ? 17.891 -13.234 -9.32 1 84.06 151 VAL B C 1
ATOM 3137 O O . VAL B 1 151 ? 17.062 -12.375 -9.641 1 84.06 151 VAL B O 1
ATOM 3140 N N . VAL B 1 152 ? 18.578 -13.102 -8.219 1 88.62 152 VAL B N 1
ATOM 3141 C CA . VAL B 1 152 ? 18.25 -12.125 -7.18 1 88.62 152 VAL B CA 1
ATOM 3142 C C . VAL B 1 152 ? 19.109 -10.875 -7.363 1 88.62 152 VAL B C 1
ATOM 3144 O O . VAL B 1 152 ? 18.609 -9.75 -7.242 1 88.62 152 VAL B O 1
ATOM 3147 N N . GLY B 1 153 ? 20.344 -11.055 -7.707 1 89.31 153 GLY B N 1
ATOM 3148 C CA . GLY B 1 153 ? 21.266 -9.938 -7.836 1 89.31 153 GLY B CA 1
ATOM 3149 C C . GLY B 1 153 ? 20.875 -8.977 -8.945 1 89.31 153 GLY B C 1
ATOM 3150 O O . GLY B 1 153 ? 20.906 -7.758 -8.758 1 89.31 153 GLY B O 1
ATOM 3151 N N . THR B 1 154 ? 20.516 -9.477 -10.078 1 87.75 154 THR B N 1
ATOM 3152 C CA . THR B 1 154 ? 20.141 -8.648 -11.219 1 87.75 154 THR B CA 1
ATOM 3153 C C . THR B 1 154 ? 18.891 -7.844 -10.914 1 87.75 154 THR B C 1
ATOM 3155 O O . THR B 1 154 ? 18.766 -6.684 -11.32 1 87.75 154 THR B O 1
ATOM 3158 N N . ARG B 1 155 ? 18.062 -8.43 -10.203 1 89.88 155 ARG B N 1
ATOM 3159 C CA . ARG B 1 155 ? 16.812 -7.754 -9.844 1 89.88 155 ARG B CA 1
ATOM 3160 C C . ARG B 1 155 ? 17.062 -6.668 -8.797 1 89.88 155 ARG B C 1
ATOM 3162 O O . ARG B 1 155 ? 16.438 -5.605 -8.844 1 89.88 155 ARG B O 1
ATOM 3169 N N . LEU B 1 156 ? 17.953 -6.91 -7.918 1 91.5 156 LEU B N 1
ATOM 3170 C CA . LEU B 1 156 ? 18.281 -5.926 -6.895 1 91.5 156 LEU B CA 1
ATOM 3171 C C . LEU B 1 156 ? 18.922 -4.691 -7.52 1 91.5 156 LEU B C 1
ATOM 3173 O O . LEU B 1 156 ? 18.5 -3.562 -7.238 1 91.5 156 LEU B O 1
ATOM 3177 N N . ILE B 1 157 ? 19.812 -4.879 -8.383 1 90.31 157 ILE B N 1
ATOM 3178 C CA . ILE B 1 157 ? 20.5 -3.77 -9.039 1 90.31 157 ILE B CA 1
ATOM 3179 C C . ILE B 1 157 ? 19.547 -3.053 -9.984 1 90.31 157 ILE B C 1
ATOM 3181 O O . ILE B 1 157 ? 19.516 -1.82 -10.031 1 90.31 157 ILE B O 1
ATOM 3185 N N . GLY B 1 158 ? 18.891 -3.84 -10.75 1 88.94 158 GLY B N 1
ATOM 3186 C CA . GLY B 1 158 ? 17.891 -3.252 -11.633 1 88.94 158 GLY B CA 1
ATOM 3187 C C . GLY B 1 158 ? 16.875 -2.395 -10.906 1 88.94 158 GLY B C 1
ATOM 3188 O O . GLY B 1 158 ? 16.5 -1.32 -11.383 1 88.94 158 GLY B O 1
ATOM 3189 N N . SER B 1 159 ? 16.422 -2.854 -9.742 1 90.44 159 SER B N 1
ATOM 3190 C CA . SER B 1 159 ? 15.438 -2.146 -8.93 1 90.44 159 SER B CA 1
ATOM 3191 C C . SER B 1 159 ? 15.992 -0.81 -8.438 1 90.44 159 SER B C 1
ATOM 3193 O O . SER B 1 159 ? 15.258 0.181 -8.375 1 90.44 159 SER B O 1
ATOM 3195 N N . MET B 1 160 ? 17.234 -0.73 -8.078 1 89.19 160 MET B N 1
ATOM 3196 C CA . MET B 1 160 ? 17.844 0.507 -7.59 1 89.19 160 MET B CA 1
ATOM 3197 C C . MET B 1 160 ? 17.891 1.56 -8.688 1 89.19 160 MET B C 1
ATOM 3199 O O . MET B 1 160 ? 17.703 2.748 -8.43 1 89.19 160 MET B O 1
ATOM 3203 N N . LEU B 1 161 ? 18.031 1.111 -9.852 1 88.25 161 LEU B N 1
ATOM 3204 C CA . LEU B 1 161 ? 18.141 2.039 -10.969 1 88.25 161 LEU B CA 1
ATOM 3205 C C . LEU B 1 161 ? 16.766 2.574 -11.367 1 88.25 161 LEU B C 1
ATOM 3207 O O . LEU B 1 161 ? 16.641 3.711 -11.836 1 88.25 161 LEU B O 1
ATOM 3211 N N . ILE B 1 162 ? 15.805 1.821 -11.148 1 90.06 162 ILE B N 1
ATOM 3212 C CA . ILE B 1 162 ? 14.469 2.215 -11.594 1 90.06 162 ILE B CA 1
ATOM 3213 C C . ILE B 1 162 ? 13.797 3.057 -10.508 1 90.06 162 ILE B C 1
ATOM 3215 O O . ILE B 1 162 ? 12.969 3.922 -10.812 1 90.06 162 ILE B O 1
ATOM 3219 N N . VAL B 1 163 ? 14.148 2.811 -9.305 1 90.88 163 VAL B N 1
ATOM 3220 C CA . VAL B 1 163 ? 13.461 3.457 -8.188 1 90.88 163 VAL B CA 1
ATOM 3221 C C . VAL B 1 163 ? 13.82 4.941 -8.156 1 90.88 163 VAL B C 1
ATOM 3223 O O . VAL B 1 163 ? 12.992 5.777 -7.781 1 90.88 163 VAL B O 1
ATOM 3226 N N . ILE B 1 164 ? 15.023 5.309 -8.578 1 93.06 164 ILE B N 1
ATOM 3227 C CA . ILE B 1 164 ? 15.484 6.688 -8.477 1 93.06 164 ILE B CA 1
ATOM 3228 C C . ILE B 1 164 ? 14.648 7.582 -9.391 1 93.06 164 ILE B C 1
ATOM 3230 O O . ILE B 1 164 ? 14.016 8.531 -8.922 1 93.06 164 ILE B O 1
ATOM 3234 N N . PRO B 1 165 ? 14.578 7.297 -10.625 1 91.56 165 PRO B N 1
ATOM 3235 C CA . PRO B 1 165 ? 13.727 8.141 -11.461 1 91.56 165 PRO B CA 1
ATOM 3236 C C . PRO B 1 165 ? 12.25 8.039 -11.094 1 91.56 165 PRO B C 1
ATOM 3238 O O . PRO B 1 165 ? 11.508 9.016 -11.219 1 91.56 165 PRO B O 1
ATOM 3241 N N . GLY B 1 166 ? 11.828 6.883 -10.688 1 92.56 166 GLY B N 1
ATOM 3242 C CA . GLY B 1 166 ? 10.445 6.73 -10.273 1 92.56 166 GLY B CA 1
ATOM 3243 C C . GLY B 1 166 ? 10.078 7.598 -9.078 1 92.56 166 GLY B C 1
ATOM 3244 O O . GLY B 1 166 ? 9.039 8.258 -9.086 1 92.56 166 GLY B O 1
ATOM 3245 N N . TYR B 1 167 ? 10.938 7.586 -8.125 1 95.62 167 TYR B N 1
ATOM 3246 C CA . TYR B 1 167 ? 10.734 8.406 -6.938 1 95.62 167 TYR B CA 1
ATOM 3247 C C . TYR B 1 167 ? 10.695 9.891 -7.293 1 95.62 167 TYR B C 1
ATOM 3249 O O . TYR B 1 167 ? 9.82 10.625 -6.828 1 95.62 167 TYR B O 1
ATOM 3257 N N . LEU B 1 168 ? 11.641 10.305 -8.055 1 94.75 168 LEU B N 1
ATOM 3258 C CA . LEU B 1 168 ? 11.719 11.711 -8.438 1 94.75 168 LEU B CA 1
ATOM 3259 C C . LEU B 1 168 ? 10.484 12.133 -9.219 1 94.75 168 LEU B C 1
ATOM 3261 O O . LEU B 1 168 ? 9.969 13.234 -9.031 1 94.75 168 LEU B O 1
ATOM 3265 N N . MET B 1 169 ? 10.086 11.266 -10.016 1 93.5 169 MET B N 1
ATOM 3266 C CA . MET B 1 169 ? 8.875 11.531 -10.781 1 93.5 169 MET B CA 1
ATOM 3267 C C . MET B 1 169 ? 7.668 11.688 -9.859 1 93.5 169 MET B C 1
ATOM 3269 O O . MET B 1 169 ? 6.902 12.641 -9.984 1 93.5 169 MET B O 1
ATOM 3273 N N . ALA B 1 170 ? 7.484 10.75 -8.969 1 93.38 170 ALA B N 1
ATOM 3274 C CA . ALA B 1 170 ? 6.359 10.805 -8.039 1 93.38 170 ALA B CA 1
ATOM 3275 C C . ALA B 1 170 ? 6.398 12.078 -7.199 1 93.38 170 ALA B C 1
ATOM 3277 O O . ALA B 1 170 ? 5.359 12.688 -6.926 1 93.38 170 ALA B O 1
ATOM 3278 N N . LEU B 1 171 ? 7.594 12.445 -6.82 1 94.06 171 LEU B N 1
ATOM 3279 C CA . LEU B 1 171 ? 7.785 13.625 -5.984 1 94.06 171 LEU B CA 1
ATOM 3280 C C . LEU B 1 171 ? 7.418 14.891 -6.742 1 94.06 171 LEU B C 1
ATOM 3282 O O . LEU B 1 171 ? 6.668 15.734 -6.238 1 94.06 171 LEU B O 1
ATOM 3286 N N . VAL B 1 172 ? 7.898 15.039 -7.895 1 94 172 VAL B N 1
ATOM 3287 C CA . VAL B 1 172 ? 7.676 16.234 -8.703 1 94 172 VAL B CA 1
ATOM 3288 C C . VAL B 1 172 ? 6.195 16.344 -9.055 1 94 172 VAL B C 1
ATOM 3290 O O . VAL B 1 172 ? 5.609 17.422 -8.961 1 94 172 VAL B O 1
ATOM 3293 N N . VAL B 1 173 ? 5.625 15.281 -9.477 1 94.56 173 VAL B N 1
ATOM 3294 C CA . VAL B 1 173 ? 4.211 15.281 -9.844 1 94.56 173 VAL B CA 1
ATOM 3295 C C . VAL B 1 173 ? 3.361 15.633 -8.625 1 94.56 173 VAL B C 1
ATOM 3297 O O . VAL B 1 173 ? 2.379 16.375 -8.734 1 94.56 173 VAL B O 1
ATOM 3300 N N . SER B 1 174 ? 3.717 15.07 -7.5 1 93.44 174 SER B N 1
ATOM 3301 C CA . SER B 1 174 ? 2.994 15.375 -6.27 1 93.44 174 SER B CA 1
ATOM 3302 C C . SER B 1 174 ? 3.09 16.859 -5.926 1 93.44 174 SER B C 1
ATOM 3304 O O . SER B 1 174 ? 2.107 17.469 -5.496 1 93.44 174 SER B O 1
ATOM 3306 N N . PHE B 1 175 ? 4.309 17.469 -6.125 1 93.62 175 PHE B N 1
ATOM 3307 C CA . PHE B 1 175 ? 4.512 18.891 -5.859 1 93.62 175 PHE B CA 1
ATOM 3308 C C . PHE B 1 175 ? 3.629 19.75 -6.77 1 93.62 175 PHE B C 1
ATOM 3310 O O . PHE B 1 175 ? 2.969 20.672 -6.305 1 93.62 175 PHE B O 1
ATOM 3317 N N . ILE B 1 176 ? 3.646 19.391 -7.973 1 94.25 176 ILE B N 1
ATOM 3318 C CA . ILE B 1 176 ? 2.904 20.156 -8.969 1 94.25 176 ILE B CA 1
ATOM 3319 C C . ILE B 1 176 ? 1.406 20.047 -8.695 1 94.25 176 ILE B C 1
ATOM 3321 O O . ILE B 1 176 ? 0.687 21.047 -8.711 1 94.25 176 ILE B O 1
ATOM 3325 N N . THR B 1 177 ? 0.96 18.891 -8.5 1 92.62 177 THR B N 1
ATOM 3326 C CA . THR B 1 177 ? -0.456 18.656 -8.242 1 92.62 177 THR B CA 1
ATOM 3327 C C . THR B 1 177 ? -0.913 19.375 -6.984 1 92.62 177 THR B C 1
ATOM 3329 O O . THR B 1 177 ? -1.962 20.031 -6.98 1 92.62 177 THR B O 1
ATOM 3332 N N . GLY B 1 178 ? -0.142 19.266 -5.93 1 90.81 178 GLY B N 1
ATOM 3333 C CA . GLY B 1 178 ? -0.478 19.938 -4.688 1 90.81 178 GLY B CA 1
ATOM 3334 C C . GLY B 1 178 ? -0.527 21.453 -4.836 1 90.81 178 GLY B C 1
ATOM 3335 O O . GLY B 1 178 ? -1.457 22.094 -4.348 1 90.81 178 GLY B O 1
ATOM 3336 N N . GLY B 1 179 ? 0.488 21.984 -5.488 1 90.75 179 GLY B N 1
ATOM 3337 C CA . GLY B 1 179 ? 0.513 23.422 -5.727 1 90.75 179 GLY B CA 1
ATOM 3338 C C . GLY B 1 179 ? -0.672 23.922 -6.535 1 90.75 179 GLY B C 1
ATOM 3339 O O . GLY B 1 179 ? -1.24 24.969 -6.238 1 90.75 179 GLY B O 1
ATOM 3340 N N . LEU B 1 180 ? -1.011 23.172 -7.508 1 91.38 180 LEU B N 1
ATOM 3341 C CA . LEU B 1 180 ? -2.129 23.547 -8.375 1 91.38 180 LEU B CA 1
ATOM 3342 C C . LEU B 1 180 ? -3.439 23.547 -7.594 1 91.38 180 LEU B C 1
ATOM 3344 O O . LEU B 1 180 ? -4.27 24.438 -7.766 1 91.38 180 LEU B O 1
ATOM 3348 N N . ILE B 1 181 ? -3.648 22.641 -6.809 1 87.75 181 ILE B N 1
ATOM 3349 C CA . ILE B 1 181 ? -4.887 22.516 -6.047 1 87.75 181 ILE B CA 1
ATOM 3350 C C . ILE B 1 181 ? -5.004 23.672 -5.059 1 87.75 181 ILE B C 1
ATOM 3352 O O . ILE B 1 181 ? -6.062 24.297 -4.945 1 87.75 181 ILE B O 1
ATOM 3356 N N . ILE B 1 182 ? -3.92 23.984 -4.414 1 88.06 182 ILE B N 1
ATOM 3357 C CA . ILE B 1 182 ? -3.957 25 -3.379 1 88.06 182 ILE B CA 1
ATOM 3358 C C . ILE B 1 182 ? -4.078 26.375 -4.023 1 88.06 182 ILE B C 1
ATOM 3360 O O . ILE B 1 182 ? -4.867 27.219 -3.576 1 88.06 182 ILE B O 1
ATOM 3364 N N . LYS B 1 183 ? -3.361 26.625 -5.07 1 89.56 183 LYS B N 1
ATOM 3365 C CA . LYS B 1 183 ? -3.318 27.953 -5.699 1 89.56 183 LYS B CA 1
ATOM 3366 C C . LYS B 1 183 ? -4.566 28.203 -6.539 1 89.56 183 LYS B C 1
ATOM 3368 O O . LYS B 1 183 ? -5.098 29.312 -6.559 1 89.56 183 LYS B O 1
ATOM 3373 N N . THR B 1 184 ? -5.031 27.203 -7.188 1 87.44 184 THR B N 1
ATOM 3374 C CA . THR B 1 184 ? -6.117 27.406 -8.141 1 87.44 184 THR B CA 1
ATOM 3375 C C . THR B 1 184 ? -7.461 27.031 -7.52 1 87.44 184 THR B C 1
ATOM 3377 O O . THR B 1 184 ? -8.406 27.812 -7.559 1 87.44 184 THR B O 1
ATOM 3380 N N . PHE B 1 185 ? -7.539 25.906 -6.91 1 82.12 185 PHE B N 1
ATOM 3381 C CA . PHE B 1 185 ? -8.836 25.438 -6.414 1 82.12 185 PHE B CA 1
ATOM 3382 C C . PHE B 1 185 ? -9.172 26.109 -5.086 1 82.12 185 PHE B C 1
ATOM 3384 O O . PHE B 1 185 ? -10.336 26.422 -4.816 1 82.12 185 PHE B O 1
ATOM 3391 N N . HIS B 1 186 ? -8.172 26.359 -4.277 1 83.75 186 HIS B N 1
ATOM 3392 C CA . HIS B 1 186 ? -8.438 26.984 -2.984 1 83.75 186 HIS B CA 1
ATOM 3393 C C . HIS B 1 186 ? -8.086 28.469 -3.008 1 83.75 186 HIS B C 1
ATOM 3395 O O . HIS B 1 186 ? -8.141 29.141 -1.974 1 83.75 186 HIS B O 1
ATOM 3401 N N . ARG B 1 187 ? -7.613 28.938 -4.082 1 86.5 187 ARG B N 1
ATOM 3402 C CA . ARG B 1 187 ? -7.398 30.359 -4.352 1 86.5 187 ARG B CA 1
ATOM 3403 C C . ARG B 1 187 ? -6.5 30.984 -3.293 1 86.5 187 ARG B C 1
ATOM 3405 O O . ARG B 1 187 ? -6.793 32.062 -2.791 1 86.5 187 ARG B O 1
ATOM 3412 N N . GLN B 1 188 ? -5.539 30.219 -2.906 1 85.62 188 GLN B N 1
ATOM 3413 C CA . GLN B 1 188 ? -4.547 30.781 -1.993 1 85.62 188 GLN B CA 1
ATOM 3414 C C . GLN B 1 188 ? -3.49 31.578 -2.75 1 85.62 188 GLN B C 1
ATOM 3416 O O . GLN B 1 188 ? -3.188 31.281 -3.906 1 85.62 188 GLN B O 1
ATOM 3421 N N . PRO B 1 189 ? -3.027 32.688 -2.105 1 86.31 189 PRO B N 1
ATOM 3422 C CA . PRO B 1 189 ? -1.988 33.469 -2.77 1 86.31 189 PRO B CA 1
ATOM 3423 C C . PRO B 1 189 ? -0.776 32.625 -3.172 1 86.31 189 PRO B C 1
ATOM 3425 O O . PRO B 1 189 ? -0.135 32 -2.316 1 86.31 189 PRO B O 1
ATOM 3428 N N . SER B 1 190 ? -0.439 32.625 -4.348 1 88 190 SER B N 1
ATOM 3429 C CA . SER B 1 190 ? 0.632 31.781 -4.902 1 88 190 SER B CA 1
ATOM 3430 C C . SER B 1 190 ? 1.979 32.156 -4.281 1 88 190 SER B C 1
ATOM 3432 O O . SER B 1 190 ? 2.807 31.266 -4.031 1 88 190 SER B O 1
ATOM 3434 N N . GLY B 1 191 ? 2.236 33.438 -4.121 1 87.31 191 GLY B N 1
ATOM 3435 C CA . GLY B 1 191 ? 3.498 33.875 -3.545 1 87.31 191 GLY B CA 1
ATOM 3436 C C . GLY B 1 191 ? 3.746 33.312 -2.156 1 87.31 191 GLY B C 1
ATOM 3437 O O . GLY B 1 191 ? 4.855 32.875 -1.85 1 87.31 191 GLY B O 1
ATOM 3438 N N . THR B 1 192 ? 2.691 33.406 -1.372 1 84.38 192 THR B N 1
ATOM 3439 C CA . THR B 1 192 ? 2.82 32.906 -0.005 1 84.38 192 THR B CA 1
ATOM 3440 C C . THR B 1 192 ? 3.021 31.391 0.008 1 84.38 192 THR B C 1
ATOM 3442 O O . THR B 1 192 ? 3.871 30.875 0.74 1 84.38 192 THR B O 1
ATOM 3445 N N . TYR B 1 193 ? 2.264 30.703 -0.777 1 87.19 193 TYR B N 1
ATOM 3446 C CA . TYR B 1 193 ? 2.408 29.25 -0.874 1 87.19 193 TYR B CA 1
ATOM 3447 C C . TYR B 1 193 ? 3.814 28.875 -1.32 1 87.19 193 TYR B C 1
ATOM 3449 O O . TYR B 1 193 ? 4.457 28.016 -0.711 1 87.19 193 TYR B O 1
ATOM 3457 N N . ASP B 1 194 ? 4.285 29.484 -2.404 1 88.94 194 ASP B N 1
ATOM 3458 C CA . ASP B 1 194 ? 5.594 29.172 -2.965 1 88.94 194 ASP B CA 1
ATOM 3459 C C . ASP B 1 194 ? 6.711 29.5 -1.977 1 88.94 194 ASP B C 1
ATOM 3461 O O . ASP B 1 194 ? 7.727 28.797 -1.931 1 88.94 194 ASP B O 1
ATOM 3465 N N . HIS B 1 195 ? 6.527 30.562 -1.237 1 85.69 195 HIS B N 1
ATOM 3466 C CA . HIS B 1 195 ? 7.523 30.969 -0.251 1 85.69 195 HIS B CA 1
ATOM 3467 C C . HIS B 1 195 ? 7.703 29.891 0.819 1 85.69 195 HIS B C 1
ATOM 3469 O O . HIS B 1 195 ? 8.828 29.453 1.078 1 85.69 195 HIS B O 1
ATOM 3475 N N . TYR B 1 196 ? 6.594 29.453 1.34 1 80.62 196 TYR B N 1
ATOM 3476 C CA . TYR B 1 196 ? 6.676 28.453 2.406 1 80.62 196 TYR B CA 1
ATOM 3477 C C . TYR B 1 196 ? 7.082 27.094 1.856 1 80.62 196 TYR B C 1
ATOM 3479 O O . TYR B 1 196 ? 7.801 26.344 2.5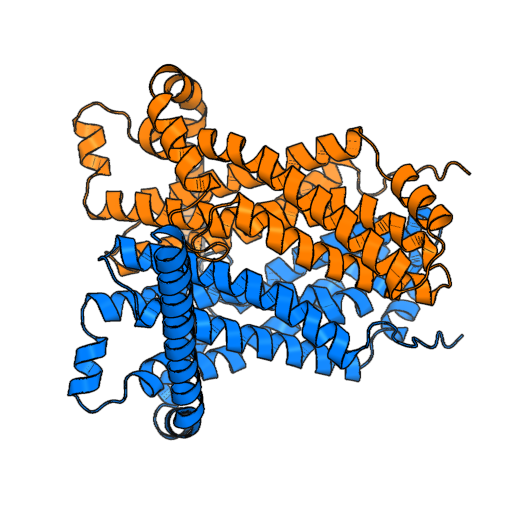16 1 80.62 196 TYR B O 1
ATOM 3487 N N . PHE B 1 197 ? 6.641 26.812 0.696 1 86.06 197 PHE B N 1
ATOM 3488 C CA . PHE B 1 197 ? 7.043 25.562 0.042 1 86.06 197 PHE B CA 1
ATOM 3489 C C . PHE B 1 197 ? 8.555 25.516 -0.154 1 86.06 197 PHE B C 1
ATOM 3491 O O . PHE B 1 197 ? 9.195 24.531 0.18 1 86.06 197 PHE B O 1
ATOM 3498 N N . SER B 1 198 ? 9.055 26.562 -0.694 1 84.94 198 SER B N 1
ATOM 3499 C CA . SER B 1 198 ? 10.477 26.625 -0.993 1 84.94 198 SER B CA 1
ATOM 3500 C C . SER B 1 198 ? 11.312 26.688 0.284 1 84.94 198 SER B C 1
ATOM 3502 O O . SER B 1 198 ? 12.422 26.156 0.338 1 84.94 198 SER B O 1
ATOM 3504 N N . GLN B 1 199 ? 10.805 27.359 1.25 1 80 199 GLN B N 1
ATOM 3505 C CA . GLN B 1 199 ? 11.523 27.547 2.508 1 80 199 GLN B CA 1
ATOM 3506 C C . GLN B 1 199 ? 11.727 26.203 3.217 1 80 199 GLN B C 1
ATOM 3508 O O . GLN B 1 199 ? 12.75 26 3.867 1 80 199 GLN B O 1
ATOM 3513 N N . PHE B 1 200 ? 10.805 25.344 3.014 1 80.31 200 PHE B N 1
ATOM 3514 C CA . PHE B 1 200 ? 10.867 24.109 3.785 1 80.31 200 PHE B CA 1
ATOM 3515 C C . PHE B 1 200 ? 11.312 22.938 2.906 1 80.31 200 PHE B C 1
ATOM 3517 O O . PHE B 1 200 ? 11.266 21.781 3.328 1 80.31 200 PHE B O 1
ATOM 3524 N N . LEU B 1 201 ? 11.633 23.25 1.722 1 83.44 201 LEU B N 1
ATOM 3525 C CA . LEU B 1 201 ? 12.242 22.266 0.843 1 83.44 201 LEU B CA 1
ATOM 3526 C C . LEU B 1 201 ? 13.766 22.344 0.918 1 83.44 201 LEU B C 1
ATOM 3528 O O . LEU B 1 201 ? 14.367 23.328 0.49 1 83.44 201 LEU B O 1
ATOM 3532 N N . SER B 1 202 ? 14.422 21.438 1.571 1 86.19 202 SER B N 1
ATOM 3533 C CA . SER B 1 202 ? 15.867 21.438 1.746 1 86.19 202 SER B CA 1
ATOM 3534 C C . SER B 1 202 ? 16.516 20.297 0.961 1 86.19 202 SER B C 1
ATOM 3536 O O . SER B 1 202 ? 15.992 19.188 0.918 1 86.19 202 SER B O 1
ATOM 3538 N N . VAL B 1 203 ? 17.609 20.562 0.385 1 89.38 203 VAL B N 1
ATOM 3539 C CA . VAL B 1 203 ? 18.328 19.594 -0.435 1 89.38 203 VAL B CA 1
ATOM 3540 C C . VAL B 1 203 ? 18.766 18.406 0.423 1 89.38 203 VAL B C 1
ATOM 3542 O O . VAL B 1 203 ? 18.609 17.25 0.018 1 89.38 203 VAL B O 1
ATOM 3545 N N . PRO B 1 204 ? 19.234 18.719 1.62 1 90.5 204 PRO B N 1
ATOM 3546 C CA . PRO B 1 204 ? 19.578 17.562 2.459 1 90.5 204 PRO B CA 1
ATOM 3547 C C . PRO B 1 204 ? 18.375 16.656 2.742 1 90.5 204 PRO B C 1
ATOM 3549 O O . PRO B 1 204 ? 18.516 15.438 2.807 1 90.5 204 PRO B O 1
ATOM 3552 N N . ASP B 1 205 ? 17.25 17.281 2.873 1 89.44 205 ASP B N 1
ATOM 3553 C CA . ASP B 1 205 ? 16.031 16.5 3.104 1 89.44 205 ASP B CA 1
ATOM 3554 C C . ASP B 1 205 ? 15.68 15.664 1.878 1 89.44 205 ASP B C 1
ATOM 3556 O O . ASP B 1 205 ? 15.211 14.531 2.01 1 89.44 205 ASP B O 1
ATOM 3560 N N . LEU B 1 206 ? 15.891 16.25 0.768 1 92.94 206 LEU B N 1
ATOM 3561 C CA . LEU B 1 206 ? 15.609 15.555 -0.479 1 92.94 206 LEU B CA 1
ATOM 3562 C C . LEU B 1 206 ? 16.531 14.352 -0.647 1 92.94 206 LEU B C 1
ATOM 3564 O O . LEU B 1 206 ? 16.094 13.281 -1.073 1 92.94 206 LEU B O 1
ATOM 3568 N N . VAL B 1 207 ? 17.734 14.531 -0.338 1 94.69 207 VAL B N 1
ATOM 3569 C CA . VAL B 1 207 ? 18.703 13.461 -0.461 1 94.69 207 VAL B CA 1
ATOM 3570 C C . VAL B 1 207 ? 18.391 12.352 0.543 1 94.69 207 VAL B C 1
ATOM 3572 O O . VAL B 1 207 ? 18.453 11.164 0.21 1 94.69 207 VAL B O 1
ATOM 3575 N N . ALA B 1 208 ? 18.109 12.789 1.713 1 94 208 ALA B N 1
ATOM 3576 C CA . ALA B 1 208 ? 17.75 11.812 2.74 1 94 208 ALA B CA 1
ATOM 3577 C C . ALA B 1 208 ? 16.5 11.039 2.35 1 94 208 ALA B C 1
ATOM 3579 O O . ALA B 1 208 ? 16.391 9.836 2.609 1 94 208 ALA B O 1
ATOM 3580 N N . SER B 1 209 ? 15.586 11.742 1.815 1 94.56 209 SER B N 1
ATOM 3581 C CA . SER B 1 209 ? 14.344 11.117 1.365 1 94.56 209 SER B CA 1
ATOM 3582 C C . SER B 1 209 ? 14.609 10.109 0.254 1 94.56 209 SER B C 1
ATOM 3584 O O . SER B 1 209 ? 14.008 9.031 0.237 1 94.56 209 SER B O 1
ATOM 3586 N N . LEU B 1 210 ? 15.438 10.484 -0.661 1 95.38 210 LEU B N 1
ATOM 3587 C CA . LEU B 1 210 ? 15.812 9.578 -1.742 1 95.38 210 LEU B CA 1
ATOM 3588 C C . LEU B 1 210 ? 16.5 8.336 -1.194 1 95.38 210 LEU B C 1
ATOM 3590 O O . LEU B 1 210 ? 16.25 7.223 -1.67 1 95.38 210 LEU B O 1
ATOM 3594 N N . LEU B 1 211 ? 17.328 8.547 -0.285 1 95.19 211 LEU B N 1
ATOM 3595 C CA . LEU B 1 211 ? 18 7.418 0.35 1 95.19 211 LEU B CA 1
ATOM 3596 C C . LEU B 1 211 ? 17 6.488 1.021 1 95.19 211 LEU B C 1
ATOM 3598 O O . LEU B 1 211 ? 17.125 5.266 0.936 1 95.19 211 LEU B O 1
ATOM 3602 N N . LYS B 1 212 ? 16.062 7.031 1.677 1 95.5 212 LYS B N 1
ATOM 3603 C CA . LYS B 1 212 ? 15 6.234 2.277 1 95.5 212 LYS B CA 1
ATOM 3604 C C . LYS B 1 212 ? 14.281 5.387 1.225 1 95.5 212 LYS B C 1
ATOM 3606 O O . LYS B 1 212 ? 14.055 4.191 1.434 1 95.5 212 LYS B O 1
ATOM 3611 N N . ALA B 1 213 ? 13.914 6.062 0.158 1 96 213 ALA B N 1
ATOM 3612 C CA . ALA B 1 213 ? 13.211 5.359 -0.908 1 96 213 ALA B CA 1
ATOM 3613 C C . ALA B 1 213 ? 14.047 4.207 -1.456 1 96 213 ALA B C 1
ATOM 3615 O O . ALA B 1 213 ? 13.523 3.129 -1.74 1 96 213 ALA B O 1
ATOM 3616 N N . VAL B 1 214 ? 15.336 4.422 -1.59 1 95.94 214 VAL B N 1
ATOM 3617 C CA . VAL B 1 214 ? 16.25 3.412 -2.111 1 95.94 214 VAL B CA 1
ATOM 3618 C C . VAL B 1 214 ? 16.344 2.248 -1.129 1 95.94 214 VAL B C 1
ATOM 3620 O O . VAL B 1 214 ? 16.328 1.082 -1.532 1 95.94 214 VAL B O 1
ATOM 3623 N N . VAL B 1 215 ? 16.469 2.541 0.082 1 96.5 215 VAL B N 1
ATOM 3624 C CA . VAL B 1 215 ? 16.562 1.513 1.113 1 96.5 215 VAL B CA 1
ATOM 3625 C C . VAL B 1 215 ? 15.266 0.698 1.146 1 96.5 215 VAL B C 1
ATOM 3627 O O . VAL B 1 215 ? 15.305 -0.532 1.228 1 96.5 215 VAL B O 1
ATOM 3630 N N . PHE B 1 216 ? 14.109 1.387 1.109 1 97.19 216 PHE B N 1
ATOM 3631 C CA . PHE B 1 216 ? 12.828 0.698 1.092 1 97.19 216 PHE B CA 1
ATOM 3632 C C . PHE B 1 216 ? 12.742 -0.27 -0.083 1 97.19 216 PHE B C 1
ATOM 3634 O O . PHE B 1 216 ? 12.336 -1.421 0.081 1 97.19 216 PHE B O 1
ATOM 3641 N N . CYS B 1 217 ? 13.172 0.177 -1.203 1 95.38 217 CYS B N 1
ATOM 3642 C CA . CYS B 1 217 ? 13.07 -0.641 -2.406 1 95.38 217 CYS B CA 1
ATOM 3643 C C . CYS B 1 217 ? 14.039 -1.817 -2.348 1 95.38 217 CYS B C 1
ATOM 3645 O O . CYS B 1 217 ? 13.734 -2.9 -2.854 1 95.38 217 CYS B O 1
ATOM 3647 N N . ALA B 1 218 ? 15.188 -1.563 -1.805 1 95.44 218 ALA B N 1
ATOM 3648 C CA . ALA B 1 218 ? 16.141 -2.658 -1.631 1 95.44 218 ALA B CA 1
ATOM 3649 C C . ALA B 1 218 ? 15.562 -3.746 -0.727 1 95.44 218 ALA B C 1
ATOM 3651 O O . ALA B 1 218 ? 15.656 -4.934 -1.041 1 95.44 218 ALA B O 1
ATOM 3652 N N . VAL B 1 219 ? 15 -3.355 0.344 1 95.94 219 VAL B N 1
ATOM 3653 C CA . VAL B 1 219 ? 14.422 -4.293 1.303 1 95.94 219 VAL B CA 1
ATOM 3654 C C . VAL B 1 219 ? 13.234 -5.016 0.674 1 95.94 219 VAL B C 1
ATOM 3656 O O . VAL B 1 219 ? 13.086 -6.23 0.825 1 95.94 219 VAL B O 1
ATOM 3659 N N . VAL B 1 220 ? 12.414 -4.27 -0.008 1 96.19 220 VAL B N 1
ATOM 3660 C CA . VAL B 1 220 ? 11.258 -4.84 -0.693 1 96.19 220 VAL B CA 1
ATOM 3661 C C . VAL B 1 220 ? 11.719 -5.883 -1.707 1 96.19 220 VAL B C 1
ATOM 3663 O O . VAL B 1 220 ? 11.148 -6.969 -1.794 1 96.19 220 VAL B O 1
ATOM 3666 N N . THR B 1 221 ? 12.734 -5.527 -2.477 1 95.25 221 THR B N 1
ATOM 3667 C CA . THR B 1 221 ? 13.266 -6.453 -3.471 1 95.25 221 THR B CA 1
ATOM 3668 C C . THR B 1 221 ? 13.758 -7.738 -2.807 1 95.25 221 THR B C 1
ATOM 3670 O O . THR B 1 221 ? 13.461 -8.836 -3.279 1 95.25 221 THR B O 1
ATOM 3673 N N . MET B 1 222 ? 14.43 -7.574 -1.754 1 94.88 222 MET B N 1
ATOM 3674 C CA . MET B 1 222 ? 14.953 -8.734 -1.036 1 94.88 222 MET B CA 1
ATOM 3675 C C . MET B 1 222 ? 13.82 -9.602 -0.501 1 94.88 222 MET B C 1
ATOM 3677 O O . MET B 1 222 ? 13.891 -10.828 -0.565 1 94.88 222 MET B O 1
ATOM 3681 N N . ILE B 1 223 ? 12.812 -9.023 0.004 1 94.62 223 ILE B N 1
ATOM 3682 C CA . ILE B 1 223 ? 11.664 -9.734 0.551 1 94.62 223 ILE B CA 1
ATOM 3683 C C . ILE B 1 223 ? 10.977 -10.531 -0.557 1 94.62 223 ILE B C 1
ATOM 3685 O O . ILE B 1 223 ? 10.719 -11.727 -0.406 1 94.62 223 ILE B O 1
ATOM 3689 N N . HIS B 1 224 ? 10.711 -9.875 -1.609 1 94.44 224 HIS B N 1
ATOM 3690 C CA . HIS B 1 224 ? 9.984 -10.508 -2.705 1 94.44 224 HIS B CA 1
ATOM 3691 C C . HIS B 1 224 ? 10.805 -11.625 -3.34 1 94.44 224 HIS B C 1
ATOM 3693 O O . HIS B 1 224 ? 10.266 -12.672 -3.697 1 94.44 224 HIS B O 1
ATOM 3699 N N . CYS B 1 225 ? 12.094 -11.414 -3.541 1 93.5 225 CYS B N 1
ATOM 3700 C CA . CYS B 1 225 ? 12.945 -12.461 -4.09 1 93.5 225 CYS B CA 1
ATOM 3701 C C . CYS B 1 225 ? 13.039 -13.641 -3.135 1 93.5 225 CYS B C 1
ATOM 3703 O O . CYS B 1 225 ? 13.086 -14.797 -3.57 1 93.5 225 CYS B O 1
ATOM 3705 N N . TYR B 1 226 ? 13.086 -13.359 -1.891 1 92.69 226 TYR B N 1
ATOM 3706 C CA . TYR B 1 226 ? 13.156 -14.414 -0.888 1 92.69 226 TYR B CA 1
ATOM 3707 C C . TYR B 1 226 ? 11.914 -15.297 -0.946 1 92.69 226 TYR B C 1
ATOM 3709 O O . TYR B 1 226 ? 12.023 -16.531 -1.015 1 92.69 226 TYR B O 1
ATOM 3717 N N . TYR B 1 227 ? 10.781 -14.703 -0.904 1 92.5 227 TYR B N 1
ATOM 3718 C CA . TYR B 1 227 ? 9.539 -15.469 -0.904 1 92.5 227 TYR B CA 1
ATOM 3719 C C . TYR B 1 227 ? 9.344 -16.188 -2.23 1 92.5 227 TYR B C 1
ATOM 3721 O O . TYR B 1 227 ? 8.781 -17.297 -2.27 1 92.5 227 TYR B O 1
ATOM 3729 N N . GLY B 1 228 ? 9.805 -15.578 -3.271 1 91.56 228 GLY B N 1
ATOM 3730 C CA . GLY B 1 228 ? 9.781 -16.281 -4.547 1 91.56 228 GLY B CA 1
ATOM 3731 C C . GLY B 1 228 ? 10.727 -17.453 -4.598 1 91.56 228 GLY B C 1
ATOM 3732 O O . GLY B 1 228 ? 10.352 -18.547 -5.035 1 91.56 228 GLY B O 1
ATOM 3733 N N . TYR B 1 229 ? 11.906 -17.234 -4.133 1 90.19 229 TYR B N 1
ATOM 3734 C CA . TYR B 1 229 ? 12.969 -18.234 -4.184 1 90.19 229 TYR B CA 1
ATOM 3735 C C . TYR B 1 229 ? 12.594 -19.453 -3.361 1 90.19 229 TYR B C 1
ATOM 3737 O O . TYR B 1 229 ? 12.945 -20.578 -3.721 1 90.19 229 TYR B O 1
ATOM 3745 N N . PHE B 1 230 ? 11.828 -19.297 -2.352 1 90.12 230 PHE B N 1
ATOM 3746 C CA . PHE B 1 230 ? 11.508 -20.406 -1.47 1 90.12 230 PHE B CA 1
ATOM 3747 C C . PHE B 1 230 ? 10.023 -20.766 -1.575 1 90.12 230 PHE B C 1
ATOM 3749 O O . PHE B 1 230 ? 9.469 -21.391 -0.673 1 90.12 230 PHE B O 1
ATOM 3756 N N . ALA B 1 231 ? 9.461 -20.297 -2.629 1 88.06 231 ALA B N 1
ATOM 3757 C CA . ALA B 1 231 ? 8.055 -20.625 -2.84 1 88.06 231 ALA B CA 1
ATOM 3758 C C . ALA B 1 231 ? 7.855 -22.125 -3.012 1 88.06 231 ALA B C 1
ATOM 3760 O O . ALA B 1 231 ? 8.734 -22.812 -3.541 1 88.06 231 ALA B O 1
ATOM 3761 N N . GLY B 1 232 ? 6.711 -22.594 -2.469 1 86.06 232 GLY B N 1
ATOM 3762 C CA . GLY B 1 232 ? 6.332 -23.984 -2.607 1 86.06 232 GLY B CA 1
ATOM 3763 C C . GLY B 1 232 ? 4.832 -24.188 -2.709 1 86.06 232 GLY B C 1
ATOM 3764 O O . GLY B 1 232 ? 4.066 -23.234 -2.666 1 86.06 232 GLY B O 1
ATOM 3765 N N . GLY B 1 233 ? 4.352 -25.422 -3.037 1 83.06 233 GLY B N 1
ATOM 3766 C CA . GLY B 1 233 ? 2.934 -25.75 -3.027 1 83.06 233 GLY B CA 1
ATOM 3767 C C . GLY B 1 233 ? 2.273 -25.562 -4.379 1 83.06 233 GLY B C 1
ATOM 3768 O O . GLY B 1 233 ? 1.089 -25.234 -4.461 1 83.06 233 GLY B O 1
ATOM 3769 N N . GLY B 1 234 ? 3.033 -25.641 -5.359 1 83.06 234 GLY B N 1
ATOM 3770 C CA . GLY B 1 234 ? 2.459 -25.578 -6.695 1 83.06 234 GLY B CA 1
ATOM 3771 C C . GLY B 1 234 ? 2.031 -24.172 -7.09 1 83.06 234 GLY B C 1
ATOM 3772 O O . GLY B 1 234 ? 2.586 -23.188 -6.598 1 83.06 234 GLY B O 1
ATOM 3773 N N . PRO B 1 235 ? 1.124 -24.141 -8 1 78.81 235 PRO B N 1
ATOM 3774 C CA . PRO B 1 235 ? 0.684 -22.844 -8.508 1 78.81 235 PRO B CA 1
ATOM 3775 C C . PRO B 1 235 ? 0.063 -21.969 -7.422 1 78.81 235 PRO B C 1
ATOM 3777 O O . PRO B 1 235 ? 0.349 -20.766 -7.352 1 78.81 235 PRO B O 1
ATOM 3780 N N . ALA B 1 236 ? -0.755 -22.516 -6.57 1 82.5 236 ALA B N 1
ATOM 3781 C CA . ALA B 1 236 ? -1.346 -21.766 -5.461 1 82.5 236 ALA B CA 1
ATOM 3782 C C . ALA B 1 236 ? -0.267 -21.234 -4.527 1 82.5 236 ALA B C 1
ATOM 3784 O O . ALA B 1 236 ? -0.422 -20.156 -3.945 1 82.5 236 ALA B O 1
ATOM 3785 N N . GLY B 1 237 ? 0.75 -21.953 -4.461 1 86.31 237 GLY B N 1
ATOM 3786 C CA . GLY B 1 237 ? 1.855 -21.547 -3.605 1 86.31 237 GLY B CA 1
ATOM 3787 C C . GLY B 1 237 ? 2.561 -20.297 -4.086 1 86.31 237 GLY B C 1
ATOM 3788 O O . GLY B 1 237 ? 2.98 -19.469 -3.275 1 86.31 237 GLY B O 1
ATOM 3789 N N . VAL B 1 238 ? 2.693 -20.203 -5.441 1 86.75 238 VAL B N 1
ATOM 3790 C CA . VAL B 1 238 ? 3.328 -19.031 -6.02 1 86.75 238 VAL B CA 1
ATOM 3791 C C . VAL B 1 238 ? 2.484 -17.781 -5.723 1 86.75 238 VAL B C 1
ATOM 3793 O O . VAL B 1 238 ? 3.02 -16.734 -5.367 1 86.75 238 VAL B O 1
ATOM 3796 N N . GLY B 1 239 ? 1.206 -17.875 -5.855 1 85.12 239 GLY B N 1
ATOM 3797 C CA . GLY B 1 239 ? 0.317 -16.781 -5.504 1 85.12 239 GLY B CA 1
ATOM 3798 C C . GLY B 1 239 ? 0.364 -16.438 -4.027 1 85.12 239 GLY B C 1
ATOM 3799 O O . GLY B 1 239 ? 0.387 -15.25 -3.668 1 85.12 239 GLY B O 1
ATOM 3800 N N . ALA B 1 240 ? 0.417 -17.438 -3.273 1 86.75 240 ALA B N 1
ATOM 3801 C CA . ALA B 1 240 ? 0.488 -17.219 -1.83 1 86.75 240 ALA B CA 1
ATOM 3802 C C . ALA B 1 240 ? 1.796 -16.531 -1.443 1 86.75 240 ALA B C 1
ATOM 3804 O O . ALA B 1 240 ? 1.827 -15.719 -0.518 1 86.75 240 ALA B O 1
ATOM 3805 N N . ALA B 1 241 ? 2.838 -16.922 -2.123 1 90.69 241 ALA B N 1
ATOM 3806 C CA . ALA B 1 241 ? 4.137 -16.297 -1.865 1 90.69 241 ALA B CA 1
ATOM 3807 C C . ALA B 1 241 ? 4.098 -14.805 -2.168 1 90.69 241 ALA B C 1
ATOM 3809 O O . ALA B 1 241 ? 4.695 -14 -1.446 1 90.69 241 ALA B O 1
ATOM 3810 N N . SER B 1 242 ? 3.447 -14.461 -3.24 1 88.81 242 SER B N 1
ATOM 3811 C CA . SER B 1 242 ? 3.299 -13.055 -3.586 1 88.81 242 SER B CA 1
ATOM 3812 C C . SER B 1 242 ? 2.543 -12.297 -2.5 1 88.81 242 SER B C 1
ATOM 3814 O O . SER B 1 242 ? 2.9 -11.164 -2.162 1 88.81 242 SER B O 1
ATOM 3816 N N . GLY B 1 243 ? 1.535 -12.891 -1.981 1 87.62 243 GLY B N 1
ATOM 3817 C CA . GLY B 1 243 ? 0.781 -12.289 -0.893 1 87.62 243 GLY B CA 1
ATOM 3818 C C . GLY B 1 243 ? 1.594 -12.125 0.378 1 87.62 243 GLY B C 1
ATOM 3819 O O . GLY B 1 243 ? 1.533 -11.078 1.03 1 87.62 243 GLY B O 1
ATOM 3820 N N . ARG B 1 244 ? 2.34 -13.055 0.704 1 89.31 244 ARG B N 1
ATOM 3821 C CA . ARG B 1 244 ? 3.197 -12.977 1.883 1 89.31 244 ARG B CA 1
ATOM 3822 C C . ARG B 1 244 ? 4.27 -11.914 1.712 1 89.31 244 ARG B C 1
ATOM 3824 O O . ARG B 1 244 ? 4.598 -11.195 2.66 1 89.31 244 ARG B O 1
ATOM 3831 N N . ALA B 1 245 ? 4.766 -11.914 0.512 1 92.94 245 ALA B N 1
ATOM 3832 C CA . ALA B 1 245 ? 5.824 -10.953 0.221 1 92.94 245 ALA B CA 1
ATOM 3833 C C . ALA B 1 245 ? 5.316 -9.516 0.346 1 92.94 245 ALA B C 1
ATOM 3835 O O . ALA B 1 245 ? 5.996 -8.656 0.915 1 92.94 245 ALA B O 1
ATOM 3836 N N . ILE B 1 246 ? 4.172 -9.242 -0.141 1 91.75 246 ILE B N 1
ATOM 3837 C CA . ILE B 1 246 ? 3.664 -7.879 -0.106 1 91.75 246 ILE B CA 1
ATOM 3838 C C . ILE B 1 246 ? 3.311 -7.496 1.329 1 91.75 246 ILE B C 1
ATOM 3840 O O . ILE B 1 246 ? 3.496 -6.344 1.735 1 91.75 246 ILE B O 1
ATOM 3844 N N . ARG B 1 247 ? 2.787 -8.43 2.119 1 89.12 247 ARG B N 1
ATOM 3845 C CA . ARG B 1 247 ? 2.496 -8.156 3.523 1 89.12 247 ARG B CA 1
ATOM 3846 C C . ARG B 1 247 ? 3.768 -7.809 4.289 1 89.12 247 ARG B C 1
ATOM 3848 O O . ARG B 1 247 ? 3.795 -6.836 5.047 1 89.12 247 ARG B O 1
ATOM 3855 N N . ALA B 1 248 ? 4.695 -8.586 4.066 1 90.44 248 ALA B N 1
ATOM 3856 C CA . ALA B 1 248 ? 5.977 -8.359 4.727 1 90.44 248 ALA B CA 1
ATOM 3857 C C . ALA B 1 248 ? 6.582 -7.023 4.297 1 90.44 248 ALA B C 1
ATOM 3859 O O . ALA B 1 248 ? 7.191 -6.32 5.105 1 90.44 248 ALA B O 1
ATOM 3860 N N . SER B 1 249 ? 6.438 -6.723 3.045 1 93.81 249 SER B N 1
ATOM 3861 C CA . SER B 1 249 ? 6.98 -5.48 2.51 1 93.81 249 SER B CA 1
ATOM 3862 C C . SER B 1 249 ? 6.289 -4.266 3.117 1 93.81 249 SER B C 1
ATOM 3864 O O . SER B 1 249 ? 6.938 -3.266 3.434 1 93.81 249 SER B O 1
ATOM 3866 N N . LEU B 1 250 ? 4.973 -4.309 3.266 1 91.5 250 LEU B N 1
ATOM 3867 C CA . LEU B 1 250 ? 4.219 -3.193 3.832 1 91.5 250 LEU B CA 1
ATOM 3868 C C . LEU B 1 250 ? 4.656 -2.916 5.266 1 91.5 250 LEU B C 1
ATOM 3870 O O . LEU B 1 250 ? 4.879 -1.763 5.641 1 91.5 250 LEU B O 1
ATOM 3874 N N . VAL B 1 251 ? 4.805 -3.957 5.965 1 88.12 251 VAL B N 1
ATOM 3875 C CA . VAL B 1 251 ? 5.219 -3.816 7.355 1 88.12 251 VAL B CA 1
ATOM 3876 C C . VAL B 1 251 ? 6.641 -3.266 7.422 1 88.12 251 VAL B C 1
ATOM 3878 O O . VAL B 1 251 ? 6.934 -2.369 8.219 1 88.12 251 VAL B O 1
ATOM 3881 N N . ALA B 1 252 ? 7.484 -3.826 6.621 1 92 252 ALA B N 1
ATOM 3882 C CA . ALA B 1 252 ? 8.875 -3.385 6.602 1 92 252 ALA B CA 1
ATOM 3883 C C . ALA B 1 252 ? 8.977 -1.907 6.234 1 92 252 ALA B C 1
ATOM 3885 O O . ALA B 1 252 ? 9.766 -1.167 6.828 1 92 252 ALA B O 1
ATOM 3886 N N . ILE B 1 253 ? 8.18 -1.489 5.281 1 93.88 253 ILE B N 1
ATOM 3887 C CA . ILE B 1 253 ? 8.211 -0.108 4.812 1 93.88 253 ILE B CA 1
ATOM 3888 C C . ILE B 1 253 ? 7.773 0.829 5.938 1 93.88 253 ILE B C 1
ATOM 3890 O O . ILE B 1 253 ? 8.414 1.852 6.184 1 93.88 253 ILE B O 1
ATOM 3894 N N . VAL B 1 254 ? 6.754 0.491 6.645 1 89.12 254 VAL B N 1
ATOM 3895 C CA . VAL B 1 254 ? 6.211 1.352 7.691 1 89.12 254 VAL B CA 1
ATOM 3896 C C . VAL B 1 254 ? 7.191 1.425 8.859 1 89.12 254 VAL B C 1
ATOM 3898 O O . VAL B 1 254 ? 7.426 2.5 9.414 1 89.12 254 VAL B O 1
ATOM 3901 N N . VAL B 1 255 ? 7.73 0.312 9.172 1 88.25 255 VAL B N 1
ATOM 3902 C CA . VAL B 1 255 ? 8.664 0.262 10.297 1 88.25 255 VAL B CA 1
ATOM 3903 C C . VAL B 1 255 ? 9.945 1.004 9.93 1 88.25 255 VAL B C 1
ATOM 3905 O O . VAL B 1 255 ? 10.461 1.796 10.727 1 88.25 255 VAL B O 1
ATOM 3908 N N . LEU B 1 256 ? 10.469 0.743 8.781 1 93.25 256 LEU B N 1
ATOM 3909 C CA . LEU B 1 256 ? 11.703 1.396 8.344 1 93.25 256 LEU B CA 1
ATOM 3910 C C . LEU B 1 256 ? 11.492 2.9 8.195 1 93.25 256 LEU B C 1
ATOM 3912 O O . LEU B 1 256 ? 12.406 3.686 8.445 1 93.25 256 LEU B O 1
ATOM 3916 N N . ASN B 1 257 ? 10.32 3.199 7.676 1 91.31 257 ASN B N 1
ATOM 3917 C CA . ASN B 1 257 ? 10.031 4.625 7.57 1 91.31 257 ASN B CA 1
ATOM 3918 C C . ASN B 1 257 ? 10.094 5.309 8.938 1 91.31 257 ASN B C 1
ATOM 3920 O O . ASN B 1 257 ? 10.633 6.41 9.062 1 91.31 257 ASN B O 1
ATOM 3924 N N . PHE B 1 258 ? 9.523 4.676 9.891 1 86.31 258 PHE B N 1
ATOM 3925 C CA . PHE B 1 258 ? 9.531 5.23 11.234 1 86.31 258 PHE B CA 1
ATOM 3926 C C . PHE B 1 258 ? 10.961 5.324 11.773 1 86.31 258 PHE B C 1
ATOM 3928 O O . PHE B 1 258 ? 11.383 6.379 12.25 1 86.31 258 PHE B O 1
ATOM 3935 N N . LEU B 1 259 ? 11.688 4.289 11.664 1 89.06 259 LEU B N 1
ATOM 3936 C CA . LEU B 1 259 ? 13.031 4.219 12.219 1 89.06 259 LEU B CA 1
ATOM 3937 C C . LEU B 1 259 ? 13.961 5.215 11.523 1 89.06 259 LEU B C 1
ATOM 3939 O O . LEU B 1 259 ? 14.742 5.902 12.18 1 89.06 259 LEU B O 1
ATOM 3943 N N . MET B 1 260 ? 13.859 5.285 10.273 1 91.25 260 MET B N 1
ATOM 3944 C CA . MET B 1 260 ? 14.75 6.168 9.523 1 91.25 260 MET B CA 1
ATOM 3945 C C . MET B 1 260 ? 14.352 7.629 9.719 1 91.25 260 MET B C 1
ATOM 3947 O O . MET B 1 260 ? 15.211 8.516 9.711 1 91.25 260 MET B O 1
ATOM 3951 N N . THR B 1 261 ? 13.047 7.871 9.867 1 87.38 261 THR B N 1
ATOM 3952 C CA . THR B 1 261 ? 12.609 9.234 10.156 1 87.38 261 THR B CA 1
ATOM 3953 C C . THR B 1 261 ? 13.188 9.719 11.484 1 87.38 261 THR B C 1
ATOM 3955 O O . THR B 1 261 ? 13.695 10.836 11.578 1 87.38 261 THR B O 1
ATOM 3958 N N . VAL B 1 262 ? 13.133 8.891 12.469 1 83.81 262 VAL B N 1
ATOM 3959 C CA . VAL B 1 262 ? 13.664 9.234 13.789 1 83.81 262 VAL B CA 1
ATOM 3960 C C . VAL B 1 262 ? 15.188 9.359 13.719 1 83.81 262 VAL B C 1
ATOM 3962 O O . VAL B 1 262 ? 15.773 10.25 14.336 1 83.81 262 VAL B O 1
ATOM 3965 N N . ALA B 1 263 ? 15.812 8.516 12.992 1 88.19 263 ALA B N 1
ATOM 3966 C CA . ALA B 1 263 ? 17.266 8.492 12.906 1 88.19 263 ALA B CA 1
ATOM 3967 C C . ALA B 1 263 ? 17.797 9.711 12.164 1 88.19 263 ALA B C 1
ATOM 3969 O O . ALA B 1 263 ? 18.844 10.266 12.523 1 88.19 263 ALA B O 1
ATOM 3970 N N . ILE B 1 264 ? 17.141 10.133 11.156 1 87.06 264 ILE B N 1
ATOM 3971 C CA . ILE B 1 264 ? 17.625 11.203 10.289 1 87.06 264 ILE B CA 1
ATOM 3972 C C . ILE B 1 264 ? 17.219 12.555 10.859 1 87.06 264 ILE B C 1
ATOM 3974 O O . ILE B 1 264 ? 18.016 13.5 10.883 1 87.06 264 ILE B O 1
ATOM 3978 N N . TRP B 1 265 ? 15.969 12.688 11.32 1 81.38 265 TRP B N 1
ATOM 3979 C CA . TRP B 1 265 ? 15.445 14 11.688 1 81.38 265 TRP B CA 1
ATOM 3980 C C . TRP B 1 265 ? 15.148 14.07 13.18 1 81.38 265 TRP B C 1
ATOM 3982 O O . TRP B 1 265 ? 14.773 15.125 13.695 1 81.38 265 TRP B O 1
ATOM 3992 N N . GLY B 1 266 ? 15.359 13.07 13.867 1 70.94 266 GLY B N 1
ATOM 3993 C CA . GLY B 1 266 ? 15.109 13.07 15.297 1 70.94 266 GLY B CA 1
ATOM 3994 C C . GLY B 1 266 ? 13.625 13.039 15.641 1 70.94 266 GLY B C 1
ATOM 3995 O O . GLY B 1 266 ? 12.781 13.156 14.758 1 70.94 266 GLY B O 1
ATOM 3996 N N . LEU B 1 267 ? 13.406 12.766 16.75 1 59.69 267 LEU B N 1
ATOM 3997 C CA . LEU B 1 267 ? 12.039 12.836 17.266 1 59.69 267 LEU B CA 1
ATOM 3998 C C . LEU B 1 267 ? 11.617 14.289 17.484 1 59.69 267 LEU B C 1
ATOM 4000 O O . LEU B 1 267 ? 10.43 14.609 17.422 1 59.69 267 LEU B O 1
ATOM 4004 N N . SER B 1 268 ? 12.656 15.211 17.578 1 56.28 268 SER B N 1
ATOM 4005 C CA . SER B 1 268 ? 12.445 16.641 17.797 1 56.28 268 SER B CA 1
ATOM 4006 C C . SER B 1 268 ? 13.312 17.484 16.875 1 56.28 268 SER B C 1
ATOM 4008 O O . SER B 1 268 ? 14.352 18 17.281 1 56.28 268 SER B O 1
ATOM 4010 N N . PRO B 1 269 ? 12.945 17.438 15.656 1 51.72 269 PRO B N 1
ATOM 4011 C CA . PRO B 1 269 ? 13.867 18.234 14.844 1 51.72 269 PRO B CA 1
ATOM 4012 C C . PRO B 1 269 ? 13.719 19.734 15.078 1 51.72 269 PRO B C 1
ATOM 4014 O O . PRO B 1 269 ? 12.625 20.203 15.383 1 51.72 269 PRO B O 1
ATOM 4017 N N . GLU B 1 270 ? 14.766 20.438 15.375 1 44.72 270 GLU B N 1
ATOM 4018 C CA . GLU B 1 270 ? 14.812 21.891 15.508 1 44.72 270 GLU B CA 1
ATOM 4019 C C . GLU B 1 270 ? 14.539 22.578 14.172 1 44.72 270 GLU B C 1
ATOM 4021 O O . GLU B 1 270 ? 15.211 22.297 13.172 1 44.72 270 GLU B O 1
ATOM 4026 N N . LEU B 1 271 ? 13.273 22.703 13.742 1 48.31 271 LEU B N 1
ATOM 4027 C CA . LEU B 1 271 ? 13.078 23.469 12.516 1 48.31 271 LEU B CA 1
ATOM 4028 C C . LEU B 1 271 ? 13.125 24.969 12.789 1 48.31 271 LEU B C 1
ATOM 4030 O O . LEU B 1 271 ? 12.43 25.453 13.68 1 48.31 271 LEU B O 1
ATOM 4034 N N . VAL B 1 272 ? 14.156 25.609 12.422 1 42.31 272 VAL B N 1
ATOM 4035 C CA . VAL B 1 272 ? 14.359 27.031 12.609 1 42.31 272 VAL B CA 1
ATOM 4036 C C . VAL B 1 272 ? 13.539 27.828 11.586 1 42.31 272 VAL B C 1
ATOM 4038 O O . VAL B 1 272 ? 13.719 27.656 10.383 1 42.31 272 VAL B O 1
ATOM 4041 N N . PHE B 1 273 ? 12.281 28.25 11.922 1 40.88 273 PHE B N 1
ATOM 4042 C CA . PHE B 1 273 ? 11.539 29.219 11.141 1 40.88 273 PHE B CA 1
ATOM 4043 C C . PHE B 1 273 ? 12.406 30.453 10.844 1 40.88 273 PHE B C 1
ATOM 4045 O O . PHE B 1 273 ? 12.953 31.062 11.766 1 40.88 273 PHE B O 1
ATOM 4052 N N . LYS B 1 274 ? 13.117 30.578 9.766 1 37.41 274 LYS B N 1
ATOM 4053 C CA . LYS B 1 274 ? 13.797 31.844 9.484 1 37.41 274 LYS B CA 1
ATOM 4054 C C . LYS B 1 274 ? 12.789 32.906 9.07 1 37.41 274 LYS B C 1
ATOM 4056 O O . LYS B 1 274 ? 12.07 32.75 8.086 1 37.41 274 LYS B O 1
ATOM 4061 N N . GLY B 1 275 ? 12.211 33.531 9.898 1 31.61 275 GLY B N 1
ATOM 4062 C CA . GLY B 1 275 ? 11.516 34.781 9.648 1 31.61 275 GLY B CA 1
ATOM 4063 C C . GLY B 1 275 ? 12.32 35.75 8.82 1 31.61 275 GLY B C 1
ATOM 4064 O O . GLY B 1 275 ? 13.547 35.656 8.766 1 31.61 275 GLY B O 1
#

Foldseek 3Di:
DVVVVVVVVVVVVVVVVVVVLVVLVCVLVVCLVVLVPPPVVVLVVLLVCQQAADDDQDQRGHLQSVLLVLLLVVLQVLLVVLQVVCVVVPRSLLSLQCLAQVCLQFVLLLSLLLSSLVRVLLVLLLVLLVCVAVCVLVVCVVVVHDSSSNSQSSNLVSQLVNSQVSSVSSSVSSSVNSLCCSCPVVVDDSVSNVVSNVLNHDPVSNVLSSVLSSVLSNVLSSLSNVLSNPFDDPPVRSVVSSVVSSVVSSVCSVVSSVVSSCVPQNPDRPDDPPD/DVVVVVVVVVVVVVVVVVVVLVVLVCVLVVCLVVLVPPPVVVLVVLLVCQQAADDDQDQRGHLQSVLLVLLLVVLQVLLVVLQVVCVVVPRSLLSLLCLAQVCLQFVLLLSLLLSSLVRVLLVLLLVLLVCVAVCVLVVCVVVVHDSSSNSLSSNLVSQLVNSQVSSVSSSVSSSVNSLCCSCPVVVDDSVSNVVSNVLNHDPVSNVLSSVLSSVLSNVLSSLSNVLSNPFDDPPVRSVVSSVVSSVVSSVCSVVSSVVSSCVPQNPDRPDDPPD

pLDDT: mean 82.08, std 13.17, range [31.61, 97.25]

Solvent-accessible surface area (backbone atoms only — not comparable to full-atom values): 25717 Å² total; per-residue (Å²): 119,63,67,60,50,50,51,45,48,49,49,48,52,48,47,50,50,49,50,52,49,48,50,52,50,51,51,39,61,70,31,34,66,56,20,62,72,73,36,50,67,60,17,51,52,49,26,52,47,42,37,48,36,89,57,50,62,61,64,33,20,11,40,42,45,40,26,46,54,48,11,40,41,48,15,42,47,50,36,52,51,40,27,56,59,27,39,60,74,71,36,42,45,56,29,23,38,48,56,26,39,47,30,43,67,47,49,46,30,50,52,43,30,53,47,39,33,31,53,44,24,18,43,45,8,7,52,39,10,34,32,36,70,71,42,46,48,60,48,34,45,71,71,68,43,58,45,52,33,62,62,46,24,23,50,48,55,19,47,57,62,45,46,54,60,24,44,53,45,17,46,51,40,17,46,52,38,20,49,46,44,43,36,62,74,62,63,33,60,56,68,57,23,52,48,40,23,55,71,49,51,47,68,70,50,49,51,52,25,49,50,48,29,50,51,37,42,51,52,29,39,51,43,14,42,48,32,5,61,66,29,53,73,58,38,38,19,16,7,40,25,28,19,38,22,46,36,46,35,53,54,48,44,45,52,49,50,45,54,49,43,38,72,72,48,42,92,71,57,84,66,79,76,78,124,119,63,67,59,48,50,51,45,48,50,49,47,51,48,47,50,50,50,49,52,50,50,51,51,51,50,53,38,62,69,33,34,66,55,20,62,72,73,35,49,68,58,17,51,52,49,26,51,47,41,37,48,34,88,55,51,62,63,62,33,21,11,41,43,46,40,26,45,54,48,12,40,42,48,14,41,46,50,35,52,51,37,27,55,60,27,40,60,73,71,36,43,44,54,27,22,36,48,57,28,38,46,29,46,67,46,48,47,30,50,51,43,30,52,48,39,35,31,52,43,22,18,42,45,7,6,53,38,10,36,32,37,69,70,41,47,48,61,49,34,45,72,71,68,42,58,43,52,33,62,63,47,23,22,47,48,55,18,48,57,62,46,45,53,60,24,44,52,44,18,46,52,41,16,46,52,38,21,49,47,45,42,36,63,76,61,61,32,60,55,67,57,23,50,49,38,23,55,71,48,52,47,67,70,52,49,51,51,24,50,50,50,29,49,53,38,42,51,52,29,41,51,43,13,41,50,32,5,60,68,28,53,73,58,40,37,19,16,7,40,24,27,20,38,21,45,39,46,35,53,52,48,43,45,49,48,49,45,52,49,43,38,71,74,47,41,91,72,61,84,66,78,76,78,125

Nearest PDB structures (foldseek):
  8fef-assembly1_J  TM=9.511E-01  e=1.275E-18  Mycolicibacterium smegmatis MC2 155
  7ch9-assembly1_G  TM=8.621E-01  e=2.079E-10  Pseudomonas aeruginosa PAO1
  8fee-assembly1_I  TM=9.253E-01  e=6.983E-10  Mycolicibacterium smegmatis MC2 155
  7d06-assembly1_A  TM=8.847E-01  e=1.336E-09  Acinetobacter baumannii
  7ch9-assembly1_H  TM=8.556E-01  e=1.809E-09  Pseudomonas aeruginosa PAO1